Protein AF-0000000080634019 (afdb_homodimer)

Secondary structure (DSSP, 8-state):
-EEEE-GGGSEEEE-SSEEEEESS-BTTBB-GGGS-BTTEEEEEEEEE-TT-EEEEEEE-S-EEEEEEEES-EEEEETTS-EEEE-TTEEEEEE-TT-EEEEEEES-SSS-EEEEEEEE--SSSSPPPEEEEEE--HHHHBTS-EEEEESS-GGGPEE-SSSEEEEEEEE-TT-EEEEEPPTT-EEEEEEEEEEEEETTEEEETT-EEEE-S-SEEEEEEEEEEEEEEEEE-/-EEEE-GGGSEEEE-SSEEEEESS-BTTBB-GGGS-BTTEEEEEEEEE-TT-EEEEEEE-S-EEEEEEEES-EEEEETTS-EEEE-TTEEEEEE-TT-EEEEEEES-SSS-EEEEEEEE--SSSSPPPEEEEEE--HHHHBTS-EEEEESS-GGGPEE-SSSEEEEEEEE-TT-EEEEEPPTT-EEEEEEEEEEEEETTEEEETT-EEEE-S-SEEEEEEEEEEEEEEEEE-

pLDDT: mean 97.71, std 1.6, range [90.5, 98.94]

Sequence (464 aa):
MITIRNRDERGAVNMGWLNSKHSFSFGHYYDPAHMGFRALRVINDDRVIPGAGFPTHGHADMEIVSYVLDGALEHKDTLGTSSVIRPGDVQRMSAGSGIRHSEYNASKKDPVHFLQIWILPNEEGMVPGYEQKAFEREEKQGRLRLVGSQDGRDGSVVIHQDVDLYATLLDEGDSVTHELRPGRHAWVQVARGQVRLNGEVLKEGDGAAISKEESLTLDGVVSAEVLLFDLAMITIRNRDERGAVNMGWLNSKHSFSFGHYYDPAHMGFRALRVINDDRVIPGAGFPTHGHADMEIVSYVLDGALEHKDTLGTSSVIRPGDVQRMSAGSGIRHSEYNASKKDPVHFLQIWILPNEEGMVPGYEQKAFEREEKQGRLRLVGSQDGRDGSVVIHQDVDLYATLLDEGDSVTHELRPGRHAWVQVARGQVRLNGEVLKEGDGAAISKEESLTLDGVVSAEVLLFDLA

Nearest PDB structures (foldseek):
  1tq5-assembly1_A  TM=9.766E-01  e=1.583E-31  Escherichia coli
  6uts-assembly1_A  TM=9.739E-01  e=1.854E-30  Escherichia coli K-12
  2vec-assembly1_A  TM=7.882E-01  e=4.008E-17  Escherichia coli
  2p17-assembly1_A  TM=8.008E-01  e=4.459E-16  Geobacillus kaustophilus HTA426
  7te5-assembly1_A  TM=7.436E-01  e=6.040E-17  Yersinia pestis CO92

InterPro domains:
  IPR003829 Pirin, N-terminal domain [PF02678] (9-119)
  IPR011051 RmlC-like cupin domain superfamily [SSF51182] (1-231)
  IPR012093 Pirin [PIRSF006232] (13-214)
  IPR012093 Pirin [PTHR43212] (1-232)
  IPR014710 RmlC-like jelly roll fold [G3DSA:2.60.120.10] (12-132)
  IPR014710 RmlC-like jelly roll fold [G3DSA:2.60.120.10] (133-232)
  IPR041602 Quercetin 2,3-dioxygenase, C-terminal cupin domain [PF17954] (146-231)

Organism: NCBI:txid1064539

Radius of gyration: 23.64 Å; Cα contacts (8 Å, |Δi|>4): 1432; chains: 2; bounding box: 44×67×58 Å

Foldseek 3Di:
DKDKQALVNFDWDDPPQKTKTWSAADDPRHDPVGQAAFQWGTKIWIKGAAFDWFDKDKDFQKKKKKAWDAAWKWKAKPVGDIDIAHHQKIKIKHQAHMIIMIMTRPGNHDMTIIIIIIGGAPDHRDDIDIDMDGGDQVQAELEWAFAEACVCPPNHHHGRAHKTKTKHWAAAPRKDKDFADPPKKKKKAWCAAWKAWVNRIDHHSMMMIGDPDGMIMIGHDHRTMMMMMIHD/DKDKQALVNFDWDDPPQKTKTWSAADDPRHDPVGQAAFQWGTKIWIKGAAFDWFDKDKDFQKKKKKAWDAAWKWKAKPVGDIDIDHHQKIKIKHQAHMIIMIITRPGNHDMTTIIIIIGGAPDHRDDIDIDMDGGDQVQAELEWAFAEACVCPPNHHHGRAHKTKTKHWAAAPRKDKDFAPPPKKKKKAWCAAWKAWVNRIDHHSMMMIGDPDGMIMIGHDHRTIMMMMIHD

Structure (mmCIF, N/CA/C/O backbone):
data_AF-0000000080634019-model_v1
#
loop_
_entity.id
_entity.type
_entity.pdbx_description
1 polymer 'Pirin family protein'
#
loop_
_atom_site.group_PDB
_atom_site.id
_atom_site.type_symbol
_atom_site.label_atom_id
_atom_site.label_alt_id
_atom_site.label_comp_id
_atom_site.label_asym_id
_atom_site.label_entity_id
_atom_site.label_seq_id
_atom_site.pdbx_PDB_ins_code
_atom_site.Cartn_x
_atom_site.Cartn_y
_atom_site.Cartn_z
_atom_site.occupancy
_atom_site.B_iso_or_equiv
_atom_site.auth_seq_id
_atom_site.auth_comp_id
_atom_site.auth_asym_id
_atom_site.auth_atom_id
_atom_site.pdbx_PDB_model_num
ATOM 1 N N . MET A 1 1 ? 18.219 -9.711 -20.531 1 94.44 1 MET A N 1
ATOM 2 C CA . MET A 1 1 ? 18.719 -9.164 -19.281 1 94.44 1 MET A CA 1
ATOM 3 C C . MET A 1 1 ? 17.922 -9.688 -18.094 1 94.44 1 MET A C 1
ATOM 5 O O . MET A 1 1 ? 16.688 -9.75 -18.156 1 94.44 1 MET A O 1
ATOM 9 N N . ILE A 1 2 ? 18.609 -10.25 -17.125 1 97 2 ILE A N 1
ATOM 10 C CA . ILE A 1 2 ? 17.984 -10.797 -15.93 1 97 2 ILE A CA 1
ATOM 11 C C . ILE A 1 2 ? 18.406 -9.961 -14.711 1 97 2 ILE A C 1
ATOM 13 O O . ILE A 1 2 ? 19.594 -9.805 -14.438 1 97 2 ILE A O 1
ATOM 17 N N . THR A 1 3 ? 17.391 -9.328 -14.031 1 98.06 3 THR A N 1
ATOM 18 C CA . THR A 1 3 ? 17.641 -8.57 -12.805 1 98.06 3 THR A CA 1
ATOM 19 C C . THR A 1 3 ? 17.016 -9.289 -11.602 1 98.06 3 THR A C 1
ATOM 21 O O . THR A 1 3 ? 15.805 -9.453 -11.523 1 98.06 3 THR A O 1
ATOM 24 N N . ILE A 1 4 ? 17.906 -9.648 -10.703 1 98.31 4 ILE A N 1
ATOM 25 C CA . ILE A 1 4 ? 17.453 -10.422 -9.555 1 98.31 4 ILE A CA 1
ATOM 26 C C . ILE A 1 4 ? 16.859 -9.492 -8.508 1 98.31 4 ILE A C 1
ATOM 28 O O . ILE A 1 4 ? 17.406 -8.43 -8.219 1 98.31 4 ILE A O 1
ATOM 32 N N . ARG A 1 5 ? 15.688 -9.711 -8.039 1 98.5 5 ARG A N 1
ATOM 33 C CA . ARG A 1 5 ? 15.117 -9.141 -6.824 1 98.5 5 ARG A CA 1
ATOM 34 C C . ARG A 1 5 ? 15.43 -10.016 -5.613 1 98.5 5 ARG A C 1
ATOM 36 O O . ARG A 1 5 ? 14.695 -10.953 -5.316 1 98.5 5 ARG A O 1
ATOM 43 N N . ASN A 1 6 ? 16.469 -9.641 -4.895 1 98.19 6 ASN A N 1
ATOM 44 C CA . ASN A 1 6 ? 17.016 -10.461 -3.822 1 98.19 6 ASN A CA 1
ATOM 45 C C . ASN A 1 6 ? 16.031 -10.609 -2.668 1 98.19 6 ASN A C 1
ATOM 47 O O . ASN A 1 6 ? 15.445 -9.625 -2.205 1 98.19 6 ASN A O 1
ATOM 51 N N . ARG A 1 7 ? 15.93 -11.812 -2.197 1 98 7 ARG A N 1
ATOM 52 C CA . ARG A 1 7 ? 14.992 -12.141 -1.131 1 98 7 ARG A CA 1
ATOM 53 C C . ARG A 1 7 ? 15.234 -11.281 0.101 1 98 7 ARG A C 1
ATOM 55 O O . ARG A 1 7 ? 14.289 -10.938 0.817 1 98 7 ARG A O 1
ATOM 62 N N . ASP A 1 8 ? 16.391 -10.859 0.364 1 96.88 8 ASP A N 1
ATOM 63 C CA . ASP A 1 8 ? 16.734 -10.148 1.59 1 96.88 8 ASP A CA 1
ATOM 64 C C . ASP A 1 8 ? 16.484 -8.648 1.447 1 96.88 8 ASP A C 1
ATOM 66 O O . ASP A 1 8 ? 16.531 -7.91 2.432 1 96.88 8 ASP A O 1
ATOM 70 N N . GLU A 1 9 ? 16.219 -8.234 0.213 1 95.56 9 GLU A N 1
ATOM 71 C CA . GLU A 1 9 ? 15.977 -6.82 -0.038 1 95.56 9 GLU A CA 1
ATOM 72 C C . GLU A 1 9 ? 14.477 -6.52 -0.08 1 95.56 9 GLU A C 1
ATOM 74 O O . GLU A 1 9 ? 14.078 -5.363 -0.216 1 95.56 9 GLU A O 1
ATOM 79 N N . ARG A 1 10 ? 13.625 -7.527 0.052 1 97.56 10 ARG A N 1
ATOM 80 C CA . ARG A 1 10 ? 12.18 -7.348 0.059 1 97.56 10 ARG A CA 1
ATOM 81 C C . ARG A 1 10 ? 11.727 -6.562 1.286 1 97.56 10 ARG A C 1
ATOM 83 O O . ARG A 1 10 ? 12.422 -6.547 2.307 1 97.56 10 ARG A O 1
ATOM 90 N N . GLY A 1 11 ? 10.609 -5.906 1.143 1 96 11 GLY A N 1
ATOM 91 C CA . GLY A 1 11 ? 9.977 -5.387 2.344 1 96 11 GLY A CA 1
ATOM 92 C C . GLY A 1 11 ? 9.57 -6.473 3.322 1 96 11 GLY A C 1
ATOM 93 O O . GLY A 1 11 ? 9.219 -7.582 2.914 1 96 11 GLY A O 1
ATOM 94 N N . ALA A 1 12 ? 9.625 -6.117 4.625 1 95.06 12 ALA A N 1
ATOM 95 C CA . ALA A 1 12 ? 9.281 -7.117 5.629 1 95.06 12 ALA A CA 1
ATOM 96 C C . ALA A 1 12 ? 8.352 -6.531 6.688 1 95.06 12 ALA A C 1
ATOM 98 O O . ALA A 1 12 ? 8.523 -5.383 7.109 1 95.06 12 ALA A O 1
ATOM 99 N N . VAL A 1 13 ? 7.328 -7.273 7.012 1 92.69 13 VAL A N 1
ATOM 100 C CA . VAL A 1 13 ? 6.41 -6.938 8.094 1 92.69 13 VAL A CA 1
ATOM 101 C C . VAL A 1 13 ? 6.277 -8.133 9.047 1 92.69 13 VAL A C 1
ATOM 103 O O . VAL A 1 13 ? 5.988 -9.25 8.609 1 92.69 13 VAL A O 1
ATOM 106 N N . ASN A 1 14 ? 6.566 -7.922 10.273 1 93.56 14 ASN A N 1
ATOM 107 C CA . ASN A 1 14 ? 6.309 -8.922 11.305 1 93.56 14 ASN A CA 1
ATOM 108 C C . ASN A 1 14 ? 5.488 -8.344 12.453 1 93.56 14 ASN A C 1
ATOM 110 O O . ASN A 1 14 ? 5.996 -7.562 13.25 1 93.56 14 ASN A O 1
ATOM 114 N N . MET A 1 15 ? 4.238 -8.781 12.555 1 90.62 15 MET A N 1
ATOM 115 C CA . MET A 1 15 ? 3.307 -8.25 13.547 1 90.62 15 MET A CA 1
ATOM 116 C C . MET A 1 15 ? 2.957 -9.305 14.586 1 90.62 15 MET A C 1
ATOM 118 O O . MET A 1 15 ? 1.998 -9.148 15.344 1 90.62 15 MET A O 1
ATOM 122 N N . GLY A 1 16 ? 3.682 -10.406 14.57 1 92.12 16 GLY A N 1
ATOM 123 C CA . GLY A 1 16 ? 3.334 -11.531 15.43 1 92.12 16 GLY A CA 1
ATOM 124 C C . GLY A 1 16 ? 2.361 -12.5 14.789 1 92.12 16 GLY A C 1
ATOM 125 O O . GLY A 1 16 ? 2.727 -13.625 14.461 1 92.12 16 GLY A O 1
ATOM 126 N N . TRP A 1 17 ? 1.185 -11.859 14.398 1 94.44 17 TRP A N 1
ATOM 127 C CA . TRP A 1 17 ? 0.183 -12.719 13.773 1 94.44 17 TRP A CA 1
ATOM 128 C C . TRP A 1 17 ? 0.479 -12.906 12.289 1 94.44 17 TRP A C 1
ATOM 130 O O . TRP A 1 17 ? 0.014 -13.867 11.672 1 94.44 17 TRP A O 1
ATOM 140 N N . LEU A 1 18 ? 1.192 -11.961 11.688 1 96.31 18 LEU A N 1
ATOM 141 C CA . LEU A 1 18 ? 1.554 -11.953 10.273 1 96.31 18 LEU A CA 1
ATOM 142 C C . LEU A 1 18 ? 3.057 -11.773 10.102 1 96.31 18 LEU A C 1
ATOM 144 O O . LEU A 1 18 ? 3.648 -10.859 10.688 1 96.31 18 LEU A O 1
ATOM 148 N N . ASN A 1 19 ? 3.709 -12.641 9.438 1 97.69 19 ASN A N 1
ATOM 149 C CA . ASN A 1 19 ? 5.035 -12.453 8.859 1 97.69 19 ASN A CA 1
ATOM 150 C C . ASN A 1 19 ? 4.98 -12.383 7.336 1 97.69 19 ASN A C 1
ATOM 152 O O . ASN A 1 19 ? 4.684 -13.383 6.676 1 97.69 19 ASN A O 1
ATOM 156 N N . SER A 1 20 ? 5.18 -11.219 6.758 1 97.81 20 SER A N 1
ATOM 157 C CA . SER A 1 20 ? 4.992 -11.008 5.328 1 97.81 20 SER A CA 1
ATOM 158 C C . SER A 1 20 ? 6.242 -10.414 4.688 1 97.81 20 SER A C 1
ATOM 160 O O . SER A 1 20 ? 6.898 -9.555 5.277 1 97.81 20 SER A O 1
ATOM 162 N N . LYS A 1 21 ? 6.648 -10.898 3.564 1 98.44 21 LYS A N 1
ATOM 163 C CA . LYS A 1 21 ? 7.695 -10.32 2.721 1 98.44 21 LYS A CA 1
ATOM 164 C C . LYS A 1 21 ? 7.109 -9.773 1.422 1 98.44 21 LYS A C 1
ATOM 166 O O . LYS A 1 21 ? 6.332 -10.453 0.75 1 98.44 21 LYS A O 1
ATOM 171 N N . HIS A 1 22 ? 7.438 -8.508 1.103 1 98.56 22 HIS A N 1
ATOM 172 C CA . HIS A 1 22 ? 6.887 -7.82 -0.059 1 98.56 22 HIS A CA 1
ATOM 173 C C . HIS A 1 22 ? 7.93 -7.688 -1.164 1 98.56 22 HIS A C 1
ATOM 175 O O . HIS A 1 22 ? 8.891 -6.926 -1.027 1 98.56 22 HIS A O 1
ATOM 181 N N . SER A 1 23 ? 7.719 -8.367 -2.311 1 98.56 23 SER A N 1
ATOM 182 C CA . SER A 1 23 ? 8.656 -8.258 -3.426 1 98.56 23 SER A CA 1
ATOM 183 C C . SER A 1 23 ? 8.633 -6.855 -4.031 1 98.56 23 SER A C 1
ATOM 185 O O . SER A 1 23 ? 9.625 -6.406 -4.602 1 98.56 23 SER A O 1
ATOM 187 N N . PHE A 1 24 ? 7.48 -6.199 -3.914 1 98.44 24 PHE A N 1
ATOM 188 C CA . PHE A 1 24 ? 7.262 -4.844 -4.402 1 98.44 24 PHE A CA 1
ATOM 189 C C . PHE A 1 24 ? 6.672 -3.963 -3.309 1 98.44 24 PHE A C 1
ATOM 191 O O . PHE A 1 24 ? 6.285 -4.457 -2.246 1 98.44 24 PHE A O 1
ATOM 198 N N . SER A 1 25 ? 6.707 -2.586 -3.543 1 98.19 25 SER A N 1
ATOM 199 C CA . SER A 1 25 ? 6.141 -1.641 -2.586 1 98.19 25 SER A CA 1
ATOM 200 C C . SER A 1 25 ? 4.711 -2.02 -2.215 1 98.19 25 SER A C 1
ATOM 202 O O . SER A 1 25 ? 3.893 -2.307 -3.09 1 98.19 25 SER A O 1
ATOM 204 N N . PHE A 1 26 ? 4.418 -2.031 -0.861 1 98.06 26 PHE A N 1
ATOM 205 C CA . PHE A 1 26 ? 3.113 -2.418 -0.34 1 98.06 26 PHE A CA 1
ATOM 206 C C . PHE A 1 26 ? 2.947 -1.951 1.102 1 98.06 26 PHE A C 1
ATOM 208 O O . PHE A 1 26 ? 3.826 -2.172 1.937 1 98.06 26 PHE A O 1
ATOM 215 N N . GLY A 1 27 ? 1.828 -1.301 1.333 1 95.44 27 GLY A N 1
ATOM 216 C CA . GLY A 1 27 ? 1.584 -0.833 2.688 1 95.44 27 GLY A CA 1
ATOM 217 C C . GLY A 1 27 ? 2.631 0.148 3.178 1 95.44 27 GLY A C 1
ATOM 218 O O . GLY A 1 27 ? 2.908 1.151 2.518 1 95.44 27 GLY A O 1
ATOM 219 N N . HIS A 1 28 ? 3.252 -0.183 4.34 1 94.38 28 HIS A N 1
ATOM 220 C CA . HIS A 1 28 ? 4.203 0.729 4.965 1 94.38 28 HIS A CA 1
ATOM 221 C C . HIS A 1 28 ? 5.598 0.568 4.363 1 94.38 28 HIS A C 1
ATOM 223 O O . HIS A 1 28 ? 6.504 1.343 4.676 1 94.38 28 HIS A O 1
ATOM 229 N N . TYR A 1 29 ? 5.77 -0.437 3.492 1 96.06 29 TYR A N 1
ATOM 230 C CA . TYR A 1 29 ? 7.012 -0.541 2.736 1 96.06 29 TYR A CA 1
ATOM 231 C C . TYR A 1 29 ? 6.895 0.168 1.393 1 96.06 29 TYR A C 1
ATOM 233 O O . TYR A 1 29 ? 6.055 -0.194 0.563 1 96.06 29 TYR A O 1
ATOM 241 N N . TYR A 1 30 ? 7.742 1.064 1.136 1 96.44 30 TYR A N 1
ATOM 242 C CA . TYR A 1 30 ? 7.688 1.802 -0.121 1 96.44 30 TYR A CA 1
ATOM 243 C C . TYR A 1 30 ? 9.086 2.008 -0.696 1 96.44 30 TYR A C 1
ATOM 245 O O . TYR A 1 30 ? 9.953 2.584 -0.039 1 96.44 30 TYR A O 1
ATOM 253 N N . ASP A 1 31 ? 9.328 1.584 -1.884 1 95.75 31 ASP A N 1
ATOM 254 C CA . ASP A 1 31 ? 10.516 1.769 -2.707 1 95.75 31 ASP A CA 1
ATOM 255 C C . ASP A 1 31 ? 10.141 2.018 -4.168 1 95.75 31 ASP A C 1
ATOM 257 O O . ASP A 1 31 ? 9.68 1.107 -4.859 1 95.75 31 ASP A O 1
ATOM 261 N N . PRO A 1 32 ? 10.312 3.248 -4.695 1 95.19 32 PRO A N 1
ATOM 262 C CA . PRO A 1 32 ? 9.867 3.553 -6.055 1 95.19 32 PRO A CA 1
ATOM 263 C C . PRO A 1 32 ? 10.594 2.717 -7.113 1 95.19 32 PRO A C 1
ATOM 265 O O . PRO A 1 32 ? 10.133 2.633 -8.258 1 95.19 32 PRO A O 1
ATOM 268 N N . ALA A 1 33 ? 11.703 2.107 -6.723 1 95.06 33 ALA A N 1
ATOM 269 C CA . ALA A 1 33 ? 12.438 1.26 -7.66 1 95.06 33 ALA A CA 1
ATOM 270 C C . ALA A 1 33 ? 11.797 -0.122 -7.762 1 95.06 33 ALA A C 1
ATOM 272 O O . ALA A 1 33 ? 12.117 -0.898 -8.664 1 95.06 33 ALA A O 1
ATOM 273 N N . HIS A 1 34 ? 10.852 -0.441 -6.859 1 97.06 34 HIS A N 1
ATOM 274 C CA . HIS A 1 34 ? 10.234 -1.761 -6.812 1 97.06 34 HIS A CA 1
ATOM 275 C C . HIS A 1 34 ? 8.719 -1.656 -6.656 1 97.06 34 HIS A C 1
ATOM 277 O O . HIS A 1 34 ? 8.156 -2.184 -5.695 1 97.06 34 HIS A O 1
ATOM 283 N N . MET A 1 35 ? 8.07 -1.052 -7.645 1 97.38 35 MET A N 1
ATOM 284 C CA . MET A 1 35 ? 6.633 -0.801 -7.602 1 97.38 35 MET A CA 1
ATOM 285 C C . MET A 1 35 ? 5.859 -1.966 -8.211 1 97.38 35 MET A C 1
ATOM 287 O O . MET A 1 35 ? 4.645 -2.068 -8.031 1 97.38 35 MET A O 1
ATOM 291 N N . GLY A 1 36 ? 6.48 -2.777 -8.953 1 98.38 36 GLY A N 1
ATOM 292 C CA . GLY A 1 36 ? 5.941 -3.869 -9.742 1 98.38 36 GLY A CA 1
ATOM 293 C C . GLY A 1 36 ? 6.805 -4.215 -10.945 1 98.38 36 GLY A C 1
ATOM 294 O O . GLY A 1 36 ? 7.945 -3.76 -11.047 1 98.38 36 GLY A O 1
ATOM 295 N N . PHE A 1 37 ? 6.359 -5.031 -11.734 1 98.81 37 PHE A N 1
ATOM 296 C CA . PHE A 1 37 ? 6.988 -5.395 -13 1 98.81 37 PHE A CA 1
ATOM 297 C C . PHE A 1 37 ? 5.938 -5.633 -14.078 1 98.81 37 PHE A C 1
ATOM 299 O O . PHE A 1 37 ? 5.211 -6.629 -14.039 1 98.81 37 PHE A O 1
ATOM 306 N N . ARG A 1 38 ? 5.887 -4.707 -15.102 1 98.25 38 ARG A N 1
ATOM 307 C CA . ARG A 1 38 ? 4.801 -4.75 -16.078 1 98.25 38 ARG A CA 1
ATOM 308 C C . ARG A 1 38 ? 3.441 -4.738 -15.391 1 98.25 38 ARG A C 1
ATOM 310 O O . ARG A 1 38 ? 3.143 -3.83 -14.609 1 98.25 38 ARG A O 1
ATOM 317 N N . ALA A 1 39 ? 2.541 -5.68 -15.656 1 98.69 39 ALA A N 1
ATOM 318 C CA . ALA A 1 39 ? 1.21 -5.668 -15.055 1 98.69 39 ALA A CA 1
ATOM 319 C C . ALA A 1 39 ? 1.223 -6.348 -13.688 1 98.69 39 ALA A C 1
ATOM 321 O O . ALA A 1 39 ? 0.22 -6.328 -12.969 1 98.69 39 ALA A O 1
ATOM 322 N N . LEU A 1 40 ? 2.316 -6.953 -13.273 1 98.88 40 LEU A N 1
ATOM 323 C CA . LEU A 1 40 ? 2.457 -7.57 -11.961 1 98.88 40 LEU A CA 1
ATOM 324 C C . LEU A 1 40 ? 2.73 -6.516 -10.891 1 98.88 40 LEU A C 1
ATOM 326 O O . LEU A 1 40 ? 3.789 -5.883 -10.898 1 98.88 40 LEU A O 1
ATOM 330 N N . ARG A 1 41 ? 1.816 -6.379 -9.906 1 98.75 41 ARG A N 1
ATOM 331 C CA . ARG A 1 41 ? 1.868 -5.23 -9.008 1 98.75 41 ARG A CA 1
ATOM 332 C C . ARG A 1 41 ? 2.328 -5.648 -7.613 1 98.75 41 ARG A C 1
ATOM 334 O O . ARG A 1 41 ? 3.023 -4.891 -6.934 1 98.75 41 ARG A O 1
ATOM 341 N N . VAL A 1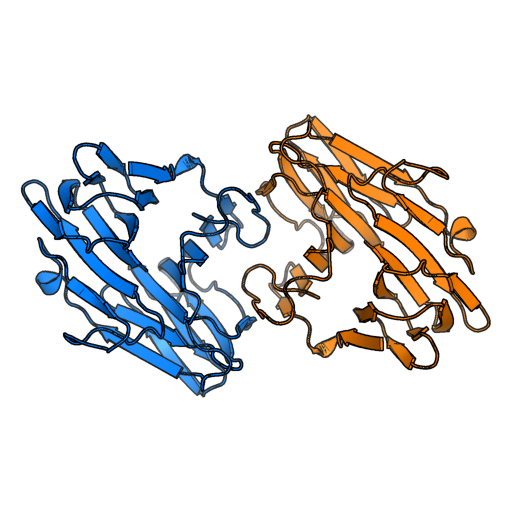 42 ? 1.864 -6.812 -7.168 1 98.81 42 VAL A N 1
ATOM 342 C CA . VAL A 1 42 ? 2.131 -7.242 -5.801 1 98.81 42 VAL A CA 1
ATOM 343 C C . VAL A 1 42 ? 2.494 -8.727 -5.789 1 98.81 42 VAL A C 1
ATOM 345 O O . VAL A 1 42 ? 1.863 -9.531 -6.48 1 98.81 42 VAL A O 1
ATOM 348 N N . ILE A 1 43 ? 3.477 -9.062 -5.117 1 98.88 43 ILE A N 1
ATOM 349 C CA . ILE A 1 43 ? 3.709 -10.406 -4.605 1 98.88 43 ILE A CA 1
ATOM 350 C C . ILE A 1 43 ? 4.055 -10.344 -3.119 1 98.88 43 ILE A C 1
ATOM 352 O O . ILE A 1 43 ? 5.16 -9.938 -2.748 1 98.88 43 ILE A O 1
ATOM 356 N N . ASN A 1 44 ? 3.098 -10.688 -2.334 1 98.75 44 ASN A N 1
ATOM 357 C CA . ASN A 1 44 ? 3.301 -10.781 -0.893 1 98.75 44 ASN A CA 1
ATOM 358 C C . ASN A 1 44 ? 3.412 -12.234 -0.441 1 98.75 44 ASN A C 1
ATOM 360 O O . ASN A 1 44 ? 2.559 -13.062 -0.769 1 98.75 44 ASN A O 1
ATOM 364 N N . ASP A 1 45 ? 4.496 -12.555 0.201 1 98.81 45 ASP A N 1
ATOM 365 C CA . ASP A 1 45 ? 4.766 -13.852 0.818 1 98.81 45 ASP A CA 1
ATOM 366 C C . ASP A 1 45 ? 4.344 -13.859 2.285 1 98.81 45 ASP A C 1
ATOM 368 O O . ASP A 1 45 ? 5.102 -13.43 3.158 1 98.81 45 ASP A O 1
ATOM 372 N N . ASP A 1 46 ? 3.141 -14.406 2.5 1 98.69 46 ASP A N 1
ATOM 373 C CA . ASP A 1 46 ? 2.482 -14.219 3.791 1 98.69 46 ASP A CA 1
ATOM 374 C C . ASP A 1 46 ? 2.475 -15.516 4.598 1 98.69 46 ASP A C 1
ATOM 376 O O . ASP A 1 46 ? 2.096 -16.578 4.086 1 98.69 46 ASP A O 1
ATOM 380 N N . ARG A 1 47 ? 2.873 -15.453 5.812 1 98.69 47 ARG A N 1
ATOM 381 C CA . ARG A 1 47 ? 2.68 -16.484 6.82 1 98.69 47 ARG A CA 1
ATOM 382 C C . ARG A 1 47 ? 1.798 -15.992 7.961 1 98.69 47 ARG A C 1
ATOM 384 O O . ARG A 1 47 ? 2.131 -15.008 8.625 1 98.69 47 ARG A O 1
ATOM 391 N N . VAL A 1 48 ? 0.704 -16.656 8.172 1 98.56 48 VAL A N 1
ATOM 392 C CA . VAL A 1 48 ? -0.313 -16.203 9.109 1 98.56 48 VAL A CA 1
ATOM 393 C C . VAL A 1 48 ? -0.539 -17.266 10.18 1 98.56 48 VAL A C 1
ATOM 395 O O . VAL A 1 48 ? -0.721 -18.438 9.867 1 98.56 48 VAL A O 1
ATOM 398 N N . ILE A 1 49 ? -0.57 -16.859 11.422 1 98.44 49 ILE A N 1
ATOM 399 C CA . ILE A 1 49 ? -0.767 -17.781 12.531 1 98.44 49 ILE A CA 1
ATOM 400 C C . ILE A 1 49 ? -2.213 -18.281 12.539 1 98.44 49 ILE A C 1
ATOM 402 O O . ILE A 1 49 ? -3.076 -17.703 11.883 1 98.44 49 ILE A O 1
ATOM 406 N N . PRO A 1 50 ? -2.434 -19.344 13.352 1 98.38 50 PRO A N 1
ATOM 407 C CA . PRO A 1 50 ? -3.781 -19.906 13.391 1 98.38 50 PRO A CA 1
ATOM 408 C C . PRO A 1 50 ? -4.844 -18.891 13.805 1 98.38 50 PRO A C 1
ATOM 410 O O . PRO A 1 50 ? -4.637 -18.125 14.75 1 98.38 50 PRO A O 1
ATOM 413 N N . GLY A 1 51 ? -5.836 -18.844 13.117 1 95.81 51 GLY A N 1
ATOM 414 C CA . GLY A 1 51 ? -7.02 -18.078 13.461 1 95.81 51 GLY A CA 1
ATOM 415 C C . GLY A 1 51 ? -6.914 -16.609 13.078 1 95.81 51 GLY A C 1
ATOM 416 O O . GLY A 1 51 ? -7.918 -15.898 13.062 1 95.81 51 GLY A O 1
ATOM 417 N N . ALA A 1 52 ? -5.793 -16.125 12.742 1 96.69 52 ALA A N 1
ATOM 418 C CA . ALA A 1 52 ? -5.598 -14.719 12.367 1 96.69 52 ALA A CA 1
ATOM 419 C C . ALA A 1 52 ? -5.824 -14.516 10.875 1 96.69 52 ALA A C 1
ATOM 421 O O . ALA A 1 52 ? -6.02 -15.484 10.133 1 96.69 52 ALA A O 1
ATOM 422 N N . GLY A 1 53 ? -5.953 -13.305 10.477 1 96.88 53 GLY A N 1
ATOM 423 C CA . GLY A 1 53 ? -6.16 -13.039 9.062 1 96.88 53 GLY A CA 1
ATOM 424 C C . GLY A 1 53 ? -6.41 -11.57 8.758 1 96.88 53 GLY A C 1
ATOM 425 O O . GLY A 1 53 ? -6.133 -10.703 9.594 1 96.88 53 GLY A O 1
ATOM 426 N N . PHE A 1 54 ? -6.758 -11.312 7.562 1 95.44 54 PHE A N 1
ATOM 427 C CA . PHE A 1 54 ? -7.027 -9.969 7.055 1 95.44 54 PHE A CA 1
ATOM 428 C C . PHE A 1 54 ? -8.523 -9.672 7.078 1 95.44 54 PHE A C 1
ATOM 430 O O . PHE A 1 54 ? -9.297 -10.312 6.367 1 95.44 54 PHE A O 1
ATOM 437 N N . PRO A 1 55 ? -8.914 -8.656 7.867 1 94.44 55 PRO A N 1
ATOM 438 C CA . PRO A 1 55 ? -10.336 -8.297 7.895 1 94.44 55 PRO A CA 1
ATOM 439 C C . PRO A 1 55 ? -10.828 -7.754 6.555 1 94.44 55 PRO A C 1
ATOM 441 O O . PRO A 1 55 ? -10.031 -7.527 5.641 1 94.44 55 PRO A O 1
ATOM 444 N N . THR A 1 56 ? -12.172 -7.609 6.492 1 94.62 56 THR A N 1
ATOM 445 C CA . THR A 1 56 ? -12.812 -7.188 5.25 1 94.62 56 THR A CA 1
ATOM 446 C C . THR A 1 56 ? -12.211 -5.879 4.75 1 94.62 56 THR A C 1
ATOM 448 O O . THR A 1 56 ? -12.07 -4.918 5.516 1 94.62 56 THR A O 1
ATOM 451 N N . HIS A 1 57 ? -11.773 -5.816 3.535 1 94.75 57 HIS A N 1
ATOM 452 C CA . HIS A 1 57 ? -11.203 -4.66 2.854 1 94.75 57 HIS A CA 1
ATOM 453 C C . HIS A 1 57 ? -11.594 -4.641 1.378 1 94.75 57 HIS A C 1
ATOM 455 O O . HIS A 1 57 ? -12.062 -5.648 0.845 1 94.75 57 HIS A O 1
ATOM 461 N N . GLY A 1 58 ? -11.367 -3.512 0.678 1 94.75 58 GLY A N 1
ATOM 462 C CA . GLY A 1 58 ? -11.883 -3.354 -0.673 1 94.75 58 GLY A CA 1
ATOM 463 C C . GLY A 1 58 ? -10.789 -3.316 -1.727 1 94.75 58 GLY A C 1
ATOM 464 O O . GLY A 1 58 ? -9.68 -2.838 -1.467 1 94.75 58 GLY A O 1
ATOM 465 N N . HIS A 1 59 ? -11.141 -3.857 -2.883 1 96.94 59 HIS A N 1
ATOM 466 C CA . HIS A 1 59 ? -10.336 -3.756 -4.09 1 96.94 59 HIS A CA 1
ATOM 467 C C . HIS A 1 59 ? -11.18 -3.328 -5.285 1 96.94 59 HIS A C 1
ATOM 469 O O . HIS A 1 59 ? -12.359 -3.672 -5.371 1 96.94 59 HIS A O 1
ATOM 475 N N . ALA A 1 60 ? -10.57 -2.592 -6.125 1 97.25 60 ALA A N 1
ATOM 476 C CA . ALA A 1 60 ? -11.156 -2.34 -7.438 1 97.25 60 ALA A CA 1
ATOM 477 C C . ALA A 1 60 ? -10.117 -2.488 -8.547 1 97.25 60 ALA A C 1
ATOM 479 O O . ALA A 1 60 ? -8.953 -2.146 -8.359 1 97.25 60 ALA A O 1
ATOM 480 N N . ASP A 1 61 ? -10.602 -3.01 -9.688 1 98 61 ASP A N 1
ATOM 481 C CA . ASP A 1 61 ? -9.812 -3.143 -10.906 1 98 61 ASP A CA 1
ATOM 482 C C . ASP A 1 61 ? -8.453 -3.777 -10.617 1 98 61 ASP A C 1
ATOM 484 O O . ASP A 1 61 ? -7.414 -3.229 -10.992 1 98 61 ASP A O 1
ATOM 488 N N . MET A 1 62 ? -8.516 -4.988 -10.062 1 98.62 62 MET A N 1
ATOM 489 C CA . MET A 1 62 ? -7.348 -5.785 -9.695 1 98.62 62 MET A CA 1
ATOM 490 C C . MET A 1 62 ? -7.641 -7.273 -9.844 1 98.62 62 MET A C 1
ATOM 492 O O . MET A 1 62 ? -8.719 -7.738 -9.461 1 98.62 62 MET A O 1
ATOM 496 N N . GLU A 1 63 ? -6.785 -7.98 -10.492 1 98.81 63 GLU A N 1
ATOM 497 C CA . GLU A 1 63 ? -6.82 -9.445 -10.477 1 98.81 63 GLU A CA 1
ATOM 498 C C . GLU A 1 63 ? -5.969 -10 -9.344 1 98.81 63 GLU A C 1
ATOM 500 O O . GLU A 1 63 ? -4.742 -9.898 -9.367 1 98.81 63 GLU A O 1
ATOM 505 N N . ILE A 1 64 ? -6.621 -10.594 -8.359 1 98.75 64 ILE A N 1
ATOM 506 C CA . ILE A 1 64 ? -5.922 -11.062 -7.168 1 98.75 64 ILE A CA 1
ATOM 507 C C . ILE A 1 64 ? -5.828 -12.586 -7.191 1 98.75 64 ILE A C 1
ATOM 509 O O . ILE A 1 64 ? -6.852 -13.273 -7.223 1 98.75 64 ILE A O 1
ATOM 513 N N . VAL A 1 65 ? -4.613 -13.055 -7.195 1 98.88 65 VAL A N 1
ATOM 514 C CA . VAL A 1 65 ? -4.375 -14.5 -7.211 1 98.88 65 VAL A CA 1
ATOM 515 C C . VAL A 1 65 ? -3.816 -14.945 -5.859 1 98.88 65 VAL A C 1
ATOM 517 O O . VAL A 1 65 ? -2.846 -14.367 -5.363 1 98.88 65 VAL A O 1
ATOM 520 N N . SER A 1 66 ? -4.43 -15.938 -5.258 1 98.75 66 SER A N 1
ATOM 521 C CA . SER A 1 66 ? -3.92 -16.578 -4.047 1 98.75 66 SER A CA 1
ATOM 522 C C . SER A 1 66 ? -3.334 -17.953 -4.344 1 98.75 66 SER A C 1
ATOM 524 O O . SER A 1 66 ? -4.016 -18.812 -4.902 1 98.75 66 SER A O 1
ATOM 526 N N . TYR A 1 67 ? -2.111 -18.094 -4.035 1 98.81 67 TYR A N 1
ATOM 527 C CA . TYR A 1 67 ? -1.377 -19.344 -4.234 1 98.81 67 TYR A CA 1
ATOM 528 C C . TYR A 1 67 ? -0.879 -19.906 -2.904 1 98.81 67 TYR A C 1
ATOM 530 O O . TYR A 1 67 ? 0.145 -19.453 -2.381 1 98.81 67 TYR A O 1
ATOM 538 N N . VAL A 1 68 ? -1.548 -20.938 -2.363 1 98.75 68 VAL A N 1
ATOM 539 C CA . VAL A 1 68 ? -1.249 -21.438 -1.03 1 98.75 68 VAL A CA 1
ATOM 540 C C . VAL A 1 68 ? -0.138 -22.484 -1.113 1 98.75 68 VAL A C 1
ATOM 542 O O . VAL A 1 68 ? -0.212 -23.422 -1.917 1 98.75 68 VAL A O 1
ATOM 545 N N . LEU A 1 69 ? 0.838 -22.297 -0.337 1 98.62 69 LEU A N 1
ATOM 546 C CA . LEU A 1 69 ? 1.99 -23.203 -0.314 1 98.62 69 LEU A CA 1
ATOM 547 C C . LEU A 1 69 ? 1.858 -24.219 0.806 1 98.62 69 LEU A C 1
ATOM 549 O O . LEU A 1 69 ? 2.277 -25.375 0.652 1 98.62 69 LEU A O 1
ATOM 553 N N . ASP A 1 70 ? 1.326 -23.844 1.927 1 98.56 70 ASP A N 1
ATOM 554 C CA . ASP A 1 70 ? 1.076 -24.688 3.086 1 98.56 70 ASP A CA 1
ATOM 555 C C . ASP A 1 70 ? -0.145 -24.219 3.867 1 98.56 70 ASP A C 1
ATOM 557 O O . ASP A 1 70 ? -0.416 -23.016 3.932 1 98.56 70 ASP A O 1
ATOM 561 N N . GLY A 1 71 ? -0.851 -25.172 4.449 1 98.56 71 GLY A N 1
ATOM 562 C CA . GLY A 1 71 ? -2.035 -24.812 5.211 1 98.56 71 GLY A CA 1
ATOM 563 C C . GLY A 1 71 ? -3.246 -24.547 4.344 1 98.56 71 GLY A C 1
ATOM 564 O O . GLY A 1 71 ? -3.451 -25.203 3.324 1 98.56 71 GLY A O 1
ATOM 565 N N . ALA A 1 72 ? -4.117 -23.719 4.945 1 98.69 72 ALA A N 1
ATOM 566 C CA . ALA A 1 72 ? -5.371 -23.422 4.258 1 98.69 72 ALA A CA 1
ATOM 567 C C . ALA A 1 72 ? -5.816 -21.984 4.512 1 98.69 72 ALA A C 1
ATOM 569 O O . ALA A 1 72 ? -5.676 -21.484 5.625 1 98.69 72 ALA A O 1
ATOM 570 N N . LEU A 1 73 ? -6.316 -21.359 3.432 1 98.69 73 LEU A N 1
ATOM 571 C CA . LEU A 1 73 ? -6.766 -19.969 3.48 1 98.69 73 LEU A CA 1
ATOM 572 C C . LEU A 1 73 ? -8.266 -19.875 3.197 1 98.69 73 LEU A C 1
ATOM 574 O O . LEU A 1 73 ? -8.734 -20.344 2.16 1 98.69 73 LEU A O 1
ATOM 578 N N . GLU A 1 74 ? -8.961 -19.281 4.121 1 98.62 74 GLU A N 1
ATOM 579 C CA . GLU A 1 74 ? -10.398 -19.078 3.928 1 98.62 74 GLU A CA 1
ATOM 580 C C . GLU A 1 74 ? -10.688 -17.719 3.326 1 98.62 74 GLU A C 1
ATOM 582 O O . GLU A 1 74 ? -10.156 -16.703 3.793 1 98.62 74 GLU A O 1
ATOM 587 N N . HIS A 1 75 ? -11.477 -17.703 2.299 1 97.81 75 HIS A N 1
ATOM 588 C CA . HIS A 1 75 ? -11.914 -16.5 1.617 1 97.81 75 HIS A CA 1
ATOM 589 C C . HIS A 1 75 ? -13.422 -16.297 1.755 1 97.81 75 HIS A C 1
ATOM 591 O O . HIS A 1 75 ? -14.188 -17.25 1.591 1 97.81 75 HIS A O 1
ATOM 597 N N . LYS A 1 76 ? -13.852 -15.07 2.072 1 96.94 76 LYS A N 1
ATOM 598 C CA . LYS A 1 76 ? -15.242 -14.641 2.031 1 96.94 76 LYS A CA 1
ATOM 599 C C . LYS A 1 76 ? -15.383 -13.266 1.377 1 96.94 76 LYS A C 1
ATOM 601 O O . LYS A 1 76 ? -14.57 -12.375 1.627 1 96.94 76 LYS A O 1
ATOM 606 N N . ASP A 1 77 ? -16.359 -13.102 0.444 1 95.88 77 ASP A N 1
ATOM 607 C CA . ASP A 1 77 ? -16.484 -11.797 -0.198 1 95.88 77 ASP A CA 1
ATOM 608 C C . ASP A 1 77 ? -17.938 -11.352 -0.262 1 95.88 77 ASP A C 1
ATOM 610 O O . ASP A 1 77 ? -18.844 -12.07 0.189 1 95.88 77 ASP A O 1
ATOM 614 N N . THR A 1 78 ? -18.188 -10.109 -0.734 1 92.19 78 THR A N 1
ATOM 615 C CA . THR A 1 78 ? -19.484 -9.461 -0.727 1 92.19 78 THR A CA 1
ATOM 616 C C . THR A 1 78 ? -20.391 -10.07 -1.791 1 92.19 78 THR A C 1
ATOM 618 O O . THR A 1 78 ? -21.594 -9.789 -1.82 1 92.19 78 THR A O 1
ATOM 621 N N . LEU A 1 79 ? -19.859 -10.906 -2.664 1 90.62 79 LEU A N 1
ATOM 622 C CA . LEU A 1 79 ? -20.703 -11.586 -3.643 1 90.62 79 LEU A CA 1
ATOM 623 C C . LEU A 1 79 ? -21.312 -12.852 -3.047 1 90.62 79 LEU A C 1
ATOM 625 O O . LEU A 1 79 ? -22.094 -13.531 -3.701 1 90.62 79 LEU A O 1
ATOM 629 N N . GLY A 1 80 ? -20.906 -13.172 -1.873 1 91.69 80 GLY A N 1
ATOM 630 C CA . GLY A 1 80 ? -21.438 -14.352 -1.204 1 91.69 80 GLY A CA 1
ATOM 631 C C . GLY A 1 80 ? -20.547 -15.562 -1.346 1 91.69 80 GLY A C 1
ATOM 632 O O . GLY A 1 80 ? -20.906 -16.672 -0.944 1 91.69 80 GLY A O 1
ATOM 633 N N . THR A 1 81 ? -19.406 -15.391 -1.905 1 92.5 81 THR A N 1
ATOM 634 C CA . THR A 1 81 ? -18.469 -16.5 -2.088 1 92.5 81 THR A CA 1
ATOM 635 C C . THR A 1 81 ? -17.703 -16.781 -0.796 1 92.5 81 THR A C 1
ATOM 637 O O . THR A 1 81 ? -17.203 -15.859 -0.152 1 92.5 81 THR A O 1
ATOM 640 N N . SER A 1 82 ? -17.734 -17.984 -0.387 1 95.44 82 SER A N 1
ATOM 641 C CA . SER A 1 82 ? -16.906 -18.516 0.69 1 95.44 82 SER A CA 1
ATOM 642 C C . SER A 1 82 ? -16.172 -19.766 0.257 1 95.44 82 SER A C 1
ATOM 644 O O . SER A 1 82 ? -16.781 -20.703 -0.276 1 95.44 82 SER A O 1
ATOM 646 N N . SER A 1 83 ? -14.891 -19.75 0.415 1 97.38 83 SER A N 1
ATOM 647 C CA . SER A 1 83 ? -14.109 -20.891 -0.047 1 97.38 83 SER A CA 1
ATOM 648 C C . SER A 1 83 ? -12.859 -21.078 0.807 1 97.38 83 SER A C 1
ATOM 650 O O . SER A 1 83 ? -12.477 -20.188 1.564 1 97.38 83 SER A O 1
ATOM 652 N N . VAL A 1 84 ? -12.359 -22.266 0.776 1 98.44 84 VAL A N 1
ATOM 653 C CA . VAL A 1 84 ? -11.078 -22.578 1.387 1 98.44 84 VAL A CA 1
ATOM 654 C C . VAL A 1 84 ? -10.07 -22.969 0.304 1 98.44 84 VAL A C 1
ATOM 656 O O . VAL A 1 84 ? -10.336 -23.844 -0.509 1 98.44 84 VAL A O 1
ATOM 659 N N . ILE A 1 85 ? -9 -22.281 0.262 1 98.44 85 ILE A N 1
ATOM 660 C CA . ILE A 1 85 ? -7.938 -22.5 -0.711 1 98.44 85 ILE A CA 1
ATOM 661 C C . ILE A 1 85 ? -6.82 -23.328 -0.075 1 98.44 85 ILE A C 1
ATOM 663 O O . ILE A 1 85 ? -6.34 -23 1.013 1 98.44 85 ILE A O 1
ATOM 667 N N . ARG A 1 86 ? -6.406 -24.391 -0.73 1 98.31 86 ARG A N 1
ATOM 668 C CA . ARG A 1 86 ? -5.383 -25.312 -0.223 1 98.31 86 ARG A CA 1
ATOM 669 C C . ARG A 1 86 ? -4.234 -25.438 -1.213 1 98.31 86 ARG A C 1
ATOM 671 O O . ARG A 1 86 ? -4.336 -25 -2.359 1 98.31 86 ARG A O 1
ATOM 678 N N . PRO A 1 87 ? -3.043 -26.047 -0.692 1 98.25 87 PRO A N 1
ATOM 679 C CA . PRO A 1 87 ? -1.965 -26.281 -1.653 1 98.25 87 PRO A CA 1
ATOM 680 C C . PRO A 1 87 ? -2.434 -27.047 -2.893 1 98.25 87 PRO A C 1
ATOM 682 O O . PRO A 1 87 ? -3.141 -28.047 -2.773 1 98.25 87 PRO A O 1
ATOM 685 N N . GLY A 1 88 ? -2.068 -26.5 -4.031 1 97.81 88 GLY A N 1
ATOM 686 C CA . GLY A 1 88 ? -2.533 -27.062 -5.285 1 97.81 88 GLY A CA 1
ATOM 687 C C . GLY A 1 88 ? -3.629 -26.25 -5.941 1 97.81 88 GLY A C 1
ATOM 688 O O . GLY A 1 88 ? -3.809 -26.312 -7.16 1 97.81 88 GLY A O 1
ATOM 689 N N . ASP A 1 89 ? -4.324 -25.484 -5.129 1 98 89 ASP A N 1
ATOM 690 C CA . ASP A 1 89 ? -5.344 -24.594 -5.668 1 98 89 ASP A CA 1
ATOM 691 C C . ASP A 1 89 ? -4.727 -23.281 -6.16 1 98 89 ASP A C 1
ATOM 693 O O . ASP A 1 89 ? -3.744 -22.797 -5.59 1 98 89 ASP A O 1
ATOM 697 N N . VAL A 1 90 ? -5.254 -22.812 -7.266 1 98.69 90 VAL A N 1
ATOM 698 C CA . VAL A 1 90 ? -5.059 -21.422 -7.672 1 98.69 90 VAL A CA 1
ATOM 699 C C . VAL A 1 90 ? -6.398 -20.688 -7.672 1 98.69 90 VAL A C 1
ATOM 701 O O . VAL A 1 90 ? -7.324 -21.078 -8.383 1 98.69 90 VAL A O 1
ATOM 704 N N . GLN A 1 91 ? -6.461 -19.734 -6.812 1 98.56 91 GLN A N 1
ATOM 705 C CA . GLN A 1 91 ? -7.676 -18.922 -6.691 1 98.56 91 GLN A CA 1
ATOM 706 C C . GLN A 1 91 ? -7.469 -17.531 -7.27 1 98.56 91 GLN A C 1
ATOM 708 O O . GLN A 1 91 ? -6.434 -16.906 -7.043 1 98.56 91 GLN A O 1
ATOM 713 N N . ARG A 1 92 ? -8.406 -17.031 -8.109 1 98.62 92 ARG A N 1
ATOM 714 C CA . ARG A 1 92 ? -8.391 -15.688 -8.664 1 98.62 92 ARG A CA 1
ATOM 715 C C . ARG A 1 92 ? -9.68 -14.945 -8.344 1 98.62 92 ARG A C 1
ATOM 717 O O . ARG A 1 92 ? -10.773 -15.445 -8.602 1 98.62 92 ARG A O 1
ATOM 724 N N . MET A 1 93 ? -9.578 -13.836 -7.734 1 98.25 93 MET A N 1
ATOM 725 C CA . MET A 1 93 ? -10.672 -12.891 -7.578 1 98.25 93 MET A CA 1
ATOM 726 C C . MET A 1 93 ? -10.469 -11.664 -8.469 1 98.25 93 MET A C 1
ATOM 728 O O . MET A 1 93 ? -9.43 -11.016 -8.406 1 98.25 93 MET A O 1
ATOM 732 N N . SER A 1 94 ? -11.414 -11.461 -9.352 1 97.94 94 SER A N 1
ATOM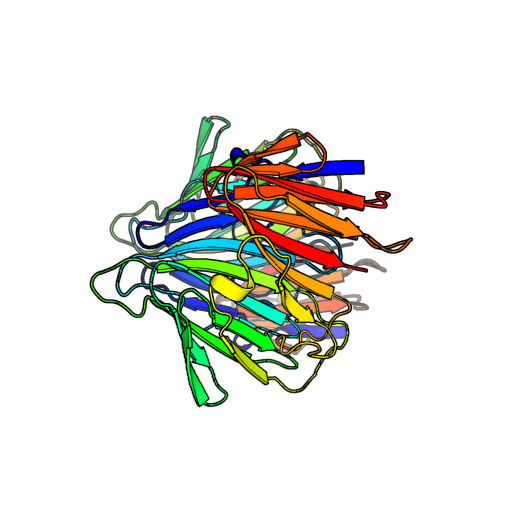 733 C CA . SER A 1 94 ? -11.445 -10.203 -10.094 1 97.94 94 SER A CA 1
ATOM 734 C C . SER A 1 94 ? -12.227 -9.133 -9.336 1 97.94 94 SER A C 1
ATOM 736 O O . SER A 1 94 ? -13.43 -9.289 -9.102 1 97.94 94 SER A O 1
ATOM 738 N N . ALA A 1 95 ? -11.586 -8.125 -8.992 1 97.81 95 ALA A N 1
ATOM 739 C CA . ALA A 1 95 ? -12.242 -7.109 -8.172 1 97.81 95 ALA A CA 1
ATOM 740 C C . ALA A 1 95 ? -13.219 -6.285 -9.008 1 97.81 95 ALA A C 1
ATOM 742 O O . ALA A 1 95 ? -14.242 -5.824 -8.492 1 97.81 95 ALA A O 1
ATOM 743 N N . GLY A 1 96 ? -12.82 -6.098 -10.359 1 97.06 96 GLY A N 1
ATOM 744 C CA . GLY A 1 96 ? -13.695 -5.352 -11.25 1 97.06 96 GLY A CA 1
ATOM 745 C C . GLY A 1 96 ? -14.062 -3.98 -10.711 1 97.06 96 GLY A C 1
ATOM 746 O O . GLY A 1 96 ? -13.188 -3.221 -10.289 1 97.06 96 GLY A O 1
ATOM 747 N N . SER A 1 97 ? -15.328 -3.68 -10.734 1 95.94 97 SER A N 1
ATOM 748 C CA . SER A 1 97 ? -15.805 -2.354 -10.352 1 95.94 97 SER A CA 1
ATOM 749 C C . SER A 1 97 ? -15.719 -2.146 -8.844 1 95.94 97 SER A C 1
ATOM 751 O O . SER A 1 97 ? -15.898 -1.028 -8.352 1 95.94 97 SER A O 1
ATOM 753 N N . GLY A 1 98 ? -15.508 -3.242 -8.133 1 95.88 98 GLY A N 1
ATOM 754 C CA . GLY A 1 98 ? -15.367 -3.139 -6.684 1 95.88 98 GLY A CA 1
ATOM 755 C C . GLY A 1 98 ? -15.836 -4.383 -5.953 1 95.88 98 GLY A C 1
ATOM 756 O O . GLY A 1 98 ? -16.891 -4.93 -6.262 1 95.88 98 GLY A O 1
ATOM 757 N N . ILE A 1 99 ? -15.062 -4.875 -5.012 1 95.81 99 ILE A N 1
ATOM 758 C CA . ILE A 1 99 ? -15.422 -6.02 -4.18 1 95.81 99 ILE A CA 1
ATOM 759 C C . ILE A 1 99 ? -14.742 -5.902 -2.818 1 95.81 99 ILE A C 1
ATOM 761 O O . ILE A 1 99 ? -13.641 -5.367 -2.713 1 95.81 99 ILE A O 1
ATOM 765 N N . ARG A 1 100 ? -15.438 -6.289 -1.82 1 96.12 100 ARG A N 1
ATOM 766 C CA . ARG A 1 100 ? -14.852 -6.406 -0.488 1 96.12 100 ARG A CA 1
ATOM 767 C C . ARG A 1 100 ? -14.742 -7.867 -0.07 1 96.12 100 ARG A C 1
ATOM 769 O O . ARG A 1 100 ? -15.594 -8.688 -0.419 1 96.12 100 ARG A O 1
ATOM 776 N N . HIS A 1 101 ? -13.664 -8.211 0.56 1 97.19 101 HIS A N 1
ATOM 777 C CA . HIS A 1 101 ? -13.469 -9.594 0.986 1 97.19 101 HIS A CA 1
ATOM 778 C C . HIS A 1 101 ? -12.57 -9.672 2.219 1 97.19 101 HIS A C 1
ATOM 780 O O . HIS A 1 101 ? -11.969 -8.672 2.613 1 97.19 101 HIS A O 1
ATOM 786 N N . SER A 1 102 ? -12.609 -10.773 2.904 1 96.69 102 SER A N 1
ATOM 787 C CA . SER A 1 102 ? -11.711 -11.094 4.012 1 96.69 102 SER A CA 1
ATOM 788 C C . SER A 1 102 ? -10.953 -12.391 3.754 1 96.69 102 SER A C 1
ATOM 790 O O . SER A 1 102 ? -11.359 -13.203 2.922 1 96.69 102 SER A O 1
ATOM 792 N N . GLU A 1 103 ? -9.852 -12.562 4.289 1 97.75 103 GLU A N 1
ATOM 793 C CA . GLU A 1 103 ? -9.016 -13.75 4.195 1 97.75 103 GLU A CA 1
ATOM 794 C C . GLU A 1 103 ? -8.453 -14.141 5.562 1 97.75 103 GLU A C 1
ATOM 796 O O . GLU A 1 103 ? -7.707 -13.375 6.172 1 97.75 103 GLU A O 1
ATOM 801 N N . TYR A 1 104 ? -8.742 -15.344 5.996 1 97.94 104 TYR A N 1
ATOM 802 C CA . TYR A 1 104 ? -8.289 -15.805 7.301 1 97.94 104 TYR A CA 1
ATOM 803 C C . TYR A 1 104 ? -7.652 -17.188 7.199 1 97.94 104 TYR A C 1
ATOM 805 O O . TYR A 1 104 ? -7.992 -17.969 6.309 1 97.94 104 TYR A O 1
ATOM 813 N N . ASN A 1 105 ? -6.66 -17.422 8.055 1 98.69 105 ASN A N 1
ATOM 814 C CA . ASN A 1 105 ? -6.219 -18.797 8.258 1 98.69 105 ASN A CA 1
ATOM 815 C C . ASN A 1 105 ? -7.383 -19.719 8.641 1 98.69 105 ASN A C 1
ATOM 817 O O . ASN A 1 105 ? -8.039 -19.5 9.656 1 98.69 105 ASN A O 1
ATOM 821 N N . ALA A 1 106 ? -7.559 -20.688 7.891 1 98.06 106 ALA A N 1
ATOM 822 C CA . ALA A 1 106 ? -8.727 -21.547 8.086 1 98.06 106 ALA A CA 1
ATOM 823 C C . ALA A 1 106 ? -8.531 -22.469 9.281 1 98.06 106 ALA A C 1
ATOM 825 O O . ALA A 1 106 ? -9.484 -23.094 9.75 1 98.06 106 ALA A O 1
ATOM 826 N N . SER A 1 107 ? -7.363 -22.547 9.758 1 98.25 107 SER A N 1
ATOM 827 C CA . SER A 1 107 ? -7.043 -23.484 10.828 1 98.25 107 SER A CA 1
ATOM 828 C C . SER A 1 107 ? -6.863 -22.766 12.156 1 98.25 107 SER A C 1
ATOM 830 O O . SER A 1 107 ? -6.34 -21.656 12.203 1 98.25 107 SER A O 1
ATOM 832 N N . LYS A 1 108 ? -7.293 -23.406 13.305 1 96.81 108 LYS A N 1
ATOM 833 C CA . LYS A 1 108 ? -7.047 -22.906 14.648 1 96.81 108 LYS A CA 1
ATOM 834 C C . LYS A 1 108 ? -5.773 -23.5 15.234 1 96.81 108 LYS A C 1
ATOM 836 O O . LYS A 1 108 ? -5.379 -23.172 16.359 1 96.81 108 LYS A O 1
ATOM 841 N N . LYS A 1 109 ? -5.121 -24.297 14.461 1 98 109 LYS A N 1
ATOM 842 C CA . LYS A 1 109 ? -3.982 -25.031 15 1 98 109 LYS A CA 1
ATOM 843 C C . LYS A 1 109 ? -2.729 -24.797 14.156 1 98 109 LYS A C 1
ATOM 845 O O . LYS A 1 109 ? -1.647 -24.562 14.703 1 98 109 LYS A O 1
ATOM 850 N N . ASP A 1 110 ? -2.811 -24.828 12.82 1 98.44 110 ASP A N 1
ATOM 851 C CA . ASP A 1 110 ? -1.662 -24.766 11.922 1 98.44 110 ASP A CA 1
ATOM 852 C C . ASP A 1 110 ? -1.584 -23.406 11.234 1 98.44 110 ASP A C 1
ATOM 854 O O . ASP A 1 110 ? -2.611 -22.812 10.891 1 98.44 110 ASP A O 1
ATOM 858 N N . PRO A 1 111 ? -0.369 -22.938 10.961 1 98.75 111 PRO A N 1
ATOM 859 C CA . PRO A 1 111 ? -0.237 -21.703 10.18 1 98.75 111 PRO A CA 1
ATOM 860 C C . PRO A 1 111 ? -0.569 -21.906 8.703 1 98.75 111 PRO A C 1
ATOM 862 O O . PRO A 1 111 ? -0.661 -23.047 8.234 1 98.75 111 PRO A O 1
ATOM 865 N N . VAL A 1 112 ? -0.824 -20.828 8.016 1 98.88 112 VAL A N 1
ATOM 866 C CA . VAL A 1 112 ? -0.964 -20.875 6.566 1 98.88 112 VAL A CA 1
ATOM 867 C C . VAL A 1 112 ? 0.129 -20.016 5.922 1 98.88 112 VAL A C 1
ATOM 869 O O . VAL A 1 112 ? 0.503 -18.969 6.449 1 98.88 112 VAL A O 1
ATOM 872 N N . HIS A 1 113 ? 0.721 -20.547 4.883 1 98.88 113 HIS A N 1
ATOM 873 C CA . HIS A 1 113 ? 1.73 -19.891 4.062 1 98.88 113 HIS A CA 1
ATOM 874 C C . HIS A 1 113 ? 1.265 -19.766 2.613 1 98.88 113 HIS A C 1
ATOM 876 O O . HIS A 1 113 ? 0.97 -20.766 1.963 1 98.88 113 HIS A O 1
ATOM 882 N N . PHE A 1 114 ? 1.153 -18.469 2.131 1 98.81 114 PHE A N 1
ATOM 883 C CA . PHE A 1 114 ? 0.646 -18.297 0.775 1 98.81 114 PHE A CA 1
ATOM 884 C C . PHE A 1 114 ? 1.247 -17.062 0.125 1 98.81 114 PHE A C 1
ATOM 886 O O . PHE A 1 114 ? 1.774 -16.188 0.814 1 98.81 114 PHE A O 1
ATOM 893 N N . LEU A 1 115 ? 1.258 -17.062 -1.192 1 98.88 115 LEU A N 1
ATOM 894 C CA . LEU A 1 115 ? 1.563 -15.859 -1.967 1 98.88 115 LEU A CA 1
ATOM 895 C C . LEU A 1 115 ? 0.284 -15.133 -2.381 1 98.88 115 LEU A C 1
ATOM 897 O O . LEU A 1 115 ? -0.621 -15.75 -2.951 1 98.88 115 LEU A O 1
ATOM 901 N N . GLN A 1 116 ? 0.162 -13.898 -1.984 1 98.69 116 GLN A N 1
ATOM 902 C CA . GLN A 1 116 ? -0.864 -13 -2.506 1 98.69 116 GLN A CA 1
ATOM 903 C C . GLN A 1 116 ? -0.336 -12.188 -3.684 1 98.69 116 GLN A C 1
ATOM 905 O O . GLN A 1 116 ? 0.601 -11.398 -3.531 1 98.69 116 GLN A O 1
ATOM 910 N N . ILE A 1 117 ? -0.935 -12.359 -4.836 1 98.94 117 ILE A N 1
ATOM 911 C CA . ILE A 1 117 ? -0.415 -11.789 -6.074 1 98.94 117 ILE A CA 1
ATOM 912 C C . ILE A 1 117 ? -1.468 -10.883 -6.703 1 98.94 117 ILE A C 1
ATOM 914 O O . ILE A 1 117 ? -2.629 -11.273 -6.848 1 98.94 117 ILE A O 1
ATOM 918 N N . TRP A 1 118 ? -1.108 -9.664 -7 1 98.88 118 TRP A N 1
ATOM 919 C CA . TRP A 1 118 ? -1.998 -8.727 -7.676 1 98.88 118 TRP A CA 1
ATOM 920 C C . TRP A 1 118 ? -1.509 -8.43 -9.086 1 98.88 118 TRP A C 1
ATOM 922 O O . TRP A 1 118 ? -0.332 -8.125 -9.297 1 98.88 118 TRP A O 1
ATOM 932 N N . ILE A 1 119 ? -2.352 -8.523 -10.062 1 98.88 119 ILE A N 1
ATOM 933 C CA . ILE A 1 119 ? -2.074 -8.195 -11.453 1 98.88 119 ILE A CA 1
ATOM 934 C C . ILE A 1 119 ? -3.076 -7.152 -11.945 1 98.88 119 ILE A C 1
ATOM 936 O O . ILE A 1 119 ? -4.285 -7.316 -11.773 1 98.88 119 ILE A O 1
ATOM 940 N N . LEU A 1 120 ? -2.613 -6.074 -12.523 1 98.69 120 LEU A N 1
ATOM 941 C CA . LEU A 1 120 ? -3.49 -5.051 -13.086 1 98.69 120 LEU A CA 1
ATOM 942 C C . LEU A 1 120 ? -4.285 -5.598 -14.266 1 98.69 120 LEU A C 1
ATOM 944 O O . LEU A 1 120 ? -3.713 -6.203 -15.172 1 98.69 120 LEU A O 1
ATOM 948 N N . PRO A 1 121 ? -5.574 -5.426 -14.297 1 98.56 121 PRO A N 1
ATOM 949 C CA . PRO A 1 121 ? -6.359 -5.891 -15.445 1 98.56 121 PRO A CA 1
ATOM 950 C C . PRO A 1 121 ? -6.188 -5.004 -16.672 1 98.56 121 PRO A C 1
ATOM 952 O O . PRO A 1 121 ? -5.695 -3.877 -16.562 1 98.56 121 PRO A O 1
ATOM 955 N N . ASN A 1 122 ? -6.523 -5.496 -17.781 1 97.88 122 ASN A N 1
ATOM 956 C CA . ASN A 1 122 ? -6.406 -4.711 -19 1 97.88 122 ASN A CA 1
ATOM 957 C C . ASN A 1 122 ? -7.703 -3.967 -19.312 1 97.88 122 ASN A C 1
ATOM 959 O O . ASN A 1 122 ? -7.777 -3.229 -20.297 1 97.88 122 ASN A O 1
ATOM 963 N N . GLU A 1 123 ? -8.727 -4.238 -18.484 1 96 123 GLU A N 1
ATOM 964 C CA . GLU A 1 123 ? -10 -3.543 -18.578 1 96 123 GLU A CA 1
ATOM 965 C C . GLU A 1 123 ? -10.5 -3.088 -17.203 1 96 123 GLU A C 1
ATOM 967 O O . GLU A 1 123 ? -10.383 -3.828 -16.234 1 96 123 GLU A O 1
ATOM 972 N N . GLU A 1 124 ? -11.023 -1.87 -17.203 1 95.25 124 GLU A N 1
ATOM 973 C CA . GLU A 1 124 ? -11.531 -1.335 -15.945 1 95.25 124 GLU A CA 1
ATOM 974 C C . GLU A 1 124 ? -13.039 -1.528 -15.828 1 95.25 124 GLU A C 1
ATOM 976 O O . GLU A 1 124 ? -13.734 -1.64 -16.844 1 95.25 124 GLU A O 1
ATOM 981 N N . GLY A 1 125 ? -13.469 -1.643 -14.586 1 96.56 125 GLY A N 1
ATOM 982 C CA . GLY A 1 125 ? -14.898 -1.618 -14.305 1 96.56 125 GLY A CA 1
ATOM 983 C C . GLY A 1 125 ? -15.602 -2.902 -14.695 1 96.56 125 GLY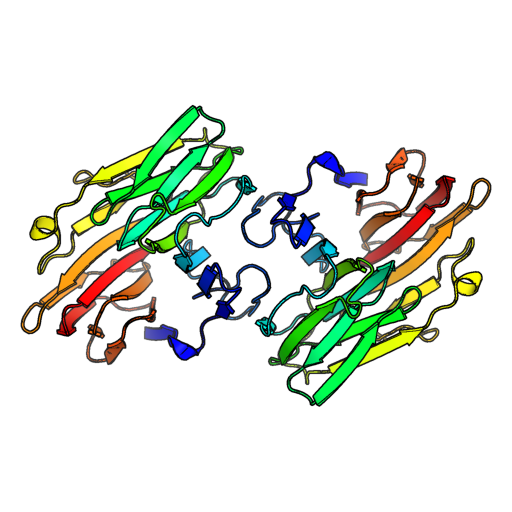 A C 1
ATOM 984 O O . GLY A 1 125 ? -16.797 -2.891 -15 1 96.56 125 GLY A O 1
ATOM 985 N N . MET A 1 126 ? -14.891 -4.008 -14.828 1 97.31 126 MET A N 1
ATOM 986 C CA . MET A 1 126 ? -15.492 -5.293 -15.164 1 97.31 126 MET A CA 1
ATOM 987 C C . MET A 1 126 ? -16.375 -5.785 -14.023 1 97.31 126 MET A C 1
ATOM 989 O O . MET A 1 126 ? -16.359 -5.23 -12.922 1 97.31 126 MET A O 1
ATOM 993 N N . VAL A 1 127 ? -17.203 -6.758 -14.305 1 96.94 127 VAL A N 1
ATOM 994 C CA . VAL A 1 127 ? -18 -7.402 -13.258 1 96.94 127 VAL A CA 1
ATOM 995 C C . VAL A 1 127 ? -17.094 -8.211 -12.344 1 96.94 127 VAL A C 1
ATOM 997 O O . VAL A 1 127 ? -16.266 -8.992 -12.82 1 96.94 127 VAL A O 1
ATOM 1000 N N . PRO A 1 128 ? -17.172 -7.941 -11.062 1 97.56 128 PRO A N 1
ATOM 1001 C CA . PRO A 1 128 ? -16.359 -8.766 -10.164 1 97.56 128 PRO A CA 1
ATOM 1002 C C . PRO A 1 128 ? -16.594 -10.258 -10.359 1 97.56 128 PRO A C 1
ATOM 1004 O O . PRO A 1 128 ? -17.672 -10.664 -10.82 1 97.56 128 PRO A O 1
ATOM 1007 N N . GLY A 1 129 ? -15.609 -11.047 -10.055 1 96.19 129 GLY A N 1
ATOM 1008 C CA . GLY A 1 129 ? -15.742 -12.484 -10.25 1 96.19 129 GLY A CA 1
ATOM 1009 C C . GLY A 1 129 ? -14.773 -13.289 -9.406 1 96.19 129 GLY A C 1
ATOM 1010 O O . GLY A 1 129 ? -13.875 -12.734 -8.781 1 96.19 129 GLY A O 1
ATOM 1011 N N . TYR A 1 130 ? -15.023 -14.555 -9.328 1 97.38 130 TYR A N 1
ATOM 1012 C CA . TYR A 1 130 ? -14.266 -15.523 -8.555 1 97.38 130 TYR A CA 1
ATOM 1013 C C . TYR A 1 130 ? -14.055 -16.812 -9.336 1 97.38 130 TYR A C 1
ATOM 1015 O O . TYR A 1 130 ? -14.969 -17.281 -10.016 1 97.38 130 TYR A O 1
ATOM 1023 N N . GLU A 1 131 ? -12.844 -17.266 -9.352 1 98 131 GLU A N 1
ATOM 1024 C CA . GLU A 1 131 ? -12.523 -18.562 -9.938 1 98 131 GLU A CA 1
ATOM 1025 C C . GLU A 1 131 ? -11.469 -19.297 -9.117 1 98 131 GLU A C 1
ATOM 1027 O O . GLU A 1 131 ? -10.516 -18.688 -8.633 1 98 131 GLU A O 1
ATOM 1032 N N . GLN A 1 132 ? -11.648 -20.562 -8.891 1 98.25 132 GLN A N 1
ATOM 1033 C CA . GLN A 1 132 ? -10.711 -21.406 -8.172 1 98.25 132 GLN A CA 1
ATOM 1034 C C . GLN A 1 132 ? -10.586 -22.781 -8.852 1 98.25 132 GLN A C 1
ATOM 1036 O O . GLN A 1 132 ? -11.594 -23.406 -9.164 1 98.25 132 GLN A O 1
ATOM 1041 N N . LYS A 1 133 ? -9.391 -23.172 -9.133 1 98.56 133 LYS A N 1
ATOM 1042 C CA . LYS A 1 133 ? -9.125 -24.469 -9.773 1 98.56 133 LYS A CA 1
ATOM 1043 C C . LYS A 1 133 ? -7.984 -25.203 -9.07 1 98.56 133 LYS A C 1
ATOM 1045 O O . LYS A 1 133 ? -7.078 -24.578 -8.516 1 98.56 133 LYS A O 1
ATOM 1050 N N . ALA A 1 134 ? -8.039 -26.484 -9.133 1 98.31 134 ALA A N 1
ATOM 1051 C CA . ALA A 1 134 ? -7.012 -27.328 -8.531 1 98.31 134 ALA A CA 1
ATOM 1052 C C . ALA A 1 134 ? -6.047 -27.859 -9.586 1 98.31 134 ALA A C 1
ATOM 1054 O O . ALA A 1 134 ? -6.473 -28.266 -10.672 1 98.31 134 ALA A O 1
ATOM 1055 N N . PHE A 1 135 ? -4.805 -27.797 -9.281 1 98.69 135 PHE A N 1
ATOM 1056 C CA . PHE A 1 135 ? -3.74 -28.344 -10.109 1 98.69 135 PHE A CA 1
ATOM 1057 C C . PHE A 1 135 ? -2.895 -29.344 -9.32 1 98.69 135 PHE A C 1
ATOM 1059 O O . PHE A 1 135 ? -2.156 -28.938 -8.414 1 98.69 135 PHE A O 1
ATOM 1066 N N . GLU A 1 136 ? -2.939 -30.547 -9.68 1 97.5 136 GLU A N 1
ATOM 1067 C CA . GLU A 1 136 ? -2.268 -31.609 -8.93 1 97.5 136 GLU A CA 1
ATOM 1068 C C . GLU A 1 136 ? -0.75 -31.484 -9.039 1 97.5 136 GLU A C 1
ATOM 1070 O O . GLU A 1 136 ? -0.236 -30.922 -10.016 1 97.5 136 GLU A O 1
ATOM 1075 N N . ARG A 1 137 ? -0.116 -31.984 -8.055 1 97.44 137 ARG A N 1
ATOM 1076 C CA . ARG A 1 137 ? 1.343 -31.938 -8.016 1 97.44 137 ARG A CA 1
ATOM 1077 C C . ARG A 1 137 ? 1.942 -32.562 -9.273 1 97.44 137 ARG A C 1
ATOM 1079 O O . ARG A 1 137 ? 2.893 -32.031 -9.844 1 97.44 137 ARG A O 1
ATOM 1086 N N . GLU A 1 138 ? 1.399 -33.625 -9.75 1 97.69 138 GLU A N 1
ATOM 1087 C CA . GLU A 1 138 ? 1.91 -34.375 -10.906 1 97.69 138 GLU A CA 1
ATOM 1088 C C . GLU A 1 138 ? 1.845 -33.5 -12.172 1 97.69 138 GLU A C 1
ATOM 1090 O O . GLU A 1 138 ? 2.658 -33.688 -13.078 1 97.69 138 GLU A O 1
ATOM 1095 N N . GLU A 1 139 ? 0.889 -32.594 -12.18 1 98.19 139 GLU A N 1
ATOM 1096 C CA . GLU A 1 139 ? 0.736 -31.75 -13.352 1 98.19 139 GLU A CA 1
ATOM 1097 C C . GLU A 1 139 ? 1.853 -30.703 -13.422 1 98.19 139 GLU A C 1
ATOM 1099 O O . GLU A 1 139 ? 2.094 -30.125 -14.477 1 98.19 139 GLU A O 1
ATOM 1104 N N . LYS A 1 140 ? 2.494 -30.484 -12.312 1 98.38 140 LYS A N 1
ATOM 1105 C CA . LYS A 1 140 ? 3.488 -29.422 -12.227 1 98.38 140 LYS A CA 1
ATOM 1106 C C . LYS A 1 140 ? 4.902 -30 -12.148 1 98.38 140 LYS A C 1
ATOM 1108 O O . LYS A 1 140 ? 5.879 -29.281 -12.367 1 98.38 140 LYS A O 1
ATOM 1113 N N . GLN A 1 141 ? 5.016 -31.266 -11.766 1 98.5 141 GLN A N 1
ATOM 1114 C CA . GLN A 1 141 ? 6.328 -31.859 -11.531 1 98.5 141 GLN A CA 1
ATOM 1115 C C . GLN A 1 141 ? 7.141 -31.922 -12.812 1 98.5 141 GLN A C 1
ATOM 1117 O O . GLN A 1 141 ? 6.766 -32.625 -13.766 1 98.5 141 GLN A O 1
ATOM 1122 N N . GLY A 1 142 ? 8.25 -31.25 -12.875 1 98.38 142 GLY A N 1
ATOM 1123 C CA . GLY A 1 142 ? 9.156 -31.25 -14.016 1 98.38 142 GLY A CA 1
ATOM 1124 C C . GLY A 1 142 ? 8.562 -30.625 -15.258 1 98.38 142 GLY A C 1
ATOM 1125 O O . GLY A 1 142 ? 8.984 -30.922 -16.375 1 98.38 142 GLY A O 1
ATOM 1126 N N . ARG A 1 143 ? 7.512 -29.859 -15.078 1 98.12 143 ARG A N 1
ATOM 1127 C CA . ARG A 1 143 ? 6.852 -29.219 -16.219 1 98.12 143 ARG A CA 1
ATOM 1128 C C . ARG A 1 143 ? 6.336 -27.844 -15.836 1 98.12 143 ARG A C 1
ATOM 1130 O O . ARG A 1 143 ? 6.078 -27.562 -14.664 1 98.12 143 ARG A O 1
ATOM 1137 N N . LEU A 1 144 ? 6.27 -27 -16.828 1 98.75 144 LEU A N 1
ATOM 1138 C CA . LEU A 1 144 ? 5.578 -25.719 -16.656 1 98.75 144 LEU A CA 1
ATOM 1139 C C . LEU A 1 144 ? 4.078 -25.891 -16.859 1 98.75 144 LEU A C 1
ATOM 1141 O O . LEU A 1 144 ? 3.615 -26.047 -17.984 1 98.75 144 LEU A O 1
ATOM 1145 N N . ARG A 1 145 ? 3.344 -25.844 -15.773 1 98.88 145 ARG A N 1
ATOM 1146 C CA . ARG A 1 145 ? 1.892 -25.953 -15.852 1 98.88 145 ARG A CA 1
ATOM 1147 C C . ARG A 1 145 ? 1.24 -24.578 -15.898 1 98.88 145 ARG A C 1
ATOM 1149 O O . ARG A 1 145 ? 1.412 -23.766 -14.984 1 98.88 145 ARG A O 1
ATOM 1156 N N . LEU A 1 146 ? 0.514 -24.297 -17.016 1 98.88 146 LEU A N 1
ATOM 1157 C CA . LEU A 1 146 ? -0.243 -23.062 -17.094 1 98.88 146 LEU A CA 1
ATOM 1158 C C . LEU A 1 146 ? -1.382 -23.047 -16.078 1 98.88 146 LEU A C 1
ATOM 1160 O O . LEU A 1 146 ? -2.295 -23.875 -16.156 1 98.88 146 LEU A O 1
ATOM 1164 N N . VAL A 1 147 ? -1.338 -22.094 -15.141 1 98.94 147 VAL A N 1
ATOM 1165 C CA . VAL A 1 147 ? -2.338 -22.109 -14.078 1 98.94 147 VAL A CA 1
ATOM 1166 C C . VAL A 1 147 ? -3.197 -20.859 -14.156 1 98.94 147 VAL A C 1
ATOM 1168 O O . VAL A 1 147 ? -4.266 -20.797 -13.539 1 98.94 147 VAL A O 1
ATOM 1171 N N . GLY A 1 148 ? -2.816 -19.844 -14.859 1 98.88 148 GLY A N 1
ATOM 1172 C CA . GLY A 1 148 ? -3.557 -18.625 -15.141 1 98.88 148 GLY A CA 1
ATOM 1173 C C . GLY A 1 148 ? -3.277 -18.062 -16.531 1 98.88 148 GLY A C 1
ATOM 1174 O O . GLY A 1 148 ? -2.139 -18.094 -17 1 98.88 148 GLY A O 1
ATOM 1175 N N . SER A 1 149 ? -4.254 -17.625 -17.188 1 98.88 149 SER A N 1
ATOM 1176 C CA . SER A 1 149 ? -4.098 -17.031 -18.516 1 98.88 149 SER A CA 1
ATOM 1177 C C . SER A 1 149 ? -5.258 -16.094 -18.844 1 98.88 149 SER A C 1
ATOM 1179 O O . SER A 1 149 ? -6.258 -16.062 -18.125 1 98.88 149 SER A O 1
ATOM 1181 N N . GLN A 1 150 ? -5.051 -15.352 -19.906 1 98.38 150 GLN A N 1
ATOM 1182 C CA . GLN A 1 150 ? -6.074 -14.391 -20.297 1 98.38 150 GLN A CA 1
ATOM 1183 C C . GLN A 1 150 ? -7.312 -15.094 -20.844 1 98.38 150 GLN A C 1
ATOM 1185 O O . GLN A 1 150 ? -8.438 -14.602 -20.688 1 98.38 150 GLN A O 1
ATOM 1190 N N . ASP A 1 151 ? -7.129 -16.328 -21.359 1 98.12 151 ASP A N 1
ATOM 1191 C CA . ASP A 1 151 ? -8.219 -16.969 -22.094 1 98.12 151 ASP A CA 1
ATOM 1192 C C . ASP A 1 151 ? -8.633 -18.281 -21.422 1 98.12 151 ASP A C 1
ATOM 1194 O O . ASP A 1 151 ? -9.438 -19.031 -21.969 1 98.12 151 ASP A O 1
ATOM 1198 N N . GLY A 1 152 ? -8.117 -18.625 -20.312 1 98.5 152 GLY A N 1
ATOM 1199 C CA . GLY A 1 152 ? -8.492 -19.828 -19.578 1 98.5 152 GLY A CA 1
ATOM 1200 C C . GLY A 1 152 ? -8.047 -21.109 -20.25 1 98.5 152 GLY A C 1
ATOM 1201 O O . GLY A 1 152 ? -8.5 -22.203 -19.891 1 98.5 152 GLY A O 1
ATOM 1202 N N . ARG A 1 153 ? -7.137 -20.984 -21.156 1 98.19 153 ARG A N 1
ATOM 1203 C CA . ARG A 1 153 ? -6.75 -22.172 -21.906 1 98.19 153 ARG A CA 1
ATOM 1204 C C . ARG A 1 153 ? -6.051 -23.188 -21 1 98.19 153 ARG A C 1
ATOM 1206 O O . ARG A 1 153 ? -5.547 -22.828 -19.938 1 98.19 153 ARG A O 1
ATOM 1213 N N . ASP A 1 154 ? -6.109 -24.484 -21.359 1 98 154 ASP A N 1
ATOM 1214 C CA . ASP A 1 154 ? -5.5 -25.625 -20.688 1 98 154 ASP A CA 1
ATOM 1215 C C . ASP A 1 154 ? -6.012 -25.75 -19.25 1 98 154 ASP A C 1
ATOM 1217 O O . ASP A 1 154 ? -5.281 -26.203 -18.359 1 98 154 ASP A O 1
ATOM 1221 N N . GLY A 1 155 ? -7.215 -25.203 -18.969 1 98.38 155 GLY A N 1
ATOM 1222 C CA . GLY A 1 155 ? -7.852 -25.344 -17.672 1 98.38 155 GLY A CA 1
ATOM 1223 C C . GLY A 1 155 ? -7.367 -24.344 -16.656 1 98.38 155 GLY A C 1
ATOM 1224 O O . GLY A 1 155 ? -7.617 -24.484 -15.453 1 98.38 155 GLY A O 1
ATOM 1225 N N . SER A 1 156 ? -6.648 -23.328 -17.078 1 98.81 156 SER A N 1
ATOM 1226 C CA . SER A 1 156 ? -6.133 -22.297 -16.172 1 98.81 156 SER A CA 1
ATOM 1227 C C . SER A 1 156 ? -7.242 -21.359 -15.727 1 98.81 156 SER A C 1
ATOM 1229 O O . SER A 1 156 ? -8.297 -21.281 -16.359 1 98.81 156 SER A O 1
ATOM 1231 N N . VAL A 1 157 ? -7.078 -20.719 -14.648 1 98.81 157 VAL A N 1
ATOM 1232 C CA . VAL A 1 157 ? -8 -19.656 -14.273 1 98.81 157 VAL A CA 1
ATOM 1233 C C . VAL A 1 157 ? -7.848 -18.469 -15.234 1 98.81 157 VAL A C 1
ATOM 1235 O O . VAL A 1 157 ? -6.762 -18.234 -15.758 1 98.81 157 VAL A O 1
ATOM 1238 N N . VAL A 1 158 ? -8.906 -17.734 -15.375 1 98.75 158 VAL A N 1
ATOM 1239 C CA . VAL A 1 158 ? -8.867 -16.578 -16.281 1 98.75 158 VAL A CA 1
ATOM 1240 C C . VAL A 1 158 ? -8.352 -15.359 -15.523 1 98.75 158 VAL A C 1
ATOM 1242 O O . VAL A 1 158 ? -8.891 -14.984 -14.477 1 98.75 158 VAL A O 1
ATOM 1245 N N . ILE A 1 159 ? -7.348 -14.742 -15.969 1 98.75 159 ILE A N 1
ATOM 1246 C CA . ILE A 1 159 ? -6.84 -13.445 -15.531 1 98.75 159 ILE A CA 1
ATOM 1247 C C . ILE A 1 159 ? -7.047 -12.414 -16.625 1 98.75 159 ILE A C 1
ATOM 1249 O O . ILE A 1 159 ? -6.566 -12.586 -17.75 1 98.75 159 ILE A O 1
ATOM 1253 N N . HIS A 1 160 ? -7.734 -11.367 -16.359 1 98.62 160 HIS A N 1
ATOM 1254 C CA . HIS A 1 160 ? -8.094 -10.398 -17.391 1 98.62 160 HIS A CA 1
ATOM 1255 C C . HIS A 1 160 ? -6.934 -9.461 -17.688 1 98.62 160 HIS A C 1
ATOM 1257 O O . HIS A 1 160 ? -7.055 -8.242 -17.531 1 98.62 160 HIS A O 1
ATOM 1263 N N . GLN A 1 161 ? -5.906 -9.969 -18.156 1 98.69 161 GLN A N 1
ATOM 1264 C CA . GLN A 1 161 ? -4.656 -9.336 -18.562 1 98.69 161 GLN A CA 1
ATOM 1265 C C . GLN A 1 161 ? -3.859 -10.258 -19.484 1 98.69 161 GLN A C 1
ATOM 1267 O O . GLN A 1 161 ? -4.008 -11.484 -19.438 1 98.69 161 GLN A O 1
ATOM 1272 N N . ASP A 1 162 ? -3.086 -9.695 -20.375 1 98.75 162 ASP A N 1
ATOM 1273 C CA . ASP A 1 162 ? -2.195 -10.5 -21.219 1 98.75 162 ASP A CA 1
ATOM 1274 C C . ASP A 1 162 ? -1.036 -11.062 -20.391 1 98.75 162 ASP A C 1
ATOM 1276 O O . ASP A 1 162 ? 0.092 -10.578 -20.484 1 98.75 162 ASP A O 1
ATOM 1280 N N . VAL A 1 163 ? -1.319 -12.125 -19.641 1 98.81 163 VAL A N 1
ATOM 1281 C CA . VAL A 1 163 ? -0.354 -12.797 -18.781 1 98.81 163 VAL A CA 1
ATOM 1282 C C . VAL A 1 163 ? -0.539 -14.305 -18.875 1 98.81 163 VAL A C 1
ATOM 1284 O O . VAL A 1 163 ? -1.667 -14.797 -18.984 1 98.81 163 VAL A O 1
ATOM 1287 N N . ASP A 1 164 ? 0.513 -15.016 -18.969 1 98.88 164 ASP A N 1
ATOM 1288 C CA . ASP A 1 164 ? 0.518 -16.453 -18.719 1 98.88 164 ASP A CA 1
ATOM 1289 C C . ASP A 1 164 ? 1.266 -16.781 -17.422 1 98.88 164 ASP A C 1
ATOM 1291 O O . ASP A 1 164 ? 2.455 -16.484 -17.297 1 98.88 164 ASP A O 1
ATOM 1295 N N . LEU A 1 165 ? 0.531 -17.297 -16.484 1 98.94 165 LEU A N 1
ATOM 1296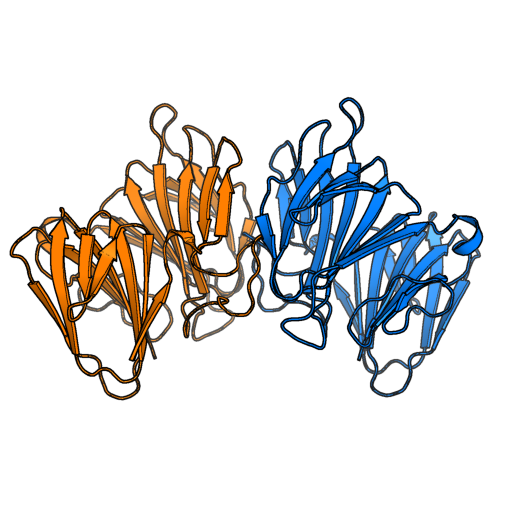 C CA . LEU A 1 165 ? 1.101 -17.688 -15.211 1 98.94 165 LEU A CA 1
ATOM 1297 C C . LEU A 1 165 ? 1.337 -19.203 -15.172 1 98.94 165 LEU A C 1
ATOM 1299 O O . LEU A 1 165 ? 0.391 -19.984 -15.281 1 98.94 165 LEU A O 1
ATOM 1303 N N . TYR A 1 166 ? 2.598 -19.547 -14.992 1 98.94 166 TYR A N 1
ATOM 1304 C CA . TYR A 1 166 ? 2.969 -20.953 -14.891 1 98.94 166 TYR A CA 1
ATOM 1305 C C . TYR A 1 166 ? 3.432 -21.297 -13.484 1 98.94 166 TYR A C 1
ATOM 1307 O O . TYR A 1 166 ? 4.035 -20.469 -12.805 1 98.94 166 TYR A O 1
ATOM 1315 N N . ALA A 1 167 ? 3.17 -22.531 -13.055 1 98.94 167 ALA A N 1
ATOM 1316 C CA . ALA A 1 167 ? 3.746 -23.109 -11.852 1 98.94 167 ALA A CA 1
ATOM 1317 C C . ALA A 1 167 ? 4.531 -24.375 -12.18 1 98.94 167 ALA A C 1
ATOM 1319 O O . ALA A 1 167 ? 4.148 -25.141 -13.07 1 98.94 167 ALA A O 1
ATOM 1320 N N . THR A 1 168 ? 5.621 -24.562 -11.492 1 98.88 168 THR A N 1
ATOM 1321 C CA . THR A 1 168 ? 6.414 -25.766 -11.719 1 98.88 168 THR A CA 1
ATOM 1322 C C . THR A 1 168 ? 7.055 -26.25 -10.422 1 98.88 168 THR A C 1
ATOM 1324 O O . THR A 1 168 ? 7.312 -25.453 -9.516 1 98.88 168 THR A O 1
ATOM 1327 N N . LEU A 1 169 ? 7.18 -27.5 -10.289 1 98.88 169 LEU A N 1
ATOM 1328 C CA . LEU A 1 169 ? 7.961 -28.188 -9.258 1 98.88 169 LEU A CA 1
ATOM 1329 C C . LEU A 1 169 ? 9.188 -28.859 -9.859 1 98.88 169 LEU A C 1
ATOM 1331 O O . LEU A 1 169 ? 9.062 -29.656 -10.789 1 98.88 169 LEU A O 1
ATOM 1335 N N . LEU A 1 170 ? 10.328 -28.547 -9.375 1 98.81 170 LEU A N 1
ATOM 1336 C CA . LEU A 1 170 ? 11.562 -29.062 -9.961 1 98.81 170 LEU A CA 1
ATOM 1337 C C . LEU A 1 170 ? 12.461 -29.672 -8.891 1 98.81 170 LEU A C 1
ATOM 1339 O O . LEU A 1 170 ? 12.898 -28.969 -7.973 1 98.81 170 LEU A O 1
ATOM 1343 N N . ASP A 1 171 ? 12.688 -30.906 -8.992 1 98.31 171 ASP A N 1
ATOM 1344 C CA . ASP A 1 171 ? 13.719 -31.562 -8.188 1 98.31 171 ASP A CA 1
ATOM 1345 C C . ASP A 1 171 ? 15.07 -31.531 -8.898 1 98.31 171 ASP A C 1
ATOM 1347 O O . ASP A 1 171 ? 15.164 -31.094 -10.047 1 98.31 171 ASP A O 1
ATOM 1351 N N . GLU A 1 172 ? 16.062 -31.922 -8.07 1 97.69 172 GLU A N 1
ATOM 1352 C CA . GLU A 1 172 ? 17.359 -32.062 -8.711 1 97.69 172 GLU A CA 1
ATOM 1353 C C . GLU A 1 172 ? 17.281 -32.969 -9.945 1 97.69 172 GLU A C 1
ATOM 1355 O O . GLU A 1 172 ? 16.672 -34.031 -9.898 1 97.69 172 GLU A O 1
ATOM 1360 N N . GLY A 1 173 ? 17.844 -32.469 -11.039 1 97.12 173 GLY A N 1
ATOM 1361 C CA . GLY A 1 173 ? 17.812 -33.25 -12.281 1 97.12 173 GLY A CA 1
ATOM 1362 C C . GLY A 1 173 ? 16.703 -32.781 -13.227 1 97.12 173 GLY A C 1
ATOM 1363 O O . GLY A 1 173 ? 16.766 -33.062 -14.43 1 97.12 173 GLY A O 1
ATOM 1364 N N . ASP A 1 174 ? 15.625 -32.219 -12.672 1 98.38 174 ASP A N 1
ATOM 1365 C CA . ASP A 1 174 ? 14.555 -31.688 -13.508 1 98.38 174 ASP A CA 1
ATOM 1366 C C . ASP A 1 174 ? 14.969 -30.391 -14.195 1 98.38 174 ASP A C 1
ATOM 1368 O O . ASP A 1 174 ? 15.758 -29.609 -13.641 1 98.38 174 ASP A O 1
ATOM 1372 N N . SER A 1 175 ? 14.492 -30.203 -15.398 1 98.69 175 SER A N 1
ATOM 1373 C CA . SER A 1 175 ? 14.742 -28.984 -16.141 1 98.69 175 SER A CA 1
ATOM 1374 C C . SER A 1 175 ? 13.555 -28.609 -17.031 1 98.69 175 SER A C 1
ATOM 1376 O O . SER A 1 175 ? 12.945 -29.484 -17.641 1 98.69 175 SER A O 1
ATOM 1378 N N . VAL A 1 176 ? 13.195 -27.359 -17.016 1 98.88 176 VAL A N 1
ATOM 1379 C CA . VAL A 1 176 ? 12.164 -26.875 -17.938 1 98.88 176 VAL A CA 1
ATOM 1380 C C . VAL A 1 176 ? 12.664 -25.625 -18.656 1 98.88 176 VAL A C 1
ATOM 1382 O O . VAL A 1 176 ? 13.492 -24.875 -18.141 1 98.88 176 VAL A O 1
ATOM 1385 N N . THR A 1 177 ? 12.203 -25.438 -19.875 1 98.75 177 THR A N 1
ATOM 1386 C CA . THR A 1 177 ? 12.547 -24.266 -20.656 1 98.75 177 THR A CA 1
ATOM 1387 C C . THR A 1 177 ? 11.289 -23.547 -21.141 1 98.75 177 THR A C 1
ATOM 1389 O O . THR A 1 177 ? 10.32 -24.203 -21.562 1 98.75 177 THR A O 1
ATOM 1392 N N . HIS A 1 178 ? 11.227 -22.266 -20.953 1 98.81 178 HIS A N 1
ATOM 1393 C CA . HIS A 1 178 ? 10.148 -21.406 -21.453 1 98.81 178 HIS A CA 1
ATOM 1394 C C . HIS A 1 178 ? 10.664 -20.438 -22.516 1 98.81 178 HIS A C 1
ATOM 1396 O O . HIS A 1 178 ? 11.578 -19.656 -22.25 1 98.81 178 HIS A O 1
ATOM 1402 N N . GLU A 1 179 ? 10.094 -20.531 -23.719 1 98.25 179 GLU A N 1
ATOM 1403 C CA . GLU A 1 179 ? 10.445 -19.578 -24.781 1 98.25 179 GLU A CA 1
ATOM 1404 C C . GLU A 1 179 ? 9.633 -18.297 -24.656 1 98.25 179 GLU A C 1
ATOM 1406 O O . GLU A 1 179 ? 8.406 -18.344 -24.547 1 98.25 179 GLU A O 1
ATOM 1411 N N . LEU A 1 180 ? 10.242 -17.25 -24.594 1 97.31 180 LEU A N 1
ATOM 1412 C CA . LEU A 1 180 ? 9.609 -15.938 -24.484 1 97.31 180 LEU A CA 1
ATOM 1413 C C . LEU A 1 180 ? 9.484 -15.289 -25.859 1 97.31 180 LEU A C 1
ATOM 1415 O O . LEU A 1 180 ? 10.484 -15.078 -26.547 1 97.31 180 LEU A O 1
ATOM 1419 N N . ARG A 1 181 ? 8.266 -14.961 -26.281 1 96.56 181 ARG A N 1
ATOM 1420 C CA . ARG A 1 181 ? 8.07 -14.297 -27.578 1 96.56 181 ARG A CA 1
ATOM 1421 C C . ARG A 1 181 ? 8.711 -12.914 -27.594 1 96.56 181 ARG A C 1
ATOM 1423 O O . ARG A 1 181 ? 8.828 -12.273 -26.547 1 96.56 181 ARG A O 1
ATOM 1430 N N . PRO A 1 182 ? 9.109 -12.484 -28.812 1 95.06 182 PRO A N 1
ATOM 1431 C CA . PRO A 1 182 ? 9.719 -11.148 -28.875 1 95.06 182 PRO A CA 1
ATOM 1432 C C . PRO A 1 182 ? 8.836 -10.062 -28.281 1 95.06 182 PRO A C 1
ATOM 1434 O O . PRO A 1 182 ? 7.629 -10.039 -28.516 1 95.06 182 PRO A O 1
ATOM 1437 N N . GLY A 1 183 ? 9.438 -9.195 -27.469 1 96.31 183 GLY A N 1
ATOM 1438 C CA . GLY A 1 183 ? 8.711 -8.078 -26.891 1 96.31 183 GLY A CA 1
ATOM 1439 C C . GLY A 1 183 ? 8.102 -8.398 -25.531 1 96.31 183 GLY A C 1
ATOM 1440 O O . GLY A 1 183 ? 7.676 -7.496 -24.812 1 96.31 183 GLY A O 1
ATOM 1441 N N . ARG A 1 184 ? 8.109 -9.672 -25.234 1 98 184 ARG A N 1
ATOM 1442 C CA . ARG A 1 184 ? 7.52 -10.047 -23.953 1 98 184 ARG A CA 1
ATOM 1443 C C . ARG A 1 184 ? 8.578 -10.094 -22.859 1 98 184 ARG A C 1
ATOM 1445 O O . ARG A 1 184 ? 9.781 -10.086 -23.141 1 98 184 ARG A O 1
ATOM 1452 N N . HIS A 1 185 ? 8.141 -10.047 -21.625 1 98.75 185 HIS A N 1
ATOM 1453 C CA . HIS A 1 185 ? 8.945 -10.07 -20.406 1 98.75 185 HIS A CA 1
ATOM 1454 C C . HIS A 1 185 ? 8.492 -11.18 -19.469 1 98.75 185 HIS A C 1
ATOM 1456 O O . HIS A 1 185 ? 7.438 -11.789 -19.672 1 98.75 185 HIS A O 1
ATOM 1462 N N . ALA A 1 186 ? 9.359 -11.477 -18.5 1 98.88 186 ALA A N 1
ATOM 1463 C CA . ALA A 1 186 ? 8.969 -12.508 -17.547 1 98.88 186 ALA A CA 1
ATOM 1464 C C . ALA A 1 186 ? 9.391 -12.133 -16.125 1 98.88 186 ALA A C 1
ATOM 1466 O O . ALA A 1 186 ? 10.359 -11.391 -15.938 1 98.88 186 ALA A O 1
ATOM 1467 N N . TRP A 1 187 ? 8.633 -12.516 -15.203 1 98.94 187 TRP A N 1
ATOM 1468 C CA . TRP A 1 187 ? 9.023 -12.531 -13.797 1 98.94 187 TRP A CA 1
ATOM 1469 C C . TRP A 1 187 ? 9.07 -13.961 -13.266 1 98.94 187 TRP A C 1
ATOM 1471 O O . TRP A 1 187 ? 8.148 -14.75 -13.5 1 98.94 187 TRP A O 1
ATOM 1481 N N . VAL A 1 188 ? 10.172 -14.336 -12.648 1 98.94 188 VAL A N 1
ATOM 1482 C CA . VAL A 1 188 ? 10.297 -15.617 -11.961 1 98.94 188 VAL A CA 1
ATOM 1483 C C . VAL A 1 188 ? 10.305 -15.398 -10.453 1 98.94 188 VAL A C 1
ATOM 1485 O O . VAL A 1 188 ? 11.023 -14.539 -9.945 1 98.94 188 VAL A O 1
ATOM 1488 N N . GLN A 1 189 ? 9.453 -16.109 -9.758 1 98.94 189 GLN A N 1
ATOM 1489 C CA . GLN A 1 189 ? 9.391 -16.062 -8.297 1 98.94 189 GLN A CA 1
ATOM 1490 C C . GLN A 1 189 ? 9.656 -17.438 -7.691 1 98.94 189 GLN A C 1
ATOM 1492 O O . GLN A 1 189 ? 8.922 -18.391 -7.953 1 98.94 189 GLN A O 1
ATOM 1497 N N . VAL A 1 190 ? 10.688 -17.531 -6.871 1 98.94 190 VAL A N 1
ATOM 1498 C CA . VAL A 1 190 ? 10.953 -18.797 -6.184 1 98.94 190 VAL A CA 1
ATOM 1499 C C . VAL A 1 190 ? 10.133 -18.859 -4.898 1 98.94 190 VAL A C 1
ATOM 1501 O O . VAL A 1 190 ? 10.477 -18.219 -3.9 1 98.94 190 VAL A O 1
ATOM 1504 N N . ALA A 1 191 ? 9.141 -19.672 -4.977 1 98.88 191 ALA A N 1
ATOM 1505 C CA . ALA A 1 191 ? 8.258 -19.797 -3.822 1 98.88 191 ALA A CA 1
ATOM 1506 C C . ALA A 1 191 ? 8.875 -20.688 -2.752 1 98.88 191 ALA A C 1
ATOM 1508 O O . ALA A 1 191 ? 8.695 -20.453 -1.555 1 98.88 191 ALA A O 1
ATOM 1509 N N . ARG A 1 192 ? 9.508 -21.703 -3.193 1 98.56 192 ARG A N 1
ATOM 1510 C CA . ARG A 1 192 ? 10.188 -22.656 -2.318 1 98.56 192 ARG A CA 1
ATOM 1511 C C . ARG A 1 192 ? 11.438 -23.219 -2.986 1 98.56 192 ARG A C 1
ATOM 1513 O O . ARG A 1 192 ? 11.5 -23.328 -4.211 1 98.56 192 ARG A O 1
ATOM 1520 N N . GLY A 1 193 ? 12.359 -23.5 -2.121 1 98.69 193 GLY A N 1
ATOM 1521 C CA . GLY A 1 193 ? 13.516 -24.25 -2.584 1 98.69 193 GLY A CA 1
ATOM 1522 C C . GLY A 1 193 ? 14.516 -23.406 -3.35 1 98.69 193 GLY A C 1
ATOM 1523 O O . GLY A 1 193 ? 14.75 -22.25 -2.998 1 98.69 193 GLY A O 1
ATOM 1524 N N . GLN A 1 194 ? 15.242 -24.109 -4.23 1 98.75 194 GLN A N 1
ATOM 1525 C CA . GLN A 1 194 ? 16.297 -23.453 -5 1 98.75 194 GLN A CA 1
ATOM 1526 C C . GLN A 1 194 ? 16.266 -23.891 -6.461 1 98.75 194 GLN A C 1
ATOM 1528 O O . GLN A 1 194 ? 16.047 -25.062 -6.762 1 98.75 194 GLN A O 1
ATOM 1533 N N . VAL A 1 195 ? 16.484 -22.922 -7.328 1 98.81 195 VAL A N 1
ATOM 1534 C CA . VAL A 1 195 ? 16.5 -23.203 -8.766 1 98.81 195 VAL A CA 1
ATOM 1535 C C . VAL A 1 195 ? 17.641 -22.438 -9.422 1 98.81 195 VAL A C 1
ATOM 1537 O O . VAL A 1 195 ? 18.156 -21.469 -8.859 1 98.81 195 VAL A O 1
ATOM 1540 N N . ARG A 1 196 ? 18.109 -22.938 -10.547 1 98.75 196 ARG A N 1
ATOM 1541 C CA . ARG A 1 196 ? 19.047 -22.203 -11.391 1 98.75 196 ARG A CA 1
ATOM 1542 C C . ARG A 1 196 ? 18.359 -21.656 -12.633 1 98.75 196 ARG A C 1
ATOM 1544 O O . ARG A 1 196 ? 17.828 -22.422 -13.453 1 98.75 196 ARG A O 1
ATOM 1551 N N . LEU A 1 197 ? 18.25 -20.328 -12.719 1 98.81 197 LEU A N 1
ATOM 1552 C CA . LEU A 1 197 ? 17.672 -19.641 -13.883 1 98.81 197 LEU A CA 1
ATOM 1553 C C . LEU A 1 197 ? 18.766 -19.203 -14.844 1 98.81 197 LEU A C 1
ATOM 1555 O O . LEU A 1 197 ? 19.531 -18.281 -14.547 1 98.81 197 LEU A O 1
ATOM 1559 N N . ASN A 1 198 ? 18.828 -19.828 -16.047 1 98.25 198 ASN A N 1
ATOM 1560 C CA . ASN A 1 198 ? 19.859 -19.516 -17.031 1 98.25 198 ASN A CA 1
ATOM 1561 C C . ASN A 1 198 ? 21.234 -19.438 -16.375 1 98.25 198 ASN A C 1
ATOM 1563 O O . ASN A 1 198 ? 22 -18.484 -16.625 1 98.25 198 ASN A O 1
ATOM 1567 N N . GLY A 1 199 ? 21.469 -20.297 -15.508 1 96.88 199 GLY A N 1
ATOM 1568 C CA . GLY A 1 199 ? 22.781 -20.406 -14.891 1 96.88 199 GLY A CA 1
ATOM 1569 C C . GLY A 1 199 ? 22.875 -19.688 -13.555 1 96.88 199 GLY A C 1
ATOM 1570 O O . GLY A 1 199 ? 23.812 -19.922 -12.789 1 96.88 199 GLY A O 1
ATOM 1571 N N . GLU A 1 200 ? 21.969 -18.812 -13.164 1 97.5 200 GLU A N 1
ATOM 1572 C CA . GLU A 1 200 ? 21.969 -18.062 -11.922 1 97.5 200 GLU A CA 1
ATOM 1573 C C . GLU A 1 200 ? 21.141 -18.766 -10.844 1 97.5 200 GLU A C 1
ATOM 1575 O O . GLU A 1 200 ? 19.969 -19.062 -11.055 1 97.5 200 GLU A O 1
ATOM 1580 N N . VAL A 1 201 ? 21.703 -18.953 -9.711 1 98.19 201 VAL A N 1
ATOM 1581 C CA . VAL A 1 201 ? 21.016 -19.656 -8.633 1 98.19 201 VAL A CA 1
ATOM 1582 C C . VAL A 1 201 ? 20.078 -18.688 -7.91 1 98.19 201 VAL A C 1
ATOM 1584 O O . VAL A 1 201 ? 20.484 -17.594 -7.52 1 98.19 201 VAL A O 1
ATOM 1587 N N . LEU A 1 202 ? 18.875 -19 -7.762 1 98.75 202 LEU A N 1
ATOM 1588 C CA . LEU A 1 202 ? 17.859 -18.297 -6.992 1 98.75 202 LEU A CA 1
ATOM 1589 C C . LEU A 1 202 ? 17.344 -19.172 -5.848 1 98.75 202 LEU A C 1
ATOM 1591 O O . LEU A 1 202 ? 17.203 -20.375 -5.996 1 98.75 202 LEU A O 1
ATOM 1595 N N . LYS A 1 203 ? 17.141 -18.578 -4.742 1 98.75 203 LYS A N 1
ATOM 1596 C CA . LYS A 1 203 ? 16.641 -19.266 -3.557 1 98.75 203 LYS A CA 1
ATOM 1597 C C . LYS A 1 203 ? 15.234 -18.812 -3.197 1 98.75 203 LYS A C 1
ATOM 1599 O O . LYS A 1 203 ? 14.75 -17.812 -3.729 1 98.75 203 LYS A O 1
ATOM 1604 N N . GLU A 1 204 ? 14.664 -19.531 -2.324 1 98.88 204 GLU A N 1
ATOM 1605 C CA . GLU A 1 204 ? 13.32 -19.188 -1.85 1 98.88 204 GLU A CA 1
ATOM 1606 C C . GLU A 1 204 ? 13.203 -17.703 -1.533 1 98.88 204 GLU A C 1
ATOM 1608 O O . GLU A 1 204 ? 14.023 -17.156 -0.795 1 98.88 204 GLU A O 1
ATOM 1613 N N . GLY A 1 205 ? 12.195 -17.125 -2.115 1 98.75 205 GLY A N 1
ATOM 1614 C CA . GLY A 1 205 ? 11.961 -15.703 -1.883 1 98.75 205 GLY A CA 1
ATOM 1615 C C . GLY A 1 205 ? 12.531 -14.82 -2.975 1 98.75 205 GLY A C 1
ATOM 1616 O O . GLY A 1 205 ? 12.047 -13.711 -3.197 1 98.75 205 GLY A O 1
ATOM 1617 N N . ASP A 1 206 ? 13.578 -15.266 -3.686 1 98.88 206 ASP A N 1
ATOM 1618 C CA . ASP A 1 206 ? 14.148 -14.484 -4.777 1 98.88 206 ASP A CA 1
ATOM 1619 C C . ASP A 1 206 ? 13.156 -14.336 -5.926 1 98.88 206 ASP A C 1
ATOM 1621 O O . ASP A 1 206 ? 12.375 -15.25 -6.203 1 98.88 206 ASP A O 1
ATOM 1625 N N . GLY A 1 207 ? 13.109 -13.172 -6.551 1 98.88 207 GLY A N 1
ATOM 1626 C CA . GLY A 1 207 ? 12.484 -12.938 -7.848 1 98.88 207 GLY A CA 1
ATOM 1627 C C . GLY A 1 207 ? 13.477 -12.547 -8.922 1 98.88 207 GLY A C 1
ATOM 1628 O O . GLY A 1 207 ? 14.648 -12.281 -8.633 1 98.88 207 GLY A O 1
ATOM 1629 N N . ALA A 1 208 ? 13.062 -12.594 -10.102 1 98.88 208 ALA A N 1
ATOM 1630 C CA . ALA A 1 208 ? 13.883 -12.133 -11.219 1 98.88 208 ALA A CA 1
ATOM 1631 C C . ALA A 1 208 ? 13.031 -11.492 -12.305 1 98.88 208 ALA A C 1
ATOM 1633 O O . ALA A 1 208 ? 12.047 -12.078 -12.758 1 98.88 208 ALA A O 1
ATOM 1634 N N . ALA A 1 209 ? 13.375 -10.312 -12.633 1 98.81 209 ALA A N 1
ATOM 1635 C CA . ALA A 1 209 ? 12.781 -9.633 -13.781 1 98.81 209 ALA A CA 1
ATOM 1636 C C . ALA A 1 209 ? 13.578 -9.914 -15.055 1 98.81 209 ALA A C 1
ATOM 1638 O O . ALA A 1 209 ? 14.797 -9.742 -15.078 1 98.81 209 ALA A O 1
ATOM 1639 N N . ILE A 1 210 ? 12.922 -10.359 -16.078 1 98.56 210 ILE A N 1
ATOM 1640 C CA . ILE A 1 210 ? 13.594 -10.75 -17.312 1 98.56 210 ILE A CA 1
ATOM 1641 C C . ILE A 1 210 ? 13.07 -9.914 -18.469 1 98.56 210 ILE A C 1
ATOM 1643 O O . ILE A 1 210 ? 11.859 -9.836 -18.688 1 98.56 210 ILE A O 1
ATOM 1647 N N . SER A 1 211 ? 13.922 -9.297 -19.156 1 97.69 211 SER A N 1
ATOM 1648 C CA . SER A 1 211 ? 13.617 -8.602 -20.391 1 97.69 211 SER A CA 1
ATOM 1649 C C . SER A 1 211 ? 14.664 -8.906 -21.469 1 97.69 211 SER A C 1
ATOM 1651 O O . SER A 1 211 ? 15.805 -9.242 -21.156 1 97.69 211 SER A O 1
ATOM 1653 N N . LYS A 1 212 ? 14.375 -8.906 -22.703 1 95.81 212 LYS A N 1
ATOM 1654 C CA . LYS A 1 212 ? 15.273 -9.055 -23.844 1 95.81 212 LYS A CA 1
ATOM 1655 C C . LYS A 1 212 ? 15.969 -10.414 -23.812 1 95.81 212 LYS A C 1
ATOM 1657 O O . LYS A 1 212 ? 17.172 -10.5 -24.062 1 95.81 212 LYS A O 1
ATOM 1662 N N . GLU A 1 213 ? 15.328 -11.383 -23.219 1 95.69 213 GLU A N 1
ATOM 1663 C CA . GLU A 1 213 ? 15.734 -12.781 -23.328 1 95.69 213 GLU A CA 1
ATOM 1664 C C . GLU A 1 213 ? 14.758 -13.578 -24.188 1 95.69 213 GLU A C 1
ATOM 1666 O O . GLU A 1 213 ? 13.562 -13.266 -24.234 1 95.69 213 GLU A O 1
ATOM 1671 N N . GLU A 1 214 ? 15.312 -14.586 -24.844 1 95.75 214 GLU A N 1
ATOM 1672 C CA . GLU A 1 214 ? 14.461 -15.359 -25.75 1 95.75 214 GLU A CA 1
ATOM 1673 C C . GLU A 1 214 ? 14.047 -16.672 -25.109 1 95.75 214 GLU A C 1
ATOM 1675 O O . GLU A 1 214 ? 13.031 -17.266 -25.5 1 95.75 214 GLU A O 1
ATOM 1680 N N . SER A 1 215 ? 14.906 -17.109 -24.203 1 97.88 215 SER A N 1
ATOM 1681 C CA . SER A 1 215 ? 14.633 -18.391 -23.578 1 97.88 215 SER A CA 1
ATOM 1682 C C . SER A 1 215 ? 15.039 -18.391 -22.109 1 97.88 215 SER A C 1
ATOM 1684 O O . SER A 1 215 ? 16.078 -17.828 -21.75 1 97.88 215 SER A O 1
ATOM 1686 N N . LEU A 1 216 ? 14.18 -19 -21.281 1 98.62 216 LEU A N 1
ATOM 1687 C CA . LEU A 1 216 ? 14.438 -19.172 -19.859 1 98.62 216 LEU A CA 1
ATOM 1688 C C . LEU A 1 216 ? 14.531 -20.641 -19.5 1 98.62 216 LEU A C 1
ATOM 1690 O O . LEU A 1 216 ? 13.586 -21.406 -19.734 1 98.62 216 LEU A O 1
ATOM 1694 N N . THR A 1 217 ? 15.633 -21.016 -18.984 1 98.81 217 THR A N 1
ATOM 1695 C CA . THR A 1 217 ? 15.781 -22.375 -18.5 1 98.81 217 THR A CA 1
ATOM 1696 C C . THR A 1 217 ? 15.844 -22.406 -16.969 1 98.81 217 THR A C 1
ATOM 1698 O O . THR A 1 217 ? 16.641 -21.672 -16.359 1 98.81 217 THR A O 1
ATOM 1701 N N . LEU A 1 218 ? 14.977 -23.172 -16.375 1 98.88 218 LEU A N 1
ATOM 1702 C CA . LEU A 1 218 ? 14.969 -23.406 -14.938 1 98.88 218 LEU A CA 1
ATOM 1703 C C . LEU A 1 218 ? 15.43 -24.828 -14.617 1 98.88 218 LEU A C 1
ATOM 1705 O O . LEU A 1 218 ? 14.789 -25.797 -15.031 1 98.88 218 LEU A O 1
ATOM 1709 N N . ASP A 1 219 ? 16.5 -24.922 -13.945 1 98.88 219 ASP A N 1
ATOM 1710 C CA . ASP A 1 219 ? 17.016 -26.203 -13.477 1 98.88 219 ASP A CA 1
ATOM 1711 C C . ASP A 1 219 ? 16.797 -26.375 -11.977 1 98.88 219 ASP A C 1
ATOM 1713 O O . ASP A 1 219 ? 17.188 -25.516 -11.188 1 98.88 219 ASP A O 1
ATOM 1717 N N . GLY A 1 220 ? 16.156 -27.547 -11.641 1 98.69 220 GLY A N 1
ATOM 1718 C CA . GLY A 1 220 ? 15.969 -27.812 -10.219 1 98.69 220 GLY A CA 1
ATOM 1719 C C . GLY A 1 220 ? 17.281 -28.031 -9.477 1 98.69 220 GLY A C 1
ATOM 1720 O O . GLY A 1 220 ? 18.188 -28.672 -9.984 1 98.69 220 GLY A O 1
ATOM 1721 N N . VAL A 1 221 ? 17.344 -27.359 -8.281 1 98.25 221 VAL A N 1
ATOM 1722 C CA . VAL A 1 221 ? 18.516 -27.547 -7.438 1 98.25 221 VAL A CA 1
ATOM 1723 C C . VAL A 1 221 ? 18.125 -28.219 -6.129 1 98.25 221 VAL A C 1
ATOM 1725 O O . VAL A 1 221 ? 18.609 -29.312 -5.809 1 98.25 221 VAL A O 1
ATOM 1728 N N . VAL A 1 222 ? 17.188 -27.594 -5.379 1 97.75 222 VAL A N 1
ATOM 1729 C CA . VAL A 1 222 ? 16.656 -28.156 -4.141 1 97.75 222 VAL A CA 1
ATOM 1730 C C . VAL A 1 222 ? 15.133 -28.047 -4.129 1 97.75 222 VAL A C 1
ATOM 1732 O O . VAL A 1 222 ? 14.586 -27 -3.771 1 97.75 222 VAL A O 1
ATOM 1735 N N . SER A 1 223 ? 14.32 -29.125 -4.324 1 97.12 223 SER A N 1
ATOM 1736 C CA . SER A 1 223 ? 12.867 -29.234 -4.285 1 97.12 223 SER A CA 1
ATOM 1737 C C . SER A 1 223 ? 12.195 -27.875 -4.488 1 97.12 223 SER A C 1
ATOM 1739 O O . SER A 1 223 ? 11.484 -27.391 -3.609 1 97.12 223 SER A O 1
ATOM 1741 N N . ALA A 1 224 ? 12.352 -27.391 -5.691 1 98.56 224 ALA A N 1
ATOM 1742 C CA . ALA A 1 224 ? 11.938 -26.016 -5.988 1 98.56 224 ALA A CA 1
ATOM 1743 C C . ALA A 1 224 ? 10.484 -25.969 -6.434 1 98.56 224 ALA A C 1
ATOM 1745 O O . ALA A 1 224 ? 10.016 -26.859 -7.16 1 98.56 224 ALA A O 1
ATOM 1746 N N . GLU A 1 225 ? 9.742 -25.016 -5.941 1 98.88 225 GLU A N 1
ATOM 1747 C CA . GLU A 1 225 ? 8.453 -24.578 -6.461 1 98.88 225 GLU A CA 1
ATOM 1748 C C . GLU A 1 225 ? 8.531 -23.141 -6.977 1 98.88 225 GLU A C 1
ATOM 1750 O O . GLU A 1 225 ? 8.867 -22.219 -6.223 1 98.88 225 GLU A O 1
ATOM 1755 N N . VAL A 1 226 ? 8.258 -22.969 -8.297 1 98.94 226 VAL A N 1
ATOM 1756 C CA . VAL A 1 226 ? 8.539 -21.688 -8.945 1 98.94 226 VAL A CA 1
ATOM 1757 C C . VAL A 1 226 ? 7.32 -21.234 -9.742 1 98.94 226 VAL A C 1
ATOM 1759 O O . VAL A 1 226 ? 6.656 -22.047 -10.391 1 98.94 226 VAL A O 1
ATOM 1762 N N . LEU A 1 227 ? 7.016 -19.953 -9.602 1 98.94 227 LEU A N 1
ATOM 1763 C CA . LEU A 1 227 ? 6.035 -19.328 -10.477 1 98.94 227 LEU A CA 1
ATOM 1764 C C . LEU A 1 227 ? 6.723 -18.5 -11.57 1 98.94 227 LEU A C 1
ATOM 1766 O O . LEU A 1 227 ? 7.711 -17.828 -11.305 1 98.94 227 LEU A O 1
ATOM 1770 N N . LEU A 1 228 ? 6.289 -18.641 -12.766 1 98.94 228 LEU A N 1
ATOM 1771 C CA . LEU A 1 228 ? 6.777 -17.875 -13.906 1 98.94 228 LEU A CA 1
ATOM 1772 C C . LEU A 1 228 ? 5.648 -17.078 -14.539 1 98.94 228 LEU A C 1
ATOM 1774 O O . LEU A 1 228 ? 4.629 -17.641 -14.938 1 98.94 228 LEU A O 1
ATOM 1778 N N . PHE A 1 229 ? 5.777 -15.766 -14.555 1 98.94 229 PHE A N 1
ATOM 1779 C CA . PHE A 1 229 ? 4.836 -14.852 -15.203 1 98.94 229 PHE A CA 1
ATOM 1780 C C . PHE A 1 229 ? 5.363 -14.406 -16.562 1 98.94 229 PHE A C 1
ATOM 1782 O O . PHE A 1 229 ? 6.402 -13.75 -16.641 1 98.94 229 PHE A O 1
ATOM 1789 N N . ASP A 1 230 ? 4.734 -14.836 -17.641 1 98.88 230 ASP A N 1
ATOM 1790 C CA . ASP A 1 230 ? 4.98 -14.297 -18.969 1 98.88 230 ASP A CA 1
ATOM 1791 C C . ASP A 1 230 ? 4.09 -13.086 -19.234 1 98.88 230 ASP A C 1
ATOM 1793 O O . ASP A 1 230 ? 2.865 -13.211 -19.312 1 98.88 230 ASP A O 1
ATOM 1797 N N . LEU A 1 231 ? 4.617 -11.969 -19.391 1 98.62 231 LEU A N 1
ATOM 1798 C CA . LEU A 1 231 ? 3.898 -10.695 -19.359 1 98.62 231 LEU A CA 1
ATOM 1799 C C . LEU A 1 231 ? 4.129 -9.914 -20.641 1 98.62 231 LEU A C 1
ATOM 1801 O O . LEU A 1 231 ? 5.18 -10.039 -21.266 1 98.62 231 LEU A O 1
ATOM 1805 N N . ALA A 1 232 ? 3.199 -9.086 -20.969 1 97.44 232 ALA A N 1
ATOM 1806 C CA . ALA A 1 232 ? 3.352 -8.188 -22.109 1 97.44 232 ALA A CA 1
ATOM 1807 C C . ALA A 1 232 ? 4.266 -7.016 -21.766 1 97.44 232 ALA A C 1
ATOM 1809 O O . ALA A 1 232 ? 4.367 -6.625 -20.609 1 97.44 232 ALA A O 1
ATOM 1810 N N . MET B 1 1 ? -13.055 23.562 -9.828 1 94.56 1 MET B N 1
ATOM 1811 C CA . MET B 1 1 ? -13.789 22.328 -9.617 1 94.56 1 MET B CA 1
ATOM 1812 C C . MET B 1 1 ? -13.383 21.672 -8.297 1 94.56 1 MET B C 1
ATOM 1814 O O . MET B 1 1 ? -12.203 21.609 -7.969 1 94.56 1 MET B O 1
ATOM 1818 N N . ILE B 1 2 ? -14.352 21.375 -7.477 1 97 2 ILE B N 1
ATOM 1819 C CA . ILE B 1 2 ? -14.133 20.734 -6.184 1 97 2 ILE B CA 1
ATOM 1820 C C . ILE B 1 2 ? -14.742 19.344 -6.184 1 97 2 ILE B C 1
ATOM 1822 O O . ILE B 1 2 ? -15.938 19.172 -6.438 1 97 2 ILE B O 1
ATOM 1826 N N . THR B 1 3 ? -13.875 18.297 -5.984 1 98.06 3 THR B N 1
ATOM 1827 C CA . THR B 1 3 ? -14.32 16.906 -5.871 1 98.06 3 THR B CA 1
ATOM 1828 C C . THR B 1 3 ? -14.125 16.391 -4.449 1 98.06 3 THR B C 1
ATOM 1830 O O . THR B 1 3 ? -13 16.297 -3.969 1 98.06 3 THR B O 1
ATOM 1833 N N . ILE B 1 4 ? -15.25 16.047 -3.869 1 98.31 4 ILE B N 1
ATOM 1834 C CA . ILE B 1 4 ? -15.203 15.633 -2.475 1 98.31 4 ILE B CA 1
ATOM 1835 C C . ILE B 1 4 ? -14.789 14.164 -2.395 1 98.31 4 ILE B C 1
ATOM 1837 O O . ILE B 1 4 ? -15.266 13.328 -3.164 1 98.31 4 ILE B O 1
ATOM 1841 N N . ARG B 1 5 ? -13.812 13.805 -1.648 1 98.5 5 ARG B N 1
ATOM 1842 C CA . ARG B 1 5 ? -13.508 12.453 -1.198 1 98.5 5 ARG B CA 1
ATOM 1843 C C . ARG B 1 5 ? -14.219 12.141 0.113 1 98.5 5 ARG B C 1
ATOM 1845 O O . ARG B 1 5 ? -13.703 12.43 1.192 1 98.5 5 ARG B O 1
ATOM 1852 N N . ASN B 1 6 ? -15.344 11.484 0.002 1 98.19 6 ASN B N 1
ATOM 1853 C CA . ASN B 1 6 ? -16.25 11.266 1.13 1 98.19 6 ASN B CA 1
ATOM 1854 C C . ASN B 1 6 ? -15.609 10.383 2.193 1 98.19 6 ASN B C 1
ATOM 1856 O O . ASN B 1 6 ? -15.055 9.328 1.878 1 98.19 6 ASN B O 1
ATOM 1860 N N . ARG B 1 7 ? -15.781 10.789 3.404 1 98 7 ARG B N 1
ATOM 1861 C CA . ARG B 1 7 ? -15.188 10.094 4.539 1 98 7 ARG B CA 1
ATOM 1862 C C . ARG B 1 7 ? -15.617 8.633 4.574 1 98 7 ARG B C 1
ATOM 1864 O O . ARG B 1 7 ? -14.852 7.758 4.984 1 98 7 ARG B O 1
ATOM 1871 N N . ASP B 1 8 ? -16.734 8.305 4.125 1 96.88 8 ASP B N 1
ATOM 1872 C CA . ASP B 1 8 ? -17.297 6.961 4.246 1 96.88 8 ASP B CA 1
ATOM 1873 C C . ASP B 1 8 ? -16.828 6.07 3.094 1 96.88 8 ASP B C 1
ATOM 1875 O O . ASP B 1 8 ? -17.047 4.855 3.121 1 96.88 8 ASP B O 1
ATOM 1879 N N . GLU B 1 9 ? -16.234 6.699 2.102 1 95.56 9 GLU B N 1
ATOM 1880 C CA . GLU B 1 9 ? -15.766 5.941 0.943 1 95.56 9 GLU B CA 1
ATOM 1881 C C . GLU B 1 9 ? -14.281 5.602 1.068 1 95.56 9 GLU B C 1
ATOM 1883 O O . GLU B 1 9 ? -13.727 4.91 0.215 1 95.56 9 GLU B O 1
ATOM 1888 N N . ARG B 1 10 ? -13.617 6.055 2.123 1 97.56 10 ARG B N 1
ATOM 1889 C CA . ARG B 1 10 ? -12.211 5.766 2.361 1 97.56 10 ARG B CA 1
ATOM 1890 C C . ARG B 1 10 ? -11.992 4.277 2.627 1 97.56 10 ARG B C 1
ATOM 1892 O O . ARG B 1 10 ? -12.922 3.58 3.053 1 97.56 10 ARG B O 1
ATOM 1899 N N . GLY B 1 11 ? -10.805 3.832 2.33 1 96 11 GLY B N 1
ATOM 1900 C CA . GLY B 1 11 ? -10.445 2.514 2.824 1 96 11 GLY B CA 1
ATOM 1901 C C . GLY B 1 11 ? -10.43 2.43 4.34 1 96 11 GLY B C 1
ATOM 1902 O O . GLY B 1 11 ? -10.117 3.41 5.02 1 96 11 GLY B O 1
ATOM 1903 N N . ALA B 1 12 ? -10.773 1.227 4.848 1 95 12 ALA B N 1
ATOM 1904 C CA . ALA B 1 12 ? -10.812 1.071 6.301 1 95 12 ALA B CA 1
ATOM 1905 C C . ALA B 1 12 ? -10.117 -0.217 6.73 1 95 12 ALA B C 1
ATOM 1907 O O . ALA B 1 12 ? -10.258 -1.253 6.078 1 95 12 ALA B O 1
ATOM 1908 N N . VAL B 1 13 ? -9.32 -0.105 7.746 1 92.62 13 VAL B N 1
ATOM 1909 C CA . VAL B 1 13 ? -8.68 -1.251 8.383 1 92.62 13 VAL B CA 1
ATOM 1910 C C . VAL B 1 13 ? -8.93 -1.215 9.891 1 92.62 13 VAL B C 1
ATOM 1912 O O . VAL B 1 13 ? -8.68 -0.2 10.539 1 92.62 13 VAL B O 1
ATOM 1915 N N . ASN B 1 14 ? -9.484 -2.234 10.398 1 93.5 14 ASN B N 1
ATOM 1916 C CA . ASN B 1 14 ? -9.617 -2.4 11.844 1 93.5 14 ASN B CA 1
ATOM 1917 C C . ASN B 1 14 ? -9.047 -3.738 12.312 1 93.5 14 ASN B C 1
ATOM 1919 O O . ASN B 1 14 ? -9.648 -4.789 12.07 1 93.5 14 ASN B O 1
ATOM 1923 N N . MET B 1 15 ? -7.934 -3.686 13.016 1 90.62 15 MET B N 1
ATOM 1924 C CA . MET B 1 15 ? -7.227 -4.887 13.453 1 90.62 15 MET B CA 1
ATOM 1925 C C . MET B 1 15 ? -7.277 -5.031 14.969 1 90.62 15 MET B C 1
ATOM 1927 O O . MET B 1 15 ? -6.52 -5.809 15.547 1 90.62 15 MET B O 1
ATOM 1931 N N . GLY B 1 16 ? -8.109 -4.227 15.609 1 92.06 16 GLY B N 1
ATOM 1932 C CA . GLY B 1 16 ? -8.133 -4.195 17.062 1 92.06 16 GLY B CA 1
ATOM 1933 C C . GLY B 1 16 ? -7.148 -3.201 17.656 1 92.06 16 GLY B C 1
ATOM 1934 O O . GLY B 1 16 ? -7.555 -2.178 18.203 1 92.06 16 GLY B O 1
ATOM 1935 N N . TRP B 1 17 ? -5.852 -3.463 17.25 1 94.31 17 TRP B N 1
ATOM 1936 C CA . TRP B 1 17 ? -4.832 -2.557 17.766 1 94.31 17 TRP B CA 1
ATOM 1937 C C . TRP B 1 17 ? -4.762 -1.28 16.938 1 94.31 17 TRP B C 1
ATOM 1939 O O . TRP B 1 17 ? -4.273 -0.251 17.406 1 94.31 17 TRP B O 1
ATOM 1949 N N . LEU B 1 18 ? -5.184 -1.349 15.68 1 96.19 18 LEU B N 1
ATOM 1950 C CA . LEU B 1 18 ? -5.168 -0.245 14.727 1 96.19 18 LEU B CA 1
ATOM 1951 C C . LEU B 1 18 ? -6.543 -0.049 14.102 1 96.19 18 LEU B C 1
ATOM 1953 O O . LEU B 1 18 ? -7.152 -1.007 13.617 1 96.19 18 LEU B O 1
ATOM 1957 N N . ASN B 1 19 ? -7.105 1.092 14.18 1 97.69 19 ASN B N 1
ATOM 1958 C CA . ASN B 1 19 ? -8.211 1.566 13.352 1 97.69 19 ASN B CA 1
ATOM 1959 C C . ASN B 1 19 ? -7.762 2.666 12.398 1 97.69 19 ASN B C 1
ATOM 1961 O O . ASN B 1 19 ? -7.426 3.771 12.828 1 97.69 19 ASN B O 1
ATOM 1965 N N . SER B 1 20 ? -7.664 2.377 11.125 1 97.81 20 SER B N 1
ATOM 1966 C CA . SER B 1 20 ? -7.098 3.299 10.141 1 97.81 20 SER B CA 1
ATOM 1967 C C . SER B 1 20 ? -8.062 3.547 8.992 1 97.81 20 SER B C 1
ATOM 1969 O O . SER B 1 20 ? -8.75 2.625 8.539 1 97.81 20 SER B O 1
ATOM 1971 N N . LYS B 1 21 ? -8.234 4.758 8.562 1 98.44 21 LYS B N 1
ATOM 1972 C CA . LYS B 1 21 ? -8.945 5.145 7.355 1 98.44 21 LYS B CA 1
ATOM 1973 C C . LYS B 1 21 ? -7.992 5.703 6.305 1 98.44 21 LYS B C 1
ATOM 1975 O O . LYS B 1 21 ? -7.16 6.559 6.605 1 98.44 21 LYS B O 1
ATOM 1980 N N . HIS B 1 22 ? -8.062 5.156 5.074 1 98.56 22 HIS B N 1
ATOM 1981 C CA . HIS B 1 22 ? -7.156 5.523 3.992 1 98.56 22 HIS B CA 1
ATOM 1982 C C . HIS B 1 22 ? -7.859 6.395 2.957 1 98.56 22 HIS B C 1
ATOM 1984 O O . HIS B 1 22 ? -8.727 5.914 2.221 1 98.56 22 HIS B O 1
ATOM 1990 N N . SER B 1 23 ? -7.445 7.672 2.838 1 98.56 23 SER B N 1
ATOM 1991 C CA . SER B 1 23 ? -8.047 8.555 1.844 1 98.56 23 SER B CA 1
ATOM 1992 C C . SER B 1 23 ? -7.707 8.109 0.426 1 98.56 23 SER B C 1
ATOM 1994 O O . SER B 1 23 ? -8.469 8.359 -0.509 1 98.56 23 SER B O 1
ATOM 1996 N N . PHE B 1 24 ? -6.57 7.457 0.292 1 98.44 24 PHE B N 1
ATOM 1997 C CA . PHE B 1 24 ? -6.074 6.926 -0.973 1 98.44 24 PHE B CA 1
ATOM 1998 C C . PHE B 1 24 ? -5.68 5.461 -0.83 1 98.44 24 PHE B C 1
ATOM 2000 O O . PHE B 1 24 ? -5.645 4.93 0.281 1 98.44 24 PHE B O 1
ATOM 2007 N N . SER B 1 25 ? -5.473 4.754 -2.02 1 98.12 25 SER B N 1
ATOM 2008 C CA . SER B 1 25 ? -5.059 3.354 -2.012 1 98.12 25 SER B CA 1
ATOM 2009 C C . SER B 1 25 ? -3.83 3.146 -1.135 1 98.12 25 SER B C 1
ATOM 2011 O O . SER B 1 25 ? -2.855 3.896 -1.234 1 98.12 25 SER B O 1
ATOM 2013 N N . PHE B 1 26 ? -3.895 2.1 -0.233 1 98.06 26 PHE B N 1
ATOM 2014 C CA . PHE B 1 26 ? -2.818 1.795 0.704 1 98.06 26 PHE B CA 1
ATOM 2015 C C . PHE B 1 26 ? -2.967 0.384 1.26 1 98.06 26 PHE B C 1
ATOM 2017 O O . PHE B 1 26 ? -4.047 -0.001 1.71 1 98.06 26 PHE B O 1
ATOM 2024 N N . GLY B 1 27 ? -1.881 -0.341 1.189 1 95.44 27 GLY B N 1
ATOM 2025 C CA . GLY B 1 27 ? -1.933 -1.698 1.709 1 95.44 27 GLY B CA 1
ATOM 2026 C C . GLY B 1 27 ? -2.949 -2.57 0.999 1 95.44 27 GLY B C 1
ATOM 2027 O O . GLY B 1 27 ? -2.934 -2.678 -0.229 1 95.44 27 GLY B O 1
ATOM 2028 N N . HIS B 1 28 ? -3.879 -3.166 1.792 1 94.38 28 HIS B N 1
ATOM 2029 C CA . HIS B 1 28 ? -4.844 -4.109 1.241 1 94.38 28 HIS B CA 1
ATOM 2030 C C . HIS B 1 28 ? -6.047 -3.383 0.644 1 94.38 28 HIS B C 1
ATOM 2032 O O . HIS B 1 28 ? -6.898 -4.004 0.003 1 94.38 28 HIS B O 1
ATOM 2038 N N . TYR B 1 29 ? -6.113 -2.055 0.849 1 96.12 29 TYR B N 1
ATOM 2039 C CA . TYR B 1 29 ? -7.125 -1.266 0.156 1 96.12 29 TYR B CA 1
ATOM 2040 C C . TYR B 1 29 ? -6.586 -0.722 -1.161 1 96.12 29 TYR B C 1
ATOM 2042 O O . TYR B 1 29 ? -5.609 0.034 -1.175 1 96.12 29 TYR B O 1
ATOM 2050 N N . TYR B 1 30 ? -7.227 -1 -2.217 1 96.44 30 TYR B N 1
ATOM 2051 C CA . TYR B 1 30 ? -6.766 -0.529 -3.518 1 96.44 30 TYR B CA 1
ATOM 2052 C C . TYR B 1 30 ? -7.934 -0.058 -4.375 1 96.44 30 TYR B C 1
ATOM 2054 O O . TYR B 1 30 ? -8.867 -0.822 -4.637 1 96.44 30 TYR B O 1
ATOM 2062 N N . ASP B 1 31 ? -7.914 1.135 -4.832 1 95.75 31 ASP B N 1
ATOM 2063 C CA . ASP B 1 31 ? -8.82 1.779 -5.773 1 95.75 31 ASP B CA 1
ATOM 2064 C C . ASP B 1 31 ? -8.055 2.676 -6.746 1 95.75 31 ASP B C 1
ATOM 2066 O O . ASP B 1 31 ? -7.543 3.725 -6.359 1 95.75 31 ASP B O 1
ATOM 2070 N N . PRO B 1 32 ? -7.941 2.301 -8.039 1 95.12 32 PRO B N 1
ATOM 2071 C CA . PRO B 1 32 ? -7.129 3.076 -8.977 1 95.12 32 PRO B CA 1
ATOM 2072 C C . PRO B 1 32 ? -7.645 4.5 -9.172 1 95.12 32 PRO B C 1
ATOM 2074 O O . PRO B 1 32 ? -6.922 5.363 -9.672 1 95.12 32 PRO B O 1
ATOM 2077 N N . ALA B 1 33 ? -8.875 4.734 -8.742 1 94.94 33 ALA B N 1
ATOM 2078 C CA . ALA B 1 33 ? -9.438 6.078 -8.859 1 94.94 33 ALA B CA 1
ATOM 2079 C C . ALA B 1 33 ? -8.961 6.973 -7.719 1 94.94 33 ALA B C 1
ATOM 2081 O O . ALA B 1 33 ? -9.125 8.195 -7.766 1 94.94 33 ALA B O 1
ATOM 2082 N N . HIS B 1 34 ? -8.344 6.379 -6.703 1 97.06 34 HIS B N 1
ATOM 2083 C CA . HIS B 1 34 ? -7.922 7.121 -5.52 1 97.06 34 HIS B CA 1
ATOM 2084 C C . HIS B 1 34 ? -6.496 6.754 -5.117 1 97.06 34 HIS B C 1
ATOM 2086 O O . HIS B 1 34 ? -6.262 6.309 -3.994 1 97.06 34 HIS B O 1
ATOM 2092 N N . MET B 1 35 ? -5.559 7.031 -6.012 1 97.44 35 MET B N 1
ATOM 2093 C CA . MET B 1 35 ? -4.16 6.664 -5.809 1 97.44 35 MET B CA 1
ATOM 2094 C C . MET B 1 35 ? -3.404 7.777 -5.098 1 97.44 35 MET B C 1
ATOM 2096 O O . MET B 1 35 ? -2.293 7.566 -4.609 1 97.44 35 MET B O 1
ATOM 2100 N N . GLY B 1 36 ? -3.91 8.938 -5.09 1 98.38 36 GLY B N 1
ATOM 2101 C CA . GLY B 1 36 ? -3.328 10.18 -4.605 1 98.38 36 GLY B CA 1
ATOM 2102 C C . GLY B 1 36 ? -3.893 11.414 -5.289 1 98.38 36 GLY B C 1
ATOM 2103 O O . GLY B 1 36 ? -4.906 11.336 -5.98 1 98.38 36 GLY B O 1
ATOM 2104 N N . PHE B 1 37 ? -3.355 12.484 -5.043 1 98.81 37 PHE B N 1
ATOM 2105 C CA . PHE B 1 37 ? -3.68 13.742 -5.699 1 98.81 37 PHE B CA 1
ATOM 2106 C C . PHE B 1 37 ? -2.426 14.586 -5.902 1 98.81 37 PHE B C 1
ATOM 2108 O O . PHE B 1 37 ? -1.865 15.117 -4.941 1 98.81 37 PHE B O 1
ATOM 2115 N N . ARG B 1 38 ? -2.006 14.742 -7.199 1 98.19 38 ARG B N 1
ATOM 2116 C CA . ARG B 1 38 ? -0.725 15.383 -7.48 1 98.19 38 ARG B CA 1
ATOM 2117 C C . ARG B 1 38 ? 0.409 14.695 -6.727 1 98.19 38 ARG B C 1
ATOM 2119 O O . ARG B 1 38 ? 0.614 13.484 -6.867 1 98.19 38 ARG B O 1
ATOM 2126 N N . ALA B 1 39 ? 1.226 15.391 -5.949 1 98.69 39 ALA B N 1
ATOM 2127 C CA . ALA B 1 39 ? 2.352 14.773 -5.25 1 98.69 39 ALA B CA 1
ATOM 2128 C C . ALA B 1 39 ? 1.91 14.18 -3.916 1 98.69 39 ALA B C 1
ATOM 2130 O O . ALA B 1 39 ? 2.691 13.508 -3.242 1 98.69 39 ALA B O 1
ATOM 2131 N N . LEU B 1 40 ? 0.681 14.398 -3.49 1 98.88 40 LEU B N 1
ATOM 2132 C CA . LEU B 1 40 ? 0.139 13.82 -2.266 1 98.88 40 LEU B CA 1
ATOM 2133 C C . LEU B 1 40 ? -0.269 12.367 -2.486 1 98.88 40 LEU B C 1
ATOM 2135 O O . LEU B 1 40 ? -1.211 12.086 -3.23 1 98.88 40 LEU B O 1
ATOM 2139 N N . ARG B 1 41 ? 0.372 11.422 -1.76 1 98.75 41 ARG B N 1
ATOM 2140 C CA . ARG B 1 41 ? 0.23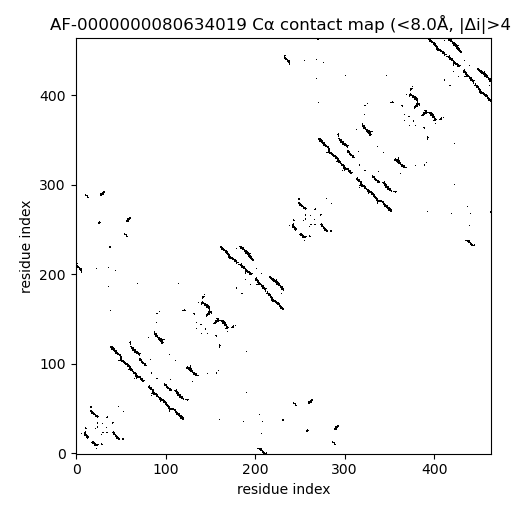 10.008 -2.096 1 98.75 41 ARG B CA 1
ATOM 2141 C C . ARG B 1 41 ? -0.617 9.281 -1.059 1 98.75 41 ARG B C 1
ATOM 2143 O O . ARG B 1 41 ? -1.366 8.359 -1.395 1 98.75 41 ARG B O 1
ATOM 2150 N N . VAL B 1 42 ? -0.409 9.641 0.211 1 98.81 42 VAL B N 1
ATOM 2151 C CA . VAL B 1 42 ? -1.063 8.914 1.297 1 98.81 42 VAL B CA 1
ATOM 2152 C C . VAL B 1 42 ? -1.592 9.906 2.332 1 98.81 42 VAL B C 1
ATOM 2154 O O . VAL B 1 42 ? -0.908 10.875 2.684 1 98.81 42 VAL B O 1
ATOM 2157 N N . ILE B 1 43 ? -2.744 9.734 2.744 1 98.88 43 ILE B N 1
ATOM 2158 C CA . ILE B 1 43 ? -3.258 10.25 4.008 1 98.88 43 ILE B CA 1
ATOM 2159 C C . ILE B 1 43 ? -3.959 9.125 4.773 1 98.88 43 ILE B C 1
ATOM 2161 O O . ILE B 1 43 ? -5.066 8.719 4.414 1 98.88 43 ILE B O 1
ATOM 2165 N N . ASN B 1 44 ? -3.285 8.641 5.75 1 98.75 44 ASN B N 1
ATOM 2166 C CA . ASN B 1 44 ? -3.861 7.641 6.645 1 98.75 44 ASN B CA 1
ATOM 2167 C C . ASN B 1 44 ? -4.258 8.25 7.984 1 98.75 44 ASN B C 1
ATOM 2169 O O . ASN B 1 44 ? -3.455 8.93 8.625 1 98.75 44 ASN B O 1
ATOM 2173 N N . ASP B 1 45 ? -5.496 8.102 8.344 1 98.81 45 ASP B N 1
ATOM 2174 C CA . ASP B 1 45 ? -6.07 8.508 9.625 1 98.81 45 ASP B CA 1
ATOM 2175 C C . ASP B 1 45 ? -6.031 7.352 10.625 1 98.81 45 ASP B C 1
ATOM 2177 O O . ASP B 1 45 ? -6.93 6.504 10.641 1 98.81 45 ASP B O 1
ATOM 2181 N N . ASP B 1 46 ? -5.004 7.391 11.469 1 98.69 46 ASP B N 1
ATOM 2182 C CA . ASP B 1 46 ? -4.68 6.219 12.273 1 98.69 46 ASP B CA 1
ATOM 2183 C C . ASP B 1 46 ? -5.031 6.445 13.742 1 98.69 46 ASP B C 1
ATOM 2185 O O . ASP B 1 46 ? -4.664 7.465 14.328 1 98.69 46 ASP B O 1
ATOM 2189 N N . ARG B 1 47 ? -5.707 5.539 14.336 1 98.69 47 ARG B N 1
ATOM 2190 C CA . ARG B 1 47 ? -5.906 5.43 15.773 1 98.69 47 ARG B CA 1
ATOM 2191 C C . ARG B 1 47 ? -5.289 4.141 16.312 1 98.69 47 ARG B C 1
ATOM 2193 O O . ARG B 1 47 ? -5.66 3.045 15.891 1 98.69 47 ARG B O 1
ATOM 2200 N N . VAL B 1 48 ? -4.371 4.27 17.219 1 98.56 48 VAL B N 1
ATOM 2201 C CA . VAL B 1 48 ? -3.582 3.145 17.703 1 98.56 48 VAL B CA 1
ATOM 2202 C C . VAL B 1 48 ? -3.766 3 19.219 1 98.56 48 VAL B C 1
ATOM 2204 O O . VAL B 1 48 ? -3.65 3.977 19.953 1 98.56 48 VAL B O 1
ATOM 2207 N N . ILE B 1 49 ? -4.008 1.804 19.656 1 98.44 49 ILE B N 1
ATOM 2208 C CA . ILE B 1 49 ? -4.211 1.548 21.078 1 98.44 49 ILE B CA 1
ATOM 2209 C C . ILE B 1 49 ? -2.883 1.682 21.828 1 98.44 49 ILE B C 1
ATOM 2211 O O . ILE B 1 49 ? -1.816 1.699 21.203 1 98.44 49 ILE B O 1
ATOM 2215 N N . PRO B 1 50 ? -3.008 1.731 23.172 1 98.38 50 PRO B N 1
ATOM 2216 C CA . PRO B 1 50 ? -1.793 1.909 23.969 1 98.38 50 PRO B CA 1
ATOM 2217 C C . PRO B 1 50 ? -0.76 0.812 23.734 1 98.38 50 PRO B C 1
ATOM 2219 O O . PRO B 1 50 ? -1.109 -0.37 23.672 1 98.38 50 PRO B O 1
ATOM 2222 N N . GLY B 1 51 ? 0.375 1.173 23.516 1 95.81 51 GLY B N 1
ATOM 2223 C CA . GLY B 1 51 ? 1.512 0.269 23.453 1 95.81 51 GLY B CA 1
ATOM 2224 C C . GLY B 1 51 ? 1.684 -0.371 22.094 1 95.81 51 GLY B C 1
ATOM 2225 O O . GLY B 1 51 ? 2.736 -0.941 21.797 1 95.81 51 GLY B O 1
ATOM 2226 N N . ALA B 1 52 ? 0.756 -0.305 21.234 1 96.69 52 ALA B N 1
ATOM 2227 C CA . ALA B 1 52 ? 0.83 -0.9 19.891 1 96.69 52 ALA B CA 1
ATOM 2228 C C . ALA B 1 52 ? 1.456 0.068 18.891 1 96.69 52 ALA B C 1
ATOM 2230 O O . ALA B 1 52 ? 1.717 1.228 19.234 1 96.69 52 ALA B O 1
ATOM 2231 N N . GLY B 1 53 ? 1.819 -0.419 17.766 1 96.88 53 GLY B N 1
ATOM 2232 C CA . GLY B 1 53 ? 2.416 0.447 16.766 1 96.88 53 GLY B CA 1
ATOM 2233 C C . GLY B 1 53 ? 2.895 -0.305 15.539 1 96.88 53 GLY B C 1
ATOM 2234 O O . GLY B 1 53 ? 2.502 -1.451 15.312 1 96.88 53 GLY B O 1
ATOM 2235 N N . PHE B 1 54 ? 3.586 0.384 14.711 1 95.5 54 PHE B N 1
ATOM 2236 C CA . PHE B 1 54 ? 4.129 -0.133 13.461 1 95.5 54 PHE B CA 1
ATOM 2237 C C . PHE B 1 54 ? 5.594 -0.523 13.633 1 95.5 54 PHE B C 1
ATOM 2239 O O . PHE B 1 54 ? 6.445 0.333 13.875 1 95.5 54 PHE B O 1
ATOM 2246 N N . PRO B 1 55 ? 5.898 -1.818 13.438 1 94.56 55 PRO B N 1
ATOM 2247 C CA . PRO B 1 55 ? 7.297 -2.242 13.547 1 94.56 55 PRO B CA 1
ATOM 2248 C C . PRO B 1 55 ? 8.18 -1.642 12.453 1 94.56 55 PRO B C 1
ATOM 2250 O O . PRO B 1 55 ? 7.672 -1.007 11.523 1 94.56 55 PRO B O 1
ATOM 2253 N N . THR B 1 56 ? 9.484 -1.844 12.648 1 94.62 56 THR B N 1
ATOM 2254 C CA . THR B 1 56 ? 10.461 -1.255 11.742 1 94.62 56 THR B CA 1
ATOM 2255 C C . THR B 1 56 ? 10.172 -1.646 10.297 1 94.62 56 THR B C 1
ATOM 2257 O O . THR B 1 56 ? 9.953 -2.824 10 1 94.62 56 THR B O 1
ATOM 2260 N N . HIS B 1 57 ? 10.07 -0.721 9.398 1 94.88 57 HIS B N 1
ATOM 2261 C CA . HIS B 1 57 ? 9.828 -0.883 7.965 1 94.88 57 HIS B CA 1
ATOM 2262 C C . HIS B 1 57 ? 10.578 0.17 7.16 1 94.88 57 HIS B C 1
ATOM 2264 O O . HIS B 1 57 ? 11.055 1.161 7.719 1 94.88 57 HIS B O 1
ATOM 2270 N N . GLY B 1 58 ? 10.68 -0.001 5.832 1 94.81 58 GLY B N 1
ATOM 2271 C CA . GLY B 1 58 ? 11.539 0.854 5.023 1 94.81 58 GLY B CA 1
ATOM 2272 C C . GLY B 1 58 ? 10.766 1.759 4.086 1 94.81 58 GLY B C 1
ATOM 2273 O O . GLY B 1 58 ? 9.695 1.388 3.6 1 94.81 58 GLY B O 1
ATOM 2274 N N . HIS B 1 59 ? 11.328 2.926 3.875 1 97.06 59 HIS B N 1
ATOM 2275 C CA . HIS B 1 59 ? 10.875 3.871 2.861 1 97.06 59 HIS B CA 1
ATOM 2276 C C . HIS B 1 59 ? 12.047 4.398 2.035 1 97.06 59 HIS B C 1
ATOM 2278 O O . HIS B 1 59 ? 13.156 4.543 2.547 1 97.06 59 HIS B O 1
ATOM 2284 N N . ALA B 1 60 ? 11.758 4.641 0.823 1 97.31 60 ALA B N 1
ATOM 2285 C CA . ALA B 1 60 ? 12.695 5.398 -0.007 1 97.31 60 ALA B CA 1
ATOM 2286 C C . ALA B 1 60 ? 11.961 6.453 -0.832 1 97.31 60 ALA B C 1
ATOM 2288 O O . ALA B 1 60 ? 10.836 6.227 -1.283 1 97.31 60 ALA B O 1
ATOM 2289 N N . ASP B 1 61 ? 12.656 7.594 -1.009 1 98 61 ASP B N 1
ATOM 2290 C CA . ASP B 1 61 ? 12.195 8.695 -1.852 1 98 61 ASP B CA 1
ATOM 2291 C C . ASP B 1 61 ? 10.742 9.047 -1.545 1 98 61 ASP B C 1
ATOM 2293 O O . ASP B 1 61 ? 9.906 9.094 -2.447 1 98 61 ASP B O 1
ATOM 2297 N N . MET B 1 62 ? 10.516 9.391 -0.273 1 98.62 62 MET B N 1
ATOM 2298 C CA . MET B 1 62 ? 9.203 9.773 0.248 1 98.62 62 MET B CA 1
ATOM 2299 C C . MET B 1 62 ? 9.344 10.812 1.358 1 98.62 62 MET B C 1
ATOM 2301 O O . MET B 1 62 ? 10.219 10.695 2.215 1 98.62 62 MET B O 1
ATOM 2305 N N . GLU B 1 63 ? 8.594 11.867 1.28 1 98.81 63 GLU B N 1
ATOM 2306 C CA . GLU B 1 63 ? 8.453 12.797 2.398 1 98.81 63 GLU B CA 1
ATOM 2307 C C . GLU B 1 63 ? 7.277 12.398 3.293 1 98.81 63 GLU B C 1
ATOM 2309 O O . GLU B 1 63 ? 6.117 12.492 2.885 1 98.81 63 GLU B O 1
ATOM 2314 N N . ILE B 1 64 ? 7.582 11.961 4.5 1 98.75 64 ILE B N 1
ATOM 2315 C CA . ILE B 1 64 ? 6.555 11.453 5.398 1 98.75 64 ILE B CA 1
ATOM 2316 C C . ILE B 1 64 ? 6.289 12.461 6.512 1 98.75 64 ILE B C 1
ATOM 2318 O O . ILE B 1 64 ? 7.195 12.812 7.273 1 98.75 64 ILE B O 1
ATOM 2322 N N . VAL B 1 65 ? 5.066 12.922 6.559 1 98.88 65 VAL B N 1
ATOM 2323 C CA . VAL B 1 65 ? 4.672 13.891 7.574 1 98.88 65 VAL B CA 1
ATOM 2324 C C . VAL B 1 65 ? 3.74 13.227 8.586 1 98.88 65 VAL B C 1
ATOM 2326 O O . VAL B 1 65 ? 2.752 12.594 8.203 1 98.88 65 VAL B O 1
ATOM 2329 N N . SER B 1 66 ? 4.062 13.336 9.859 1 98.75 66 SER B N 1
ATOM 2330 C CA . SER B 1 66 ? 3.188 12.891 10.938 1 98.75 66 SER B CA 1
ATOM 2331 C C . SER B 1 66 ? 2.537 14.07 11.648 1 98.75 66 SER B C 1
ATOM 2333 O O . SER B 1 66 ? 3.23 14.969 12.125 1 98.75 66 SER B O 1
ATOM 2335 N N . TYR B 1 67 ? 1.264 14.086 11.641 1 98.81 67 TYR B N 1
ATOM 2336 C CA . TYR B 1 67 ? 0.46 15.125 12.273 1 98.81 67 TYR B CA 1
ATOM 2337 C C . TYR B 1 67 ? -0.423 14.539 13.367 1 98.81 67 TYR B C 1
ATOM 2339 O O . TYR B 1 67 ? -1.485 13.977 13.086 1 98.81 67 TYR B O 1
ATOM 2347 N N . VAL B 1 68 ? -0.036 14.711 14.648 1 98.75 68 VAL B N 1
ATOM 2348 C CA . VAL B 1 68 ? -0.723 14.07 15.766 1 98.75 68 VAL B CA 1
ATOM 2349 C C . VAL B 1 68 ? -1.896 14.938 16.219 1 98.75 68 VAL B C 1
ATOM 2351 O O . VAL B 1 68 ? -1.735 16.141 16.453 1 98.75 68 VAL B O 1
ATOM 2354 N N . LEU B 1 69 ? -3.008 14.352 16.297 1 98.62 69 LEU B N 1
ATOM 2355 C CA . LEU B 1 69 ? -4.227 15.047 16.703 1 98.62 69 LEU B CA 1
ATOM 2356 C C . LEU B 1 69 ? -4.508 14.844 18.188 1 98.62 69 LEU B C 1
ATOM 2358 O O . LEU B 1 69 ? -5.012 15.75 18.844 1 98.62 69 LEU B O 1
ATOM 2362 N N . ASP B 1 70 ? -4.238 13.688 18.703 1 98.56 70 ASP B N 1
ATOM 2363 C CA . ASP B 1 70 ? -4.395 13.336 20.125 1 98.56 70 ASP B CA 1
ATOM 2364 C C . ASP B 1 70 ? -3.361 12.297 20.547 1 98.56 70 ASP B C 1
ATOM 2366 O O . ASP B 1 70 ? -2.967 11.445 19.75 1 98.56 70 ASP B O 1
ATOM 2370 N N . GLY B 1 71 ? -2.955 12.391 21.797 1 98.56 71 GLY B N 1
ATOM 2371 C CA . GLY B 1 71 ? -1.969 11.445 22.297 1 98.56 71 GLY B CA 1
ATOM 2372 C C . GLY B 1 71 ? -0.553 11.781 21.875 1 98.56 71 GLY B C 1
ATOM 2373 O O . GLY B 1 71 ? -0.179 12.953 21.797 1 98.56 71 GLY B O 1
ATOM 2374 N N . ALA B 1 72 ? 0.239 10.695 21.828 1 98.69 72 ALA B N 1
ATOM 2375 C CA . ALA B 1 72 ? 1.652 10.875 21.5 1 98.69 72 ALA B CA 1
ATOM 2376 C C . ALA B 1 72 ? 2.186 9.703 20.688 1 98.69 72 ALA B C 1
ATOM 2378 O O . ALA B 1 72 ? 1.83 8.555 20.938 1 98.69 72 ALA B O 1
ATOM 2379 N N . LEU B 1 73 ? 3.012 10.047 19.672 1 98.69 73 LEU B N 1
ATOM 2380 C CA . LEU B 1 73 ? 3.596 9.062 18.766 1 98.69 73 LEU B CA 1
ATOM 2381 C C . LEU B 1 73 ? 5.113 9.031 18.906 1 98.69 73 LEU B C 1
ATOM 2383 O O . LEU B 1 73 ? 5.777 10.062 18.75 1 98.69 73 LEU B O 1
ATOM 2387 N N . GLU B 1 74 ? 5.621 7.875 19.219 1 98.62 74 GLU B N 1
ATOM 2388 C CA . GLU B 1 74 ? 7.07 7.719 19.312 1 98.62 74 GLU B CA 1
ATOM 2389 C C . GLU B 1 74 ? 7.66 7.25 17.984 1 98.62 74 GLU B C 1
ATOM 2391 O O . GLU B 1 74 ? 7.152 6.312 17.359 1 98.62 74 GLU B O 1
ATOM 2396 N N . HIS B 1 75 ? 8.68 7.926 17.547 1 97.81 75 HIS B N 1
ATOM 2397 C CA . HIS B 1 75 ? 9.422 7.602 16.328 1 97.81 75 HIS B CA 1
ATOM 2398 C C . HIS B 1 75 ? 10.852 7.195 16.656 1 97.81 75 HIS B C 1
ATOM 2400 O O . HIS B 1 75 ? 11.523 7.84 17.469 1 97.81 75 HIS B O 1
ATOM 2406 N N . LYS B 1 76 ? 11.344 6.117 16.031 1 96.94 76 LYS B N 1
ATOM 2407 C CA . LYS B 1 76 ? 12.742 5.703 16.047 1 96.94 76 LYS B CA 1
ATOM 2408 C C . LYS B 1 76 ? 13.203 5.293 14.648 1 96.94 76 LYS B C 1
ATOM 2410 O O . LYS B 1 76 ? 12.469 4.621 13.922 1 96.94 76 LYS B O 1
ATOM 2415 N N . ASP B 1 77 ? 14.398 5.762 14.203 1 95.88 77 ASP B N 1
ATOM 2416 C CA . ASP B 1 77 ? 14.836 5.391 12.867 1 95.88 77 ASP B CA 1
ATOM 2417 C C . ASP B 1 77 ? 16.312 4.98 12.859 1 95.88 77 ASP B C 1
ATOM 2419 O O . ASP B 1 77 ? 16.969 4.996 13.898 1 95.88 77 ASP B O 1
ATOM 2423 N N . THR B 1 78 ? 16.812 4.512 11.703 1 92 78 THR B N 1
ATOM 2424 C CA . THR B 1 78 ? 18.141 3.934 11.547 1 92 78 THR B CA 1
ATOM 2425 C C . THR B 1 78 ? 19.203 5.02 11.594 1 92 78 THR B C 1
ATOM 2427 O O . THR B 1 78 ? 20.406 4.719 11.672 1 92 78 THR B O 1
ATOM 2430 N N . LEU B 1 79 ? 18.812 6.277 11.555 1 90.5 79 LEU B N 1
ATOM 2431 C CA . LEU B 1 79 ? 19.781 7.359 11.695 1 90.5 79 LEU B CA 1
ATOM 2432 C C . LEU B 1 79 ? 20.062 7.656 13.164 1 90.5 79 LEU B C 1
ATOM 2434 O O . LEU B 1 79 ? 20.906 8.492 13.484 1 90.5 79 LEU B O 1
ATOM 2438 N N . GLY B 1 80 ? 19.359 7.02 14 1 91.62 80 GLY B N 1
ATOM 2439 C CA . GLY B 1 80 ? 19.547 7.211 15.43 1 91.62 80 GLY B CA 1
ATOM 2440 C C . GLY B 1 80 ? 18.578 8.211 16.031 1 91.62 80 GLY B C 1
ATOM 2441 O O . GLY B 1 80 ? 18.703 8.578 17.203 1 91.62 80 GLY B O 1
ATOM 2442 N N . THR B 1 81 ? 17.641 8.656 15.281 1 92.5 81 THR B N 1
ATOM 2443 C CA . THR B 1 81 ? 16.656 9.609 15.766 1 92.5 81 THR B CA 1
ATOM 2444 C C . THR B 1 81 ? 15.562 8.914 16.578 1 92.5 81 THR B C 1
ATOM 2446 O O . THR B 1 81 ? 15.039 7.879 16.156 1 92.5 81 THR B O 1
ATOM 2449 N N . SER B 1 82 ? 15.359 9.383 17.75 1 95.38 82 SER B N 1
ATOM 2450 C CA . SER B 1 82 ? 14.219 9.008 18.578 1 95.38 82 SER B CA 1
ATOM 2451 C C . SER B 1 82 ? 13.469 10.234 19.078 1 95.38 82 SER B C 1
ATOM 2453 O O . SER B 1 82 ? 14.078 11.164 19.609 1 95.38 82 SER B O 1
ATOM 2455 N N . SER B 1 83 ? 12.203 10.258 18.828 1 97.31 83 SER B N 1
ATOM 2456 C CA . SER B 1 83 ? 11.43 11.43 19.203 1 97.31 83 SER B CA 1
ATOM 2457 C C . SER B 1 83 ? 9.984 11.062 19.547 1 97.31 83 SER B C 1
ATOM 2459 O O . SER B 1 83 ? 9.531 9.961 19.219 1 97.31 83 SER B O 1
ATOM 2461 N N . VAL B 1 84 ? 9.383 11.906 20.281 1 98.44 84 VAL B N 1
ATOM 2462 C CA . VAL B 1 84 ? 7.953 11.812 20.562 1 98.44 84 VAL B CA 1
ATOM 2463 C C . VAL B 1 84 ? 7.219 12.992 19.953 1 98.44 84 VAL B C 1
ATOM 2465 O O . VAL B 1 84 ? 7.578 14.148 20.188 1 98.44 84 VAL B O 1
ATOM 2468 N N . ILE B 1 85 ? 6.27 12.719 19.141 1 98.44 85 ILE B N 1
ATOM 2469 C CA . ILE B 1 85 ? 5.469 13.727 18.453 1 98.44 85 ILE B CA 1
ATOM 2470 C C . ILE B 1 85 ? 4.141 13.914 19.172 1 98.44 85 ILE B C 1
ATOM 2472 O O . ILE B 1 85 ? 3.441 12.938 19.469 1 98.44 85 ILE B O 1
ATOM 2476 N N . ARG B 1 86 ? 3.787 15.148 19.484 1 98.31 86 ARG B N 1
ATOM 2477 C CA . ARG B 1 86 ? 2.57 15.477 20.219 1 98.31 86 ARG B CA 1
ATOM 2478 C C . ARG B 1 86 ? 1.7 16.453 19.422 1 98.31 86 ARG B C 1
ATOM 2480 O O . ARG B 1 86 ? 2.146 17.031 18.438 1 98.31 86 ARG B O 1
ATOM 2487 N N . PRO B 1 87 ? 0.353 16.578 19.891 1 98.25 87 PRO B N 1
ATOM 2488 C CA . PRO B 1 87 ? -0.465 17.594 19.219 1 98.25 87 PRO B CA 1
ATOM 2489 C C . PRO B 1 87 ? 0.21 18.953 19.172 1 98.25 87 PRO B C 1
ATOM 2491 O O . PRO B 1 87 ? 0.734 19.438 20.172 1 98.25 87 PRO B O 1
ATOM 2494 N N . GLY B 1 88 ? 0.214 19.516 17.969 1 97.81 88 GLY B N 1
ATOM 2495 C CA . GLY B 1 88 ? 0.913 20.766 17.766 1 97.81 88 GLY B CA 1
ATOM 2496 C C . GLY B 1 88 ? 2.23 20.609 17.031 1 97.81 88 GLY B C 1
ATOM 2497 O O . GLY B 1 88 ? 2.705 21.547 16.391 1 97.81 88 GLY B O 1
ATOM 2498 N N . ASP B 1 89 ? 2.789 19.422 17.125 1 98 89 ASP B N 1
ATOM 2499 C CA . ASP B 1 89 ? 4.012 19.125 16.375 1 98 89 ASP B CA 1
ATOM 2500 C C . ASP B 1 89 ? 3.701 18.734 14.938 1 98 89 ASP B C 1
ATOM 2502 O O . ASP B 1 89 ? 2.67 18.109 14.664 1 98 89 ASP B O 1
ATOM 2506 N N . VAL B 1 90 ? 4.547 19.188 14.039 1 98.62 90 VAL B N 1
ATOM 2507 C CA . VAL B 1 90 ? 4.629 18.609 12.695 1 98.62 90 VAL B CA 1
ATOM 2508 C C . VAL B 1 90 ? 6 17.984 12.484 1 98.62 90 VAL B C 1
ATOM 2510 O O . VAL B 1 90 ? 7.027 18.672 12.578 1 98.62 90 VAL B O 1
ATOM 2513 N N . GLN B 1 91 ? 5.957 16.703 12.297 1 98.5 91 GLN B N 1
ATOM 2514 C CA . GLN B 1 91 ? 7.184 15.953 12.07 1 98.5 91 GLN B CA 1
ATOM 2515 C C . GLN B 1 91 ? 7.297 15.516 10.609 1 98.5 91 GLN B C 1
ATOM 2517 O O . GLN B 1 91 ? 6.316 15.07 10.016 1 98.5 91 GLN B O 1
ATOM 2522 N N . ARG B 1 92 ? 8.461 15.719 9.977 1 98.62 92 ARG B N 1
ATOM 2523 C CA . ARG B 1 92 ? 8.75 15.273 8.617 1 98.62 92 ARG B CA 1
ATOM 2524 C C . ARG B 1 92 ? 9.992 14.391 8.57 1 98.62 92 ARG B C 1
ATOM 2526 O O . ARG B 1 92 ? 11.047 14.773 9.078 1 98.62 92 ARG B O 1
ATOM 2533 N N . MET B 1 93 ? 9.875 13.234 8.086 1 98.25 93 MET B N 1
ATOM 2534 C CA . MET B 1 93 ? 11 12.367 7.746 1 98.25 93 MET B CA 1
ATOM 2535 C C . MET B 1 93 ? 11.18 12.273 6.23 1 98.25 93 MET B C 1
ATOM 2537 O O . MET B 1 93 ? 10.234 11.938 5.516 1 98.25 93 MET B O 1
ATOM 2541 N N . SER B 1 94 ? 12.328 12.688 5.781 1 97.94 94 SER B N 1
ATOM 2542 C CA . SER B 1 94 ? 12.695 12.43 4.395 1 97.94 94 SER B CA 1
ATOM 2543 C C . SER B 1 94 ? 13.383 11.078 4.242 1 97.94 94 SER B C 1
ATOM 2545 O O . SER B 1 94 ? 14.453 10.852 4.809 1 97.94 94 SER B O 1
ATOM 2547 N N . ALA B 1 95 ? 12.805 10.25 3.523 1 97.81 95 ALA B N 1
ATOM 2548 C CA . ALA B 1 95 ? 13.352 8.898 3.42 1 97.81 95 ALA B CA 1
ATOM 2549 C C . ALA B 1 95 ? 14.602 8.875 2.547 1 97.81 95 ALA B C 1
ATOM 2551 O O . ALA B 1 95 ? 15.5 8.062 2.764 1 97.81 95 ALA B O 1
ATOM 2552 N N . GLY B 1 96 ? 14.594 9.82 1.494 1 97.06 96 GLY B N 1
ATOM 2553 C CA . GLY B 1 96 ? 15.75 9.906 0.614 1 97.06 96 GLY B CA 1
ATOM 2554 C C . GLY B 1 96 ? 16.125 8.57 -0.006 1 97.06 96 GLY B C 1
ATOM 2555 O O . GLY B 1 96 ? 15.266 7.871 -0.545 1 97.06 96 GLY B O 1
ATOM 2556 N N . SER B 1 97 ? 17.375 8.234 0.08 1 95.88 97 SER B N 1
ATOM 2557 C CA . SER B 1 97 ? 17.891 7.035 -0.574 1 95.88 97 SER B CA 1
ATOM 2558 C C . SER B 1 97 ? 17.453 5.773 0.16 1 95.88 97 SER B C 1
ATOM 2560 O O . SER B 1 97 ? 17.625 4.664 -0.348 1 95.88 97 SER B O 1
ATOM 2562 N N . GLY B 1 98 ? 16.938 5.969 1.354 1 95.81 98 GLY B N 1
ATOM 2563 C CA . GLY B 1 98 ? 16.453 4.828 2.115 1 95.81 98 GLY B CA 1
ATOM 2564 C C . GLY B 1 98 ? 16.562 5.02 3.615 1 95.81 98 GLY B C 1
ATOM 2565 O O . GLY B 1 98 ? 17.594 5.477 4.109 1 95.81 98 GLY B O 1
ATOM 2566 N N . ILE B 1 99 ? 15.523 4.727 4.355 1 95.81 99 ILE B N 1
ATOM 2567 C CA . ILE B 1 99 ? 15.523 4.793 5.816 1 95.81 99 ILE B CA 1
ATOM 2568 C C . ILE B 1 99 ? 14.539 3.773 6.379 1 95.81 99 ILE B C 1
ATOM 2570 O O . ILE B 1 99 ? 13.516 3.477 5.754 1 95.81 99 ILE B O 1
ATOM 2574 N N . ARG B 1 100 ? 14.891 3.182 7.453 1 96.06 100 ARG B N 1
ATOM 2575 C CA . ARG B 1 100 ? 13.977 2.326 8.203 1 96.06 100 ARG B CA 1
ATOM 2576 C C . ARG B 1 100 ? 13.594 2.967 9.531 1 96.06 100 ARG B C 1
ATOM 2578 O O . ARG B 1 100 ? 14.398 3.656 10.156 1 96.06 100 ARG B O 1
ATOM 2585 N N . HIS B 1 101 ? 12.359 2.846 9.891 1 97.12 101 HIS B N 1
ATOM 2586 C CA . HIS B 1 101 ? 11.906 3.438 11.148 1 97.12 101 HIS B CA 1
ATOM 2587 C C . HIS B 1 101 ? 10.727 2.664 11.719 1 97.12 101 HIS B C 1
ATOM 2589 O O . HIS B 1 101 ? 10.156 1.795 11.047 1 97.12 101 HIS B O 1
ATOM 2595 N N . SER B 1 102 ? 10.445 2.855 12.977 1 96.69 102 SER B N 1
ATOM 2596 C CA . SER B 1 102 ? 9.273 2.332 13.664 1 96.69 102 SER B CA 1
ATOM 2597 C C . SER B 1 102 ? 8.453 3.455 14.297 1 96.69 102 SER B C 1
ATOM 2599 O O . SER B 1 102 ? 8.961 4.555 14.508 1 96.69 102 SER B O 1
ATOM 2601 N N . GLU B 1 103 ? 7.234 3.289 14.461 1 97.81 103 GLU B N 1
ATOM 2602 C CA . GLU B 1 103 ? 6.32 4.23 15.094 1 97.81 103 GLU B CA 1
ATOM 2603 C C . GLU B 1 103 ? 5.383 3.521 16.078 1 97.81 103 GLU B C 1
ATOM 2605 O O . GLU B 1 103 ? 4.605 2.652 15.672 1 97.81 103 GLU B O 1
ATOM 2610 N N . TYR B 1 104 ? 5.406 3.934 17.312 1 97.94 104 TYR B N 1
ATOM 2611 C CA . TYR B 1 104 ? 4.582 3.303 18.344 1 97.94 104 TYR B CA 1
ATOM 2612 C C . TYR B 1 104 ? 3.828 4.348 19.156 1 97.94 104 TYR B C 1
ATOM 2614 O O . TYR B 1 104 ? 4.285 5.484 19.297 1 97.94 104 TYR B O 1
ATOM 2622 N N . ASN B 1 105 ? 2.623 3.969 19.594 1 98.75 105 ASN B N 1
ATOM 2623 C CA . ASN B 1 105 ? 1.984 4.758 20.641 1 98.75 105 ASN B CA 1
ATOM 2624 C C . ASN B 1 105 ? 2.895 4.922 21.859 1 98.75 105 ASN B C 1
ATOM 2626 O O . ASN B 1 105 ? 3.291 3.932 22.469 1 98.75 105 ASN B O 1
ATOM 2630 N N . ALA B 1 106 ? 3.137 6.094 22.203 1 98.06 106 ALA B N 1
ATOM 2631 C CA . ALA B 1 106 ? 4.105 6.363 23.25 1 98.06 106 ALA B CA 1
ATOM 2632 C C . ALA B 1 106 ? 3.506 6.082 24.625 1 98.06 106 ALA B C 1
ATOM 2634 O O . ALA B 1 106 ? 4.227 6.023 25.625 1 98.06 106 ALA B O 1
ATOM 2635 N N . SER B 1 107 ? 2.254 5.914 24.672 1 98.31 107 SER B N 1
ATOM 2636 C CA . SER B 1 107 ? 1.563 5.75 25.953 1 98.31 107 SER B CA 1
ATOM 2637 C C . SER B 1 107 ? 1.132 4.301 26.156 1 98.31 107 SER B C 1
ATOM 2639 O O . SER B 1 107 ? 0.75 3.617 25.203 1 98.31 107 SER B O 1
ATOM 2641 N N . LYS B 1 108 ? 1.172 3.797 27.438 1 96.75 108 LYS B N 1
ATOM 2642 C CA . LYS B 1 108 ? 0.647 2.486 27.812 1 96.75 108 LYS B CA 1
ATOM 2643 C C . LYS B 1 108 ? -0.797 2.588 28.281 1 96.75 108 LYS B C 1
ATOM 2645 O O . LYS B 1 108 ? -1.426 1.573 28.609 1 96.75 108 LYS B O 1
ATOM 2650 N N . LYS B 1 109 ? -1.318 3.77 28.266 1 97.94 109 LYS B N 1
ATOM 2651 C CA . LYS B 1 109 ? -2.637 3.982 28.859 1 97.94 109 LYS B CA 1
ATOM 2652 C C . LYS B 1 109 ? -3.596 4.613 27.859 1 97.94 109 LYS B C 1
ATOM 2654 O O . LYS B 1 109 ? -4.746 4.184 27.734 1 97.94 109 LYS B O 1
ATOM 2659 N N . ASP B 1 110 ? -3.17 5.633 27.078 1 98.44 110 ASP B N 1
ATOM 2660 C CA . ASP B 1 110 ? -4.035 6.406 26.188 1 98.44 110 ASP B CA 1
ATOM 2661 C C . ASP B 1 110 ? -3.768 6.059 24.734 1 98.44 110 ASP B C 1
ATOM 2663 O O . ASP B 1 110 ? -2.623 5.824 24.344 1 98.44 110 ASP B O 1
ATOM 2667 N N . PRO B 1 111 ? -4.809 6.102 23.906 1 98.75 111 PRO B N 1
ATOM 2668 C CA . PRO B 1 111 ? -4.586 5.914 22.469 1 98.75 111 PRO B CA 1
ATOM 2669 C C . PRO B 1 111 ? -3.914 7.117 21.812 1 98.75 111 PRO B C 1
ATOM 2671 O O . PRO B 1 111 ? -3.85 8.195 22.406 1 98.75 111 PRO B O 1
ATOM 2674 N N . VAL B 1 112 ? -3.363 6.918 20.672 1 98.88 112 VAL B N 1
ATOM 2675 C CA . VAL B 1 112 ? -2.865 8.016 19.844 1 98.88 112 VAL B CA 1
ATOM 2676 C C . VAL B 1 112 ? -3.646 8.094 18.547 1 98.88 112 VAL B C 1
ATOM 2678 O O . VAL B 1 112 ? -4.008 7.059 17.969 1 98.88 112 VAL B O 1
ATOM 2681 N N . HIS B 1 113 ? -4.02 9.273 18.156 1 98.81 113 HIS B N 1
ATOM 2682 C CA . HIS B 1 113 ? -4.703 9.594 16.906 1 98.81 113 HIS B CA 1
ATOM 2683 C C . HIS B 1 113 ? -3.869 10.547 16.062 1 98.81 113 HIS B C 1
ATOM 2685 O O . HIS B 1 113 ? -3.539 11.648 16.5 1 98.81 113 HIS B O 1
ATOM 2691 N N . PHE B 1 114 ? -3.484 10.062 14.82 1 98.81 114 PHE B N 1
ATOM 2692 C CA . PHE B 1 114 ? -2.631 10.914 14 1 98.81 114 PHE B CA 1
ATOM 2693 C C . PHE B 1 114 ? -2.895 10.68 12.516 1 98.81 114 PHE B C 1
ATOM 2695 O O . PHE B 1 114 ? -3.467 9.656 12.141 1 98.81 114 PHE B O 1
ATOM 2702 N N . LEU B 1 115 ? -2.576 11.672 11.719 1 98.88 115 LEU B N 1
ATOM 2703 C CA . LEU B 1 115 ? -2.527 11.523 10.266 1 98.88 115 LEU B CA 1
ATOM 2704 C C . LEU B 1 115 ? -1.109 11.219 9.797 1 98.88 115 LEU B C 1
ATOM 2706 O O . LEU B 1 115 ? -0.167 11.93 10.148 1 98.88 115 LEU B O 1
ATOM 2710 N N . GLN B 1 116 ? -0.939 10.094 9.133 1 98.62 116 GLN B N 1
ATOM 2711 C CA . GLN B 1 116 ? 0.285 9.789 8.398 1 98.62 116 GLN B CA 1
ATOM 2712 C C . GLN B 1 116 ? 0.174 10.211 6.938 1 98.62 116 GLN B C 1
ATOM 2714 O O . GLN B 1 116 ? -0.673 9.703 6.203 1 98.62 116 GLN B O 1
ATOM 2719 N N . ILE B 1 117 ? 1.02 11.125 6.527 1 98.94 117 ILE B N 1
ATOM 2720 C CA . ILE B 1 117 ? 0.904 11.75 5.215 1 98.94 117 ILE B CA 1
ATOM 2721 C C . ILE B 1 117 ? 2.184 11.516 4.414 1 98.94 117 ILE B C 1
ATOM 2723 O O . ILE B 1 117 ? 3.287 11.734 4.918 1 98.94 117 ILE B O 1
ATOM 2727 N N . TRP B 1 118 ? 2.062 11 3.221 1 98.88 118 TRP B N 1
ATOM 2728 C CA . TRP B 1 118 ? 3.201 10.797 2.332 1 98.88 118 TRP B CA 1
ATOM 2729 C C . TRP B 1 118 ? 3.127 11.734 1.131 1 98.88 118 TRP B C 1
ATOM 2731 O O . TRP B 1 118 ? 2.086 11.828 0.477 1 98.88 118 TRP B O 1
ATOM 2741 N N . ILE B 1 119 ? 4.16 12.43 0.826 1 98.88 119 ILE B N 1
ATOM 2742 C CA . ILE B 1 119 ? 4.289 13.297 -0.337 1 98.88 119 ILE B CA 1
ATOM 2743 C C . ILE B 1 119 ? 5.5 12.875 -1.165 1 98.88 119 ILE B C 1
ATOM 2745 O O . ILE B 1 119 ? 6.598 12.703 -0.629 1 98.88 119 ILE B O 1
ATOM 2749 N N . LEU B 1 120 ? 5.336 12.68 -2.449 1 98.62 120 LEU B N 1
ATOM 2750 C CA . LEU B 1 120 ? 6.445 12.336 -3.336 1 98.62 120 LEU B CA 1
ATOM 2751 C C . LEU B 1 120 ? 7.441 13.484 -3.434 1 98.62 120 LEU B C 1
ATOM 2753 O O . LEU B 1 120 ? 7.051 14.625 -3.668 1 98.62 120 LEU B O 1
ATOM 2757 N N . PRO B 1 121 ? 8.703 13.242 -3.248 1 98.56 121 PRO B N 1
ATOM 2758 C CA . PRO B 1 121 ? 9.695 14.312 -3.391 1 98.56 121 PRO B CA 1
ATOM 2759 C C . PRO B 1 121 ? 9.945 14.695 -4.848 1 98.56 121 PRO B C 1
ATOM 2761 O O . PRO B 1 121 ? 9.578 13.945 -5.758 1 98.56 121 PRO B O 1
ATOM 2764 N N . ASN B 1 122 ? 10.5 15.797 -5.059 1 97.88 122 ASN B N 1
ATOM 2765 C CA . ASN B 1 122 ? 10.797 16.234 -6.422 1 97.88 122 ASN B CA 1
ATOM 2766 C C . ASN B 1 122 ? 12.203 15.828 -6.844 1 97.88 122 ASN B C 1
ATOM 2768 O O . ASN B 1 122 ? 12.617 16.078 -7.977 1 97.88 122 ASN B O 1
ATOM 2772 N N . GLU B 1 123 ? 12.945 15.242 -5.871 1 96 123 GLU B N 1
ATOM 2773 C CA . GLU B 1 123 ? 14.281 14.719 -6.133 1 96 123 GLU B CA 1
ATOM 2774 C C . GLU B 1 123 ? 14.453 13.328 -5.523 1 96 123 GLU B C 1
ATOM 2776 O O . GLU B 1 123 ? 14.008 13.078 -4.398 1 96 123 GLU B O 1
ATOM 2781 N N . GLU B 1 124 ? 15.102 12.469 -6.297 1 95.25 124 GLU B N 1
ATOM 2782 C CA . GLU B 1 124 ? 15.328 11.117 -5.809 1 95.25 124 GLU B CA 1
ATOM 2783 C C . GLU B 1 124 ? 16.719 10.969 -5.211 1 95.25 124 GLU B C 1
ATOM 2785 O O . GLU B 1 124 ? 17.641 11.719 -5.562 1 95.25 124 GLU B O 1
ATOM 2790 N N . GLY B 1 125 ? 16.812 10.055 -4.27 1 96.5 125 GLY B N 1
ATOM 2791 C CA . GLY B 1 125 ? 18.109 9.656 -3.756 1 96.5 125 GLY B CA 1
A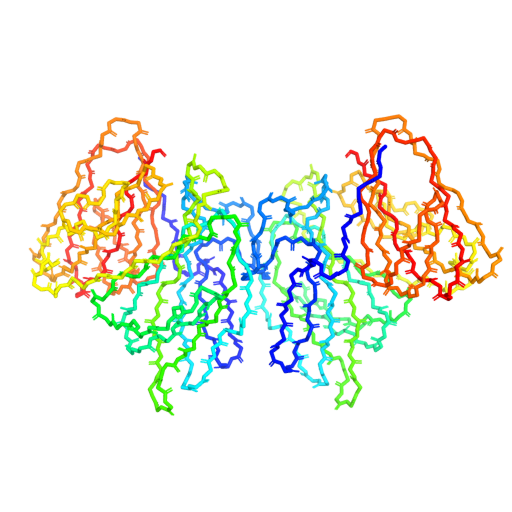TOM 2792 C C . GLY B 1 125 ? 18.734 10.695 -2.846 1 96.5 125 GLY B C 1
ATOM 2793 O O . GLY B 1 125 ? 19.969 10.773 -2.738 1 96.5 125 GLY B O 1
ATOM 2794 N N . MET B 1 126 ? 17.953 11.602 -2.273 1 97.25 126 MET B N 1
ATOM 2795 C CA . MET B 1 126 ? 18.469 12.609 -1.35 1 97.25 126 MET B CA 1
ATOM 2796 C C . MET B 1 126 ? 18.969 11.961 -0.065 1 97.25 126 MET B C 1
ATOM 2798 O O . MET B 1 126 ? 18.734 10.773 0.175 1 97.25 126 MET B O 1
ATOM 2802 N N . VAL B 1 127 ? 19.734 12.695 0.706 1 96.94 127 VAL B N 1
ATOM 2803 C CA . VAL B 1 127 ? 20.141 12.234 2.025 1 96.94 127 VAL B CA 1
ATOM 2804 C C . VAL B 1 127 ? 18.938 12.18 2.959 1 96.94 127 VAL B C 1
ATOM 2806 O O . VAL B 1 127 ? 18.172 13.133 3.051 1 96.94 127 VAL B O 1
ATOM 2809 N N . PRO B 1 128 ? 18.719 11.023 3.559 1 97.56 128 PRO B N 1
ATOM 2810 C CA . PRO B 1 128 ? 17.609 10.977 4.52 1 97.56 128 PRO B CA 1
ATOM 2811 C C . PRO B 1 128 ? 17.719 12.062 5.586 1 97.56 128 PRO B C 1
ATOM 2813 O O . PRO B 1 128 ? 18.812 12.539 5.887 1 97.56 128 PRO B O 1
ATOM 2816 N N . GLY B 1 129 ? 16.594 12.453 6.105 1 96.12 129 GLY B N 1
ATOM 2817 C CA . GLY B 1 129 ? 16.594 13.516 7.102 1 96.12 129 GLY B CA 1
ATOM 2818 C C . GLY B 1 129 ? 15.359 13.516 7.98 1 96.12 129 GLY B C 1
ATOM 2819 O O . GLY B 1 129 ? 14.398 12.789 7.715 1 96.12 129 GLY B O 1
ATOM 2820 N N . TYR B 1 130 ? 15.438 14.25 9.039 1 97.38 130 TYR B N 1
ATOM 2821 C CA . TYR B 1 130 ? 14.391 14.375 10.047 1 97.38 130 TYR B CA 1
ATOM 2822 C C . TYR B 1 130 ? 14.242 15.828 10.492 1 97.38 130 TYR B C 1
ATOM 2824 O O . TYR B 1 130 ? 15.234 16.531 10.672 1 97.38 130 TYR B O 1
ATOM 2832 N N . GLU B 1 131 ? 13.023 16.281 10.516 1 98 131 GLU B N 1
ATOM 2833 C CA . GLU B 1 131 ? 12.719 17.594 11.062 1 98 131 GLU B CA 1
ATOM 2834 C C . GLU B 1 131 ? 11.406 17.578 11.844 1 98 131 GLU B C 1
ATOM 2836 O O . GLU B 1 131 ? 10.445 16.922 11.438 1 98 131 GLU B O 1
ATOM 2841 N N . GLN B 1 132 ? 11.367 18.188 12.977 1 98.25 132 GLN B N 1
ATOM 2842 C CA . GLN B 1 132 ? 10.18 18.328 13.82 1 98.25 132 GLN B CA 1
ATOM 2843 C C . GLN B 1 132 ? 10.062 19.734 14.406 1 98.25 132 GLN B C 1
ATOM 2845 O O . GLN B 1 132 ? 11.039 20.25 14.953 1 98.25 132 GLN B O 1
ATOM 2850 N N . LYS B 1 133 ? 8.945 20.344 14.234 1 98.56 133 LYS B N 1
ATOM 2851 C CA . LYS B 1 133 ? 8.695 21.688 14.75 1 98.56 133 LYS B CA 1
ATOM 2852 C C . LYS B 1 133 ? 7.34 21.766 15.445 1 98.56 133 LYS B C 1
ATOM 2854 O O . LYS B 1 133 ? 6.406 21.047 15.078 1 98.56 133 LYS B O 1
ATOM 2859 N N . ALA B 1 134 ? 7.246 22.641 16.375 1 98.31 134 ALA B N 1
ATOM 2860 C CA . ALA B 1 134 ? 6.004 22.844 17.125 1 98.31 134 ALA B CA 1
ATOM 2861 C C . ALA B 1 134 ? 5.285 24.109 16.625 1 98.31 134 ALA B C 1
ATOM 2863 O O . ALA B 1 134 ? 5.918 25.141 16.391 1 98.31 134 ALA B O 1
ATOM 2864 N N . PHE B 1 135 ? 4.02 23.984 16.453 1 98.69 135 PHE B N 1
ATOM 2865 C CA . PHE B 1 135 ? 3.143 25.094 16.094 1 98.69 135 PHE B CA 1
ATOM 2866 C C . PHE B 1 135 ? 2.012 25.234 17.109 1 98.69 135 PHE B C 1
ATOM 2868 O O . PHE B 1 135 ? 1.116 24.391 17.172 1 98.69 135 PHE B O 1
ATOM 2875 N N . GLU B 1 136 ? 2.008 26.281 17.812 1 97.5 136 GLU B N 1
ATOM 2876 C CA . GLU B 1 136 ? 1.047 26.484 18.906 1 97.5 136 GLU B CA 1
ATOM 2877 C C . GLU B 1 136 ? -0.366 26.656 18.359 1 97.5 136 GLU B C 1
ATOM 2879 O O . GLU B 1 136 ? -0.545 27.094 17.219 1 97.5 136 GLU B O 1
ATOM 2884 N N . ARG B 1 137 ? -1.289 26.312 19.188 1 97.44 137 ARG B N 1
ATOM 2885 C CA . ARG B 1 137 ? -2.693 26.438 18.812 1 97.44 137 ARG B CA 1
ATOM 2886 C C . ARG B 1 137 ? -3.021 27.859 18.359 1 97.44 137 ARG B C 1
ATOM 2888 O O . ARG B 1 137 ? -3.727 28.047 17.359 1 97.44 137 ARG B O 1
ATOM 2895 N N . GLU B 1 138 ? -2.512 28.828 19.016 1 97.69 138 GLU B N 1
ATOM 2896 C CA . GLU B 1 138 ? -2.795 30.234 18.75 1 97.69 138 GLU B CA 1
ATOM 2897 C C . GLU B 1 138 ? -2.305 30.641 17.359 1 97.69 138 GLU B C 1
ATOM 2899 O O . GLU B 1 138 ? -2.873 31.531 16.719 1 97.69 138 GLU B O 1
ATOM 2904 N N . GLU B 1 139 ? -1.276 29.938 16.906 1 98.19 139 GLU B N 1
ATOM 2905 C CA . GLU B 1 139 ? -0.728 30.25 15.586 1 98.19 139 GLU B CA 1
ATOM 2906 C C . GLU B 1 139 ? -1.654 29.781 14.469 1 98.19 139 GLU B C 1
ATOM 2908 O O . GLU B 1 139 ? -1.545 30.219 13.328 1 98.19 139 GLU B O 1
ATOM 2913 N N . LYS B 1 140 ? -2.541 28.875 14.812 1 98.38 140 LYS B N 1
ATOM 2914 C CA . LYS B 1 140 ? -3.389 28.25 13.805 1 98.38 140 LYS B CA 1
ATOM 2915 C C . LYS B 1 140 ? -4.832 28.719 13.922 1 98.38 140 LYS B C 1
ATOM 2917 O O . LYS B 1 140 ? -5.629 28.547 13 1 98.38 140 LYS B O 1
ATOM 2922 N N . GLN B 1 141 ? -5.191 29.266 15.102 1 98.5 141 GLN B N 1
ATOM 2923 C CA . GLN B 1 141 ? -6.582 29.641 15.359 1 98.5 141 GLN B CA 1
ATOM 2924 C C . GLN B 1 141 ? -7.043 30.75 14.414 1 98.5 141 GLN B C 1
ATOM 2926 O O . GLN B 1 141 ? -6.523 31.859 14.461 1 98.5 141 GLN B O 1
ATOM 2931 N N . GLY B 1 142 ? -8.016 30.484 13.578 1 98.38 142 GLY B N 1
ATOM 2932 C CA . GLY B 1 142 ? -8.594 31.453 12.664 1 98.38 142 GLY B CA 1
ATOM 2933 C C . GLY B 1 142 ? -7.633 31.906 11.586 1 98.38 142 GLY B C 1
ATOM 2934 O O . GLY B 1 142 ? -7.781 33 11.023 1 98.38 142 GLY B O 1
ATOM 2935 N N . ARG B 1 143 ? -6.578 31.141 11.391 1 98.12 143 ARG B N 1
ATOM 2936 C CA . ARG B 1 143 ? -5.582 31.5 10.383 1 98.12 143 ARG B CA 1
ATOM 2937 C C . ARG B 1 143 ? -5.02 30.266 9.695 1 98.12 143 ARG B C 1
ATOM 2939 O O . ARG B 1 143 ? -5.039 29.172 10.266 1 98.12 143 ARG B O 1
ATOM 2946 N N . LEU B 1 144 ? -4.605 30.453 8.484 1 98.75 144 LEU B N 1
ATOM 2947 C CA . LEU B 1 144 ? -3.836 29.422 7.801 1 98.75 144 LEU B CA 1
ATOM 2948 C C . LEU B 1 144 ? -2.359 29.5 8.18 1 98.75 144 LEU B C 1
ATOM 2950 O O . LEU B 1 144 ? -1.647 30.406 7.723 1 98.75 144 LEU B O 1
ATOM 2954 N N . ARG B 1 145 ? -1.92 28.578 9 1 98.88 145 ARG B N 1
ATOM 2955 C CA . ARG B 1 145 ? -0.519 28.531 9.406 1 98.88 145 ARG B CA 1
ATOM 2956 C C . ARG B 1 145 ? 0.283 27.609 8.5 1 98.88 145 ARG B C 1
ATOM 2958 O O . ARG B 1 145 ? -0.018 26.406 8.406 1 98.88 145 ARG B O 1
ATOM 2965 N N . LEU B 1 146 ? 1.294 28.188 7.797 1 98.88 146 LEU B N 1
ATOM 2966 C CA . LEU B 1 146 ? 2.188 27.344 7.004 1 98.88 146 LEU B CA 1
ATOM 2967 C C . LEU B 1 146 ? 3.025 26.438 7.898 1 98.88 146 LEU B C 1
ATOM 2969 O O . LEU B 1 146 ? 3.828 26.922 8.703 1 98.88 146 LEU B O 1
ATOM 2973 N N . VAL B 1 147 ? 2.871 25.125 7.734 1 98.94 147 VAL B N 1
ATOM 2974 C CA . VAL B 1 147 ? 3.561 24.219 8.648 1 98.94 147 VAL B CA 1
ATOM 2975 C C . VAL B 1 147 ? 4.555 23.359 7.871 1 98.94 147 VAL B C 1
ATOM 2977 O O . VAL B 1 147 ? 5.434 22.734 8.461 1 98.94 147 VAL B O 1
ATOM 2980 N N . GLY B 1 148 ? 4.477 23.281 6.582 1 98.88 148 GLY B N 1
ATOM 2981 C CA . GLY B 1 148 ? 5.402 22.625 5.676 1 98.88 148 GLY B CA 1
ATOM 2982 C C . GLY B 1 148 ? 5.551 23.344 4.352 1 98.88 148 GLY B C 1
ATOM 2983 O O . GLY B 1 148 ? 4.574 23.859 3.801 1 98.88 148 GLY B O 1
ATOM 2984 N N . SER B 1 149 ? 6.719 23.453 3.854 1 98.88 149 SER B N 1
ATOM 2985 C CA . SER B 1 149 ? 6.977 24.094 2.568 1 98.88 149 SER B CA 1
ATOM 2986 C C . SER B 1 149 ? 8.281 23.594 1.956 1 98.88 149 SER B C 1
ATOM 2988 O O . SER B 1 149 ? 9.062 22.906 2.619 1 98.88 149 SER B O 1
ATOM 2990 N N . GLN B 1 150 ? 8.438 23.938 0.703 1 98.38 150 GLN B N 1
ATOM 2991 C CA . GLN B 1 150 ? 9.641 23.484 0.001 1 98.38 150 GLN B CA 1
ATOM 2992 C C . GLN B 1 150 ? 10.883 24.203 0.517 1 98.38 150 GLN B C 1
ATOM 2994 O O . GLN B 1 150 ? 11.977 23.641 0.522 1 98.38 150 GLN B O 1
ATOM 2999 N N . ASP B 1 151 ? 10.695 25.422 1.079 1 98.06 151 ASP B N 1
ATOM 3000 C CA . ASP B 1 151 ? 11.859 26.25 1.403 1 98.06 151 ASP B CA 1
ATOM 3001 C C . ASP B 1 151 ? 11.922 26.547 2.902 1 98.06 151 ASP B C 1
ATOM 3003 O O . ASP B 1 151 ? 12.75 27.328 3.35 1 98.06 151 ASP B O 1
ATOM 3007 N N . GLY B 1 152 ? 11.102 26 3.711 1 98.44 152 GLY B N 1
ATOM 3008 C CA . GLY B 1 152 ? 11.125 26.172 5.156 1 98.44 152 GLY B CA 1
ATOM 3009 C C . GLY B 1 152 ? 10.711 27.562 5.602 1 98.44 152 GLY B C 1
ATOM 3010 O O . GLY B 1 152 ? 10.914 27.922 6.762 1 98.44 152 GLY B O 1
ATOM 3011 N N . ARG B 1 153 ? 10.094 28.266 4.723 1 98.25 153 ARG B N 1
ATOM 3012 C CA . ARG B 1 153 ? 9.766 29.656 5.07 1 98.25 153 ARG B CA 1
ATOM 3013 C C . ARG B 1 153 ? 8.742 29.703 6.199 1 98.25 153 ARG B C 1
ATOM 3015 O O . ARG B 1 153 ? 8.039 28.719 6.449 1 98.25 153 ARG B O 1
ATOM 3022 N N . ASP B 1 154 ? 8.727 30.812 6.988 1 98 154 ASP B N 1
ATOM 3023 C CA . ASP B 1 154 ? 7.836 31.109 8.102 1 98 154 ASP B CA 1
ATOM 3024 C C . ASP B 1 154 ? 7.953 30.047 9.195 1 98 154 ASP B C 1
ATOM 3026 O O . ASP B 1 154 ? 6.977 29.734 9.883 1 98 154 ASP B O 1
ATOM 3030 N N . GLY B 1 155 ? 9.102 29.328 9.242 1 98.38 155 GLY B N 1
ATOM 3031 C CA . GLY B 1 155 ? 9.375 28.375 10.297 1 98.38 155 GLY B CA 1
ATOM 3032 C C . GLY B 1 155 ? 8.766 27 10.031 1 98.38 155 GLY B C 1
ATOM 3033 O O . GLY B 1 155 ? 8.695 26.172 10.93 1 98.38 155 GLY B O 1
ATOM 3034 N N . SER B 1 156 ? 8.305 26.75 8.828 1 98.81 156 SER B N 1
ATOM 3035 C CA . SER B 1 156 ? 7.707 25.469 8.477 1 98.81 156 SER B CA 1
ATOM 3036 C C . SER B 1 156 ? 8.766 24.391 8.312 1 98.81 156 SER B C 1
ATOM 3038 O O . SER B 1 156 ? 9.953 24.688 8.148 1 98.81 156 SER B O 1
ATOM 3040 N N . VAL B 1 157 ? 8.414 23.188 8.445 1 98.81 157 VAL B N 1
ATOM 3041 C CA . VAL B 1 157 ? 9.336 22.109 8.102 1 98.81 157 VAL B CA 1
ATOM 3042 C C . VAL B 1 157 ? 9.57 22.094 6.594 1 98.81 157 VAL B C 1
ATOM 3044 O O . VAL B 1 157 ? 8.688 22.469 5.816 1 98.81 157 VAL B O 1
ATOM 3047 N N . VAL B 1 158 ? 10.711 21.578 6.219 1 98.81 158 VAL B N 1
ATOM 3048 C CA . VAL B 1 158 ? 11.039 21.531 4.797 1 98.81 158 VAL B CA 1
ATOM 3049 C C . VAL B 1 158 ? 10.492 20.234 4.195 1 98.81 158 VAL B C 1
ATOM 3051 O O . VAL B 1 158 ? 10.789 19.141 4.688 1 98.81 158 VAL B O 1
ATOM 3054 N N . ILE B 1 159 ? 9.719 20.297 3.215 1 98.75 159 ILE B N 1
ATOM 3055 C CA . ILE B 1 159 ? 9.273 19.188 2.373 1 98.75 159 ILE B CA 1
ATOM 3056 C C . ILE B 1 159 ? 9.875 19.328 0.977 1 98.75 159 ILE B C 1
ATOM 3058 O O . ILE B 1 159 ? 9.672 20.344 0.306 1 98.75 159 ILE B O 1
ATOM 3062 N N . HIS B 1 160 ? 10.586 18.375 0.535 1 98.69 160 HIS B N 1
ATOM 3063 C CA . HIS B 1 160 ? 11.305 18.484 -0.728 1 98.69 160 HIS B CA 1
ATOM 3064 C C . HIS B 1 160 ? 10.375 18.234 -1.914 1 98.69 160 HIS B C 1
ATOM 3066 O O . HIS B 1 160 ? 10.602 17.328 -2.709 1 98.69 160 HIS B O 1
ATOM 3072 N N . GLN B 1 161 ? 9.453 19.031 -2.082 1 98.75 161 GLN B N 1
ATOM 3073 C CA . GLN B 1 161 ? 8.438 19.094 -3.125 1 98.75 161 GLN B CA 1
ATOM 3074 C C . GLN B 1 161 ? 7.793 20.484 -3.184 1 98.75 161 GLN B C 1
ATOM 3076 O O . GLN B 1 161 ? 7.77 21.203 -2.186 1 98.75 161 GLN B O 1
ATOM 3081 N N . ASP B 1 162 ? 7.348 20.875 -4.336 1 98.75 162 ASP B N 1
ATOM 3082 C CA . ASP B 1 162 ? 6.613 22.141 -4.457 1 98.75 162 ASP B CA 1
ATOM 3083 C C . ASP B 1 162 ? 5.223 22.016 -3.832 1 98.75 162 ASP B C 1
ATOM 3085 O O . ASP B 1 162 ? 4.223 21.922 -4.547 1 98.75 162 ASP B O 1
ATOM 3089 N N . VAL B 1 163 ? 5.18 22.094 -2.514 1 98.81 163 VAL B N 1
ATOM 3090 C CA . VAL B 1 163 ? 3.953 21.984 -1.73 1 98.81 163 VAL B CA 1
ATOM 3091 C C . VAL B 1 163 ? 3.975 23.016 -0.598 1 98.81 163 VAL B C 1
ATOM 3093 O O . VAL B 1 163 ? 5.027 23.266 -0.009 1 98.81 163 VAL B O 1
ATOM 3096 N N . ASP B 1 164 ? 2.912 23.672 -0.385 1 98.88 164 ASP B N 1
ATOM 3097 C CA . ASP B 1 164 ? 2.672 24.406 0.854 1 98.88 164 ASP B CA 1
ATOM 3098 C C . ASP B 1 164 ? 1.586 23.719 1.69 1 98.88 164 ASP B C 1
ATOM 3100 O O . ASP B 1 164 ? 0.446 23.594 1.242 1 98.88 164 ASP B O 1
ATOM 3104 N N . LEU B 1 165 ? 1.983 23.266 2.824 1 98.94 165 LEU B N 1
ATOM 3105 C CA . LEU B 1 165 ? 1.062 22.625 3.76 1 98.94 165 LEU B CA 1
ATOM 3106 C C . LEU B 1 165 ? 0.643 23.594 4.859 1 98.94 165 LEU B C 1
ATOM 3108 O O . LEU B 1 165 ? 1.483 24.078 5.625 1 98.94 165 LEU B O 1
ATOM 3112 N N . TYR B 1 166 ? -0.65 23.844 4.906 1 98.94 166 TYR B N 1
ATOM 3113 C CA . TYR B 1 166 ? -1.202 24.719 5.934 1 98.94 166 TYR B CA 1
ATOM 3114 C C . TYR B 1 166 ? -2.049 23.938 6.926 1 98.94 166 TYR B C 1
ATOM 3116 O O . TYR B 1 166 ? -2.709 22.969 6.555 1 98.94 166 TYR B O 1
ATOM 3124 N N . ALA B 1 167 ? -2.053 24.375 8.18 1 98.94 167 ALA B N 1
ATOM 3125 C CA . ALA B 1 167 ? -2.982 23.906 9.203 1 98.94 167 ALA B CA 1
ATOM 3126 C C . ALA B 1 167 ? -3.805 25.078 9.758 1 98.94 167 ALA B C 1
ATOM 3128 O O . ALA B 1 167 ? -3.301 26.188 9.883 1 98.94 167 ALA B O 1
ATOM 3129 N N . THR B 1 168 ? -5.035 24.812 10.055 1 98.88 168 THR B N 1
ATOM 3130 C CA . THR B 1 168 ? -5.883 25.859 10.617 1 98.88 168 THR B CA 1
ATOM 3131 C C . THR B 1 168 ? -6.887 25.266 11.609 1 98.88 168 THR B C 1
ATOM 3133 O O . THR B 1 168 ? -7.266 24.094 11.492 1 98.88 168 THR B O 1
ATOM 3136 N N . LEU B 1 169 ? -7.199 25.969 12.594 1 98.88 169 LEU B N 1
ATOM 3137 C CA . LEU B 1 169 ? -8.289 25.719 13.531 1 98.88 169 LEU B CA 1
ATOM 3138 C C . LEU B 1 169 ? -9.391 26.766 13.367 1 98.88 169 LEU B C 1
ATOM 3140 O O . LEU B 1 169 ? -9.133 27.969 13.438 1 98.88 169 LEU B O 1
ATOM 3144 N N . LEU B 1 170 ? -10.578 26.328 13.133 1 98.81 170 LEU B N 1
ATOM 3145 C CA . LEU B 1 170 ? -11.664 27.266 12.859 1 98.81 170 LEU B CA 1
ATOM 3146 C C . LEU B 1 170 ? -12.875 26.953 13.734 1 98.81 170 LEU B C 1
ATOM 3148 O O . LEU B 1 170 ? -13.445 25.859 13.656 1 98.81 170 LEU B O 1
ATOM 3152 N N . ASP B 1 171 ? -13.234 27.844 14.547 1 98.31 171 ASP B N 1
ATOM 3153 C CA . ASP B 1 171 ? -14.5 27.797 15.266 1 98.31 171 ASP B CA 1
ATOM 3154 C C . ASP B 1 171 ? -15.617 28.469 14.469 1 98.31 171 ASP B C 1
ATOM 3156 O O . ASP B 1 171 ? -15.359 29.062 13.414 1 98.31 171 ASP B O 1
ATOM 3160 N N . GLU B 1 172 ? -16.828 28.203 15.016 1 97.69 172 GLU B N 1
ATOM 3161 C CA . GLU B 1 172 ? -17.922 28.938 14.398 1 97.69 172 GLU B CA 1
ATOM 3162 C C . GLU B 1 172 ? -17.641 30.438 14.344 1 97.69 172 GLU B C 1
ATOM 3164 O O . GLU B 1 172 ? -17.188 31.016 15.336 1 97.69 172 GLU B O 1
ATOM 3169 N N . GLY B 1 173 ? -17.844 31.031 13.172 1 97.12 173 GLY B N 1
ATOM 3170 C CA . GLY B 1 173 ? -17.578 32.438 12.992 1 97.12 173 GLY B CA 1
ATOM 3171 C C . GLY B 1 173 ? -16.234 32.75 12.375 1 97.12 173 GLY B C 1
ATOM 3172 O O . GLY B 1 173 ? -16.016 33.812 11.82 1 97.12 173 GLY B O 1
ATOM 3173 N N . ASP B 1 174 ? -15.266 31.812 12.547 1 98.38 174 ASP B N 1
ATOM 3174 C CA . ASP B 1 174 ? -13.953 31.984 11.922 1 98.38 174 ASP B CA 1
ATOM 3175 C C . ASP B 1 174 ? -14.031 31.719 10.422 1 98.38 174 ASP B C 1
ATOM 3177 O O . ASP B 1 174 ? -14.836 30.891 9.969 1 98.38 174 ASP B O 1
ATOM 3181 N N . SER B 1 175 ? -13.242 32.438 9.672 1 98.69 175 SER B N 1
ATOM 3182 C CA . SER B 1 175 ? -13.148 32.25 8.227 1 98.69 175 SER B CA 1
ATOM 3183 C C . SER B 1 175 ? -11.742 32.531 7.723 1 98.69 175 SER B C 1
ATOM 3185 O O . SER B 1 175 ? -11.102 33.5 8.172 1 98.69 175 SER B O 1
ATOM 3187 N N . VAL B 1 176 ? -11.242 31.672 6.879 1 98.88 176 VAL B N 1
ATOM 3188 C CA . VAL B 1 176 ? -9.969 31.938 6.223 1 98.88 176 VAL B CA 1
ATOM 3189 C C . VAL B 1 176 ? -10.109 31.734 4.715 1 98.88 176 VAL B C 1
ATOM 3191 O O . VAL B 1 176 ? -10.953 30.969 4.262 1 98.88 176 VAL B O 1
ATOM 3194 N N . THR B 1 177 ? -9.336 32.469 3.955 1 98.75 177 THR B N 1
ATOM 3195 C CA . THR B 1 177 ? -9.328 32.344 2.5 1 98.75 177 THR B CA 1
ATOM 3196 C C . THR B 1 177 ? -7.914 32.125 1.987 1 98.75 177 THR B C 1
ATOM 3198 O O . THR B 1 177 ? -6.957 32.719 2.473 1 98.75 177 THR B O 1
ATOM 3201 N N . HIS B 1 178 ? -7.746 31.125 1.146 1 98.81 178 HIS B N 1
ATOM 3202 C CA . HIS B 1 178 ? -6.488 30.812 0.476 1 98.81 178 HIS B CA 1
ATOM 3203 C C . HIS B 1 178 ? -6.594 31.062 -1.027 1 98.81 178 HIS B C 1
ATOM 3205 O O . HIS B 1 178 ? -7.438 30.453 -1.696 1 98.81 178 HIS B O 1
ATOM 3211 N N . GLU B 1 179 ? -5.754 31.969 -1.548 1 98.25 179 GLU B N 1
ATOM 3212 C CA . GLU B 1 179 ? -5.707 32.188 -2.99 1 98.25 179 GLU B CA 1
ATOM 3213 C C . GLU B 1 179 ? -4.809 31.172 -3.676 1 98.25 179 GLU B C 1
ATOM 3215 O O . GLU B 1 179 ? -3.664 30.969 -3.266 1 98.25 179 GLU B O 1
ATOM 3220 N N . LEU B 1 180 ? -5.293 30.516 -4.594 1 97.31 180 LEU B N 1
ATOM 3221 C CA . LEU B 1 180 ? -4.555 29.516 -5.355 1 97.31 180 LEU B CA 1
ATOM 3222 C C . LEU B 1 180 ? -4.004 30.125 -6.648 1 97.31 180 LEU B C 1
ATOM 3224 O O . LEU B 1 180 ? -4.77 30.609 -7.477 1 97.31 180 LEU B O 1
ATOM 3228 N N . ARG B 1 181 ? -2.674 30.078 -6.832 1 96.56 181 ARG B N 1
ATOM 3229 C CA . ARG B 1 181 ? -2.08 30.609 -8.062 1 96.56 181 ARG B CA 1
ATOM 3230 C C . ARG B 1 181 ? -2.525 29.797 -9.273 1 96.56 181 ARG B C 1
ATOM 3232 O O . ARG B 1 181 ? -2.828 28.609 -9.156 1 96.56 181 ARG B O 1
ATOM 3239 N N . PRO B 1 182 ? -2.582 30.484 -10.445 1 95 182 PRO B N 1
ATOM 3240 C CA . PRO B 1 182 ? -2.992 29.75 -11.648 1 95 182 PRO B CA 1
ATOM 3241 C C . PRO B 1 182 ? -2.16 28.484 -11.883 1 95 182 PRO B C 1
ATOM 3243 O O . PRO B 1 182 ? -0.936 28.516 -11.734 1 95 182 PRO B O 1
ATOM 3246 N N . GLY B 1 183 ? -2.826 27.391 -12.195 1 96.31 183 GLY B N 1
ATOM 3247 C CA . GLY B 1 183 ? -2.141 26.141 -12.508 1 96.31 183 GLY B CA 1
ATOM 3248 C C . GLY B 1 183 ? -1.933 25.266 -11.289 1 96.31 183 GLY B C 1
ATOM 3249 O O . GLY B 1 183 ? -1.604 24.078 -11.43 1 96.31 183 GLY B O 1
ATOM 3250 N N . ARG B 1 184 ? -2.164 25.859 -10.156 1 98 184 ARG B N 1
ATOM 3251 C CA . ARG B 1 184 ? -1.968 25.062 -8.953 1 98 184 ARG B CA 1
ATOM 3252 C C . ARG B 1 184 ? -3.27 24.391 -8.516 1 98 184 ARG B C 1
ATOM 3254 O O . ARG B 1 184 ? -4.344 24.75 -9.008 1 98 184 ARG B O 1
ATOM 3261 N N . HIS B 1 185 ? -3.158 23.391 -7.691 1 98.75 185 HIS B N 1
ATOM 3262 C CA . HIS B 1 185 ? -4.234 22.578 -7.145 1 98.75 185 HIS B CA 1
ATOM 3263 C C . HIS B 1 185 ? -4.176 22.531 -5.621 1 98.75 185 HIS B C 1
ATOM 3265 O O . HIS B 1 185 ? -3.182 22.953 -5.023 1 98.75 185 HIS B O 1
ATOM 3271 N N . ALA B 1 186 ? -5.293 22.094 -5.039 1 98.88 186 ALA B N 1
ATOM 3272 C CA . ALA B 1 186 ? -5.277 22 -3.582 1 98.88 186 ALA B CA 1
ATOM 3273 C C . ALA B 1 186 ? -6 20.734 -3.115 1 98.88 186 ALA B C 1
ATOM 3275 O O . ALA B 1 186 ? -6.887 20.219 -3.807 1 98.88 186 ALA B O 1
ATOM 3276 N N . TRP B 1 187 ? -5.559 20.188 -2.068 1 98.94 187 TRP B N 1
ATOM 3277 C CA . TRP B 1 187 ? -6.289 19.188 -1.298 1 98.94 187 TRP B CA 1
ATOM 3278 C C . TRP B 1 187 ? -6.641 19.719 0.088 1 98.94 187 TRP B C 1
ATOM 3280 O O . TRP B 1 187 ? -5.793 20.297 0.776 1 98.94 187 TRP B O 1
ATOM 3290 N N . VAL B 1 188 ? -7.898 19.625 0.467 1 98.94 188 VAL B N 1
ATOM 3291 C CA . VAL B 1 188 ? -8.344 19.953 1.816 1 98.94 188 VAL B CA 1
ATOM 3292 C C . VAL B 1 188 ? -8.711 18.672 2.566 1 98.94 188 VAL B C 1
ATOM 3294 O O . VAL B 1 188 ? -9.43 17.812 2.041 1 98.94 188 VAL B O 1
ATOM 3297 N N . GLN B 1 189 ? -8.156 18.5 3.73 1 98.94 189 GLN B N 1
ATOM 3298 C CA . GLN B 1 189 ? -8.453 17.359 4.594 1 98.94 189 GLN B CA 1
ATOM 3299 C C . GLN B 1 189 ? -9.031 17.812 5.93 1 98.94 189 GLN B C 1
ATOM 3301 O O . GLN B 1 189 ? -8.375 18.547 6.68 1 98.94 189 GLN B O 1
ATOM 3306 N N . VAL B 1 190 ? -10.234 17.375 6.242 1 98.94 190 VAL B N 1
ATOM 3307 C CA . VAL B 1 190 ? -10.82 17.703 7.539 1 98.94 190 VAL B CA 1
ATOM 3308 C C . VAL B 1 190 ? -10.367 16.688 8.586 1 98.94 190 VAL B C 1
ATOM 3310 O O . VAL B 1 190 ? -10.859 15.562 8.609 1 98.94 190 VAL B O 1
ATOM 3313 N N . ALA B 1 191 ? -9.492 17.141 9.398 1 98.88 191 ALA B N 1
ATOM 3314 C CA . ALA B 1 191 ? -8.953 16.25 10.414 1 98.88 191 ALA B CA 1
ATOM 3315 C C . ALA B 1 191 ? -9.922 16.094 11.586 1 98.88 191 ALA B C 1
ATOM 3317 O O . ALA B 1 191 ? -10.031 15.008 12.172 1 98.88 191 ALA B O 1
ATOM 3318 N N . ARG B 1 192 ? -10.547 17.172 11.93 1 98.5 192 ARG B N 1
ATOM 3319 C CA . ARG B 1 192 ? -11.531 17.203 13 1 98.5 192 ARG B CA 1
ATOM 3320 C C . ARG B 1 192 ? -12.633 18.219 12.695 1 98.5 192 ARG B C 1
ATOM 3322 O O . ARG B 1 192 ? -12.391 19.219 12.023 1 98.5 192 ARG B O 1
ATOM 3329 N N . GLY B 1 193 ? -13.773 17.844 13.195 1 98.69 193 GLY B N 1
ATOM 3330 C CA . GLY B 1 193 ? -14.859 18.812 13.188 1 98.69 193 GLY B CA 1
ATOM 3331 C C . GLY B 1 193 ? -15.516 18.969 11.836 1 98.69 193 GLY B C 1
ATOM 3332 O O . GLY B 1 193 ? -15.695 17.984 11.109 1 98.69 193 GLY B O 1
ATOM 3333 N N . GLN B 1 194 ? -16.078 20.172 11.641 1 98.75 194 GLN B N 1
ATOM 3334 C CA . GLN B 1 194 ? -16.828 20.469 10.414 1 98.75 194 GLN B CA 1
ATOM 3335 C C . GLN B 1 194 ? -16.469 21.844 9.867 1 98.75 194 GLN B C 1
ATOM 3337 O O . GLN B 1 194 ? -16.328 22.812 10.633 1 98.75 194 GLN B O 1
ATOM 3342 N N . VAL B 1 195 ? -16.344 21.906 8.57 1 98.81 195 VAL B N 1
ATOM 3343 C CA . VAL B 1 195 ? -16.016 23.172 7.902 1 98.81 195 VAL B CA 1
ATOM 3344 C C . VAL B 1 195 ? -16.859 23.312 6.637 1 98.81 195 VAL B C 1
ATOM 3346 O O . VAL B 1 195 ? -17.391 22.328 6.121 1 98.81 195 VAL B O 1
ATOM 3349 N N . ARG B 1 196 ? -17.078 24.531 6.211 1 98.75 196 ARG B N 1
ATOM 3350 C CA . ARG B 1 196 ? -17.672 24.812 4.91 1 98.75 196 ARG B CA 1
ATOM 3351 C C . ARG B 1 196 ? -16.625 25.312 3.918 1 98.75 196 ARG B C 1
ATOM 3353 O O . ARG B 1 196 ? -16.016 26.359 4.137 1 98.75 196 ARG B O 1
ATOM 3360 N N . LEU B 1 197 ? -16.344 24.516 2.887 1 98.81 197 LEU B N 1
ATOM 3361 C CA . LEU B 1 197 ? -15.414 24.875 1.82 1 98.81 197 LEU B CA 1
ATOM 3362 C C . LEU B 1 197 ? -16.172 25.453 0.624 1 98.81 197 LEU B C 1
ATOM 3364 O O . LEU B 1 197 ? -16.859 24.719 -0.093 1 98.81 197 LEU B O 1
ATOM 3368 N N . ASN B 1 198 ? -15.992 26.75 0.353 1 98.25 198 ASN B N 1
ATOM 3369 C CA . ASN B 1 198 ? -16.703 27.422 -0.736 1 98.25 198 ASN B CA 1
ATOM 3370 C C . ASN B 1 198 ? -18.188 27.047 -0.754 1 98.25 198 ASN B C 1
ATOM 3372 O O . ASN B 1 198 ? -18.734 26.703 -1.808 1 98.25 198 ASN B O 1
ATOM 3376 N N . GLY B 1 199 ? -18.719 26.969 0.362 1 96.88 199 GLY B N 1
ATOM 3377 C CA . GLY B 1 199 ? -20.156 26.719 0.478 1 96.88 199 GLY B CA 1
ATOM 3378 C C . GLY B 1 199 ? -20.5 25.266 0.725 1 96.88 199 GLY B C 1
ATOM 3379 O O . GLY B 1 199 ? -21.625 24.953 1.121 1 96.88 199 GLY B O 1
ATOM 3380 N N . GLU B 1 200 ? -19.609 24.297 0.532 1 97.5 200 GLU B N 1
ATOM 3381 C CA . GLU B 1 200 ? -19.844 22.875 0.713 1 97.5 200 GLU B CA 1
ATOM 3382 C C . GLU B 1 200 ? -19.406 22.406 2.102 1 97.5 200 GLU B C 1
ATOM 3384 O O . GLU B 1 200 ? -18.266 22.625 2.5 1 97.5 200 GLU B O 1
ATOM 3389 N N . VAL B 1 201 ? -20.266 21.766 2.795 1 98.19 201 VAL B N 1
ATOM 3390 C CA . VAL B 1 201 ? -19.953 21.312 4.148 1 98.19 201 VAL B CA 1
ATOM 3391 C C . VAL B 1 201 ? -19.125 20.031 4.094 1 98.19 201 VAL B C 1
ATOM 3393 O O . VAL B 1 201 ? -19.484 19.078 3.398 1 98.19 201 VAL B O 1
ATOM 3396 N N . LEU B 1 202 ? -18.062 19.984 4.73 1 98.75 202 LEU B N 1
ATOM 3397 C CA . LEU B 1 202 ? -17.188 18.828 4.918 1 98.75 202 LEU B CA 1
ATOM 3398 C C . LEU B 1 202 ? -17.094 18.453 6.395 1 98.75 202 LEU B C 1
ATOM 3400 O O . LEU B 1 202 ? -17.047 19.344 7.258 1 98.75 202 LEU B O 1
ATOM 3404 N N . LYS B 1 203 ? -17.094 17.219 6.68 1 98.75 203 LYS B N 1
ATOM 3405 C CA . LYS B 1 203 ? -17 16.719 8.047 1 98.75 203 LYS B CA 1
ATOM 3406 C C . LYS B 1 203 ? -15.68 15.977 8.273 1 98.75 203 LYS B C 1
ATOM 3408 O O . LYS B 1 203 ? -14.961 15.68 7.324 1 98.75 203 LYS B O 1
ATOM 3413 N N . GLU B 1 204 ? -15.453 15.703 9.477 1 98.88 204 GLU B N 1
ATOM 3414 C CA . GLU B 1 204 ? -14.242 14.977 9.859 1 98.88 204 GLU B CA 1
ATOM 3415 C C . GLU B 1 204 ? -14.023 13.758 8.961 1 98.88 204 GLU B C 1
ATOM 3417 O O . GLU B 1 204 ? -14.93 12.945 8.781 1 98.88 204 GLU B O 1
ATOM 3422 N N . GLY B 1 205 ? -12.836 13.703 8.414 1 98.75 205 GLY B N 1
ATOM 3423 C CA . GLY B 1 205 ? -12.5 12.586 7.547 1 98.75 205 GLY B CA 1
ATOM 3424 C C . GLY B 1 205 ? -12.672 12.906 6.074 1 98.75 205 GLY B C 1
ATOM 3425 O O . GLY B 1 205 ? -12.016 12.297 5.223 1 98.75 205 GLY B O 1
ATOM 3426 N N . ASP B 1 206 ? -13.539 13.859 5.719 1 98.88 206 ASP B N 1
ATOM 3427 C CA . ASP B 1 206 ? -13.719 14.242 4.32 1 98.88 206 ASP B CA 1
ATOM 3428 C C . ASP B 1 206 ? -12.453 14.898 3.764 1 98.88 206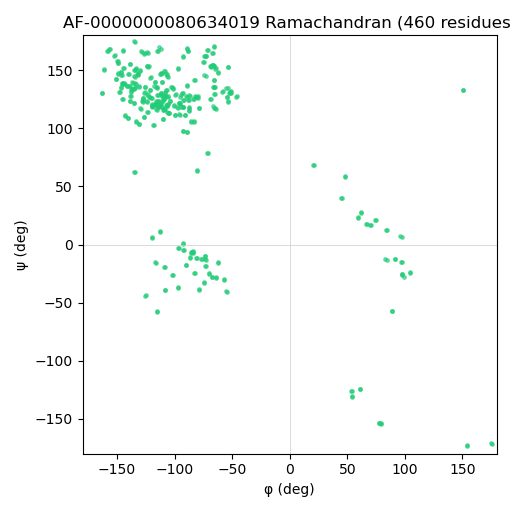 ASP B C 1
ATOM 3430 O O . ASP B 1 206 ? -11.75 15.609 4.48 1 98.88 206 ASP B O 1
ATOM 3434 N N . GLY B 1 207 ? -12.125 14.609 2.518 1 98.88 207 GLY B N 1
ATOM 3435 C CA . GLY B 1 207 ? -11.172 15.367 1.72 1 98.88 207 GLY B CA 1
ATOM 3436 C C . GLY B 1 207 ? -11.805 16.047 0.518 1 98.88 207 GLY B C 1
ATOM 3437 O O . GLY B 1 207 ? -12.969 15.797 0.199 1 98.88 207 GLY B O 1
ATOM 3438 N N . ALA B 1 208 ? -11.102 16.922 -0.055 1 98.88 208 ALA B N 1
ATOM 3439 C CA . ALA B 1 208 ? -11.562 17.562 -1.283 1 98.88 208 ALA B CA 1
ATOM 3440 C C . ALA B 1 208 ? -10.383 17.875 -2.209 1 98.88 208 ALA B C 1
ATOM 3442 O O . ALA B 1 208 ? -9.398 18.469 -1.787 1 98.88 208 ALA B O 1
ATOM 3443 N N . ALA B 1 209 ? -10.484 17.391 -3.383 1 98.81 209 ALA B N 1
ATOM 3444 C CA . ALA B 1 209 ? -9.547 17.75 -4.438 1 98.81 209 ALA B CA 1
ATOM 3445 C C . ALA B 1 209 ? -10.023 18.984 -5.195 1 98.81 209 ALA B C 1
ATOM 3447 O O . ALA B 1 209 ? -11.164 19.047 -5.656 1 98.81 209 ALA B O 1
ATOM 3448 N N . ILE B 1 210 ? -9.188 19.984 -5.301 1 98.56 210 ILE B N 1
ATOM 3449 C CA . ILE B 1 210 ? -9.57 21.234 -5.922 1 98.56 210 ILE B CA 1
ATOM 3450 C C . ILE B 1 210 ? -8.672 21.516 -7.125 1 98.56 210 ILE B C 1
ATOM 3452 O O . ILE B 1 210 ? -7.441 21.484 -7.008 1 98.56 210 ILE B O 1
ATOM 3456 N N . SER B 1 211 ? -9.25 21.734 -8.219 1 97.69 211 SER B N 1
ATOM 3457 C CA . SER B 1 211 ? -8.562 22.172 -9.422 1 97.69 211 SER B CA 1
ATOM 3458 C C . SER B 1 211 ? -9.32 23.312 -10.109 1 97.69 211 SER B C 1
ATOM 3460 O O . SER B 1 211 ? -10.539 23.422 -9.953 1 97.69 211 SER B O 1
ATOM 3462 N N . LYS B 1 212 ? -8.727 24.188 -10.781 1 95.81 212 LYS B N 1
ATOM 3463 C CA . LYS B 1 212 ? -9.32 25.25 -11.586 1 95.81 212 LYS B CA 1
ATOM 3464 C C . LYS B 1 212 ? -10.156 26.203 -10.727 1 95.81 212 LYS B C 1
ATOM 3466 O O . LYS B 1 212 ? -11.266 26.578 -11.109 1 95.81 212 LYS B O 1
ATOM 3471 N N . GLU B 1 213 ? -9.805 26.312 -9.469 1 95.75 213 GLU B N 1
ATOM 3472 C CA . GLU B 1 213 ? -10.336 27.344 -8.578 1 95.75 213 GLU B CA 1
ATOM 3473 C C . GLU B 1 213 ? -9.273 28.391 -8.25 1 95.75 213 GLU B C 1
ATOM 3475 O O . GLU B 1 213 ? -8.086 28.078 -8.203 1 95.75 213 GLU B O 1
ATOM 3480 N N . GLU B 1 214 ? -9.766 29.609 -8.039 1 95.81 214 GLU B N 1
ATOM 3481 C CA . GLU B 1 214 ? -8.812 30.672 -7.785 1 95.81 214 GLU B CA 1
ATOM 3482 C C . GLU B 1 214 ? -8.727 31 -6.293 1 95.81 214 GLU B C 1
ATOM 3484 O O . GLU B 1 214 ? -7.734 31.562 -5.828 1 95.81 214 GLU B O 1
ATOM 3489 N N . SER B 1 215 ? -9.836 30.703 -5.648 1 97.88 215 SER B N 1
ATOM 3490 C CA . SER B 1 215 ? -9.891 31.031 -4.227 1 97.88 215 SER B CA 1
ATOM 3491 C C . SER B 1 215 ? -10.648 29.969 -3.439 1 97.88 215 SER B C 1
ATOM 3493 O O . SER B 1 215 ? -11.672 29.453 -3.902 1 97.88 215 SER B O 1
ATOM 3495 N N . LEU B 1 216 ? -10.109 29.625 -2.273 1 98.69 216 LEU B N 1
ATOM 3496 C CA . LEU B 1 216 ? -10.742 28.688 -1.347 1 98.69 216 LEU B CA 1
ATOM 3497 C C . LEU B 1 216 ? -11.102 29.375 -0.036 1 98.69 216 LEU B C 1
ATOM 3499 O O . LEU B 1 216 ? -10.227 29.938 0.634 1 98.69 216 LEU B O 1
ATOM 3503 N N . THR B 1 217 ? -12.32 29.359 0.278 1 98.81 217 THR B N 1
ATOM 3504 C CA . THR B 1 217 ? -12.758 29.891 1.565 1 98.81 217 THR B CA 1
ATOM 3505 C C . THR B 1 217 ? -13.211 28.75 2.49 1 98.81 217 THR B C 1
ATOM 3507 O O . THR B 1 217 ? -14.039 27.922 2.107 1 98.81 217 THR B O 1
ATOM 3510 N N . LEU B 1 218 ? -12.625 28.703 3.648 1 98.88 218 LEU B N 1
ATOM 3511 C CA . LEU B 1 218 ? -13.008 27.766 4.703 1 98.88 218 LEU B CA 1
ATOM 3512 C C . LEU B 1 218 ? -13.695 28.5 5.848 1 98.88 218 LEU B C 1
ATOM 3514 O O . LEU B 1 218 ? -13.102 29.359 6.492 1 98.88 218 LEU B O 1
ATOM 3518 N N . ASP B 1 219 ? -14.906 28.188 6.059 1 98.88 219 ASP B N 1
ATOM 3519 C CA . ASP B 1 219 ? -15.672 28.719 7.18 1 98.88 219 ASP B CA 1
ATOM 3520 C C . ASP B 1 219 ? -15.859 27.672 8.273 1 98.88 219 ASP B C 1
ATOM 3522 O O . ASP B 1 219 ? -16.328 26.562 8.008 1 98.88 219 ASP B O 1
ATOM 3526 N N . GLY B 1 220 ? -15.484 28.094 9.523 1 98.69 220 GLY B N 1
ATOM 3527 C CA . GLY B 1 220 ? -15.703 27.172 10.617 1 98.69 220 GLY B CA 1
ATOM 3528 C C . GLY B 1 220 ? -17.172 26.906 10.898 1 98.69 220 GLY B C 1
ATOM 3529 O O . GLY B 1 220 ? -17.984 27.828 10.852 1 98.69 220 GLY B O 1
ATOM 3530 N N . VAL B 1 221 ? -17.453 25.578 11.094 1 98.31 221 VAL B N 1
ATOM 3531 C CA . VAL B 1 221 ? -18.828 25.203 11.445 1 98.31 221 VAL B CA 1
ATOM 3532 C C . VAL B 1 221 ? -18.844 24.609 12.852 1 98.31 221 VAL B C 1
ATOM 3534 O O . VAL B 1 221 ? -19.531 25.125 13.734 1 98.31 221 VAL B O 1
ATOM 3537 N N . VAL B 1 222 ? -18.062 23.531 13.07 1 97.75 222 VAL B N 1
ATOM 3538 C CA . VAL B 1 222 ? -17.953 22.891 14.383 1 97.75 222 VAL B CA 1
ATOM 3539 C C . VAL B 1 222 ? -16.469 22.641 14.695 1 97.75 222 VAL B C 1
ATOM 3541 O O . VAL B 1 222 ? -15.914 21.625 14.281 1 97.75 222 VAL B O 1
ATOM 3544 N N . SER B 1 223 ? -15.766 23.375 15.602 1 97.12 223 SER B N 1
ATOM 3545 C CA . SER B 1 223 ? -14.391 23.25 16.078 1 97.12 223 SER B CA 1
ATOM 3546 C C . SER B 1 223 ? -13.539 22.453 15.109 1 97.12 223 SER B C 1
ATOM 3548 O O . SER B 1 223 ? -13.023 21.391 15.461 1 97.12 223 SER B O 1
ATOM 3550 N N . ALA B 1 224 ? -13.312 23.062 13.961 1 98.56 224 ALA B N 1
ATOM 3551 C CA . ALA B 1 224 ? -12.68 22.344 12.859 1 98.56 224 ALA B CA 1
ATOM 3552 C C . ALA B 1 224 ? -11.156 22.469 12.922 1 98.56 224 ALA B C 1
ATOM 3554 O O . ALA B 1 224 ? -10.633 23.531 13.266 1 98.56 224 ALA B O 1
ATOM 3555 N N . GLU B 1 225 ? -10.453 21.391 12.695 1 98.88 225 GLU B N 1
ATOM 3556 C CA . GLU B 1 225 ? -9.031 21.344 12.375 1 98.88 225 GLU B CA 1
ATOM 3557 C C . GLU B 1 225 ? -8.805 20.812 10.961 1 98.88 225 GLU B C 1
ATOM 3559 O O . GLU B 1 225 ? -9.203 19.703 10.641 1 98.88 225 GLU B O 1
ATOM 3564 N N . VAL B 1 226 ? -8.195 21.672 10.086 1 98.94 226 VAL B N 1
ATOM 3565 C CA . VAL B 1 226 ? -8.148 21.375 8.664 1 98.94 226 VAL B CA 1
ATOM 3566 C C . VAL B 1 226 ? -6.723 21.547 8.148 1 98.94 226 VAL B C 1
ATOM 3568 O O . VAL B 1 226 ? -6.016 22.469 8.539 1 98.94 226 VAL B O 1
ATOM 3571 N N . LEU B 1 227 ? -6.312 20.578 7.34 1 98.94 227 LEU B N 1
ATOM 3572 C CA . LEU B 1 227 ? -5.074 20.719 6.582 1 98.94 227 LEU B CA 1
ATOM 3573 C C . LEU B 1 227 ? -5.359 21.094 5.133 1 98.94 227 LEU B C 1
ATOM 3575 O O . LEU B 1 227 ? -6.293 20.562 4.523 1 98.94 227 LEU B O 1
ATOM 3579 N N . LEU B 1 228 ? -4.656 22.031 4.629 1 98.94 228 LEU B N 1
ATOM 3580 C CA . LEU B 1 228 ? -4.742 22.453 3.236 1 98.94 228 LEU B CA 1
ATOM 3581 C C . LEU B 1 228 ? -3.4 22.281 2.531 1 98.94 228 LEU B C 1
ATOM 3583 O O . LEU B 1 228 ? -2.385 22.812 2.975 1 98.94 228 LEU B O 1
ATOM 3587 N N . PHE B 1 229 ? -3.365 21.453 1.507 1 98.94 229 PHE B N 1
ATOM 3588 C CA . PHE B 1 229 ? -2.191 21.25 0.667 1 98.94 229 PHE B CA 1
ATOM 3589 C C . PHE B 1 229 ? -2.299 22.047 -0.625 1 98.94 229 PHE B C 1
ATOM 3591 O O . PHE B 1 229 ? -3.191 21.797 -1.439 1 98.94 229 PHE B O 1
ATOM 3598 N N . ASP B 1 230 ? -1.472 23.062 -0.79 1 98.88 230 ASP B N 1
ATOM 3599 C CA . ASP B 1 230 ? -1.303 23.734 -2.068 1 98.88 230 ASP B CA 1
ATOM 3600 C C . ASP B 1 230 ? -0.235 23.047 -2.92 1 98.88 230 ASP B C 1
ATOM 3602 O O . ASP B 1 230 ? 0.941 23.031 -2.551 1 98.88 230 ASP B O 1
ATOM 3606 N N . LEU B 1 231 ? -0.568 22.516 -3.99 1 98.62 231 LEU B N 1
ATOM 3607 C CA . LEU B 1 231 ? 0.259 21.594 -4.75 1 98.62 231 LEU B CA 1
ATOM 3608 C C . LEU B 1 231 ? 0.46 22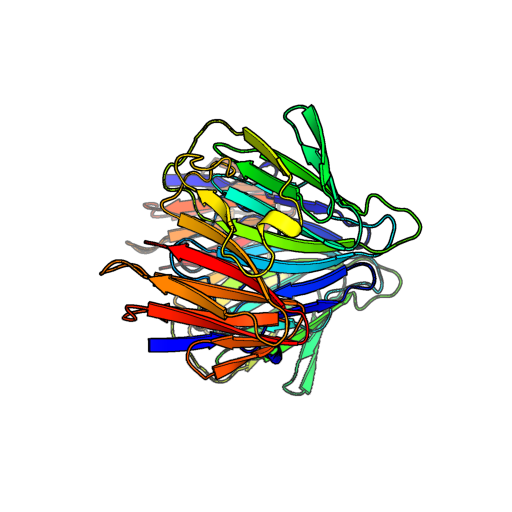.078 -6.18 1 98.62 231 LEU B C 1
ATOM 3610 O O . LEU B 1 231 ? -0.4 22.781 -6.727 1 98.62 231 LEU B O 1
ATOM 3614 N N . ALA B 1 232 ? 1.541 21.688 -6.773 1 97.44 232 ALA B N 1
ATOM 3615 C CA . ALA B 1 232 ? 1.792 21.984 -8.18 1 97.44 232 ALA B CA 1
ATOM 3616 C C . ALA B 1 232 ? 0.958 21.094 -9.094 1 97.44 232 ALA B C 1
ATOM 3618 O O . ALA B 1 232 ? 0.612 19.969 -8.711 1 97.44 232 ALA B O 1
#

Solvent-accessible surface area (backbone atoms only — not comparable to full-atom values): 22135 Å² total; per-residue (Å²): 76,79,46,74,43,53,47,86,73,36,37,56,46,68,72,83,48,39,42,35,37,24,71,20,40,52,53,80,24,38,35,82,91,29,54,50,58,81,52,41,37,39,43,32,45,36,35,30,34,44,62,33,66,46,66,64,32,38,33,25,42,34,33,35,35,43,42,32,71,36,52,34,40,27,39,39,38,78,88,69,51,69,48,75,43,33,57,44,30,45,34,37,39,36,17,14,66,49,41,39,34,30,40,30,26,65,32,81,78,49,50,20,33,31,37,44,31,33,30,49,43,76,60,76,63,39,79,54,47,77,46,73,46,78,47,57,66,79,64,17,51,52,32,80,25,59,51,30,18,51,79,28,62,89,77,14,42,66,35,64,29,74,37,40,31,26,36,28,31,19,40,64,85,28,58,42,74,48,76,42,57,90,86,32,32,36,39,38,37,28,72,31,40,22,34,26,51,75,82,43,77,40,40,49,57,19,31,31,45,34,39,84,49,56,65,45,37,43,32,22,58,41,67,16,31,37,38,38,36,41,33,93,76,79,46,74,44,54,46,86,73,35,38,58,45,70,71,84,49,38,42,34,39,24,70,20,39,53,54,79,25,39,36,85,92,30,54,48,58,80,52,39,37,39,44,32,44,36,35,30,34,43,62,33,66,46,65,63,33,40,33,26,42,34,34,36,35,43,41,32,72,38,52,34,39,28,37,39,38,79,88,69,51,69,49,74,44,34,57,42,29,44,34,36,37,36,17,13,65,51,40,39,34,31,40,31,26,63,31,82,77,49,52,19,31,32,38,45,32,34,30,49,42,76,59,75,63,39,80,53,46,76,47,74,49,78,47,57,67,77,61,17,52,53,30,78,25,59,51,29,17,51,79,28,62,89,76,14,44,66,36,63,28,75,37,42,32,27,34,28,31,20,39,64,84,28,58,41,74,48,76,42,58,90,85,32,32,37,39,40,37,27,72,32,39,21,34,25,51,73,82,43,78,42,40,49,57,19,32,32,44,34,40,84,49,57,67,45,38,44,32,22,58,41,68,15,33,38,39,38,37,41,34,92